Protein AF-A0A7Y6UIZ4-F1 (afdb_monomer)

Secondary structure (DSSP, 8-state):
-----------------S-TT--S---SSBTTTBTHHHHHHHSS---TTS-HHHHHHHHHHHHHHHHHTSPPSSGGGHHHHHHHHHHHHHHHHH-------S-SS-B--SB-TT-PBPHHHHHHHHHH-HHHHHHHHHH-TT--HHHHHHH-HHHHHHHHTTTS-HHHHHTT-PPB-S----------STT--SEEEEEE-TTT-EEEEEEEETTEEEEEEEEEETTEEEEEEEEETTEEEEEEE-TTS-EEEEEEEETTEE-EEEEEE-TTSSEEEEEEEETTEEEEEEEEE-SSTT--EEEEEEEETTEEEEEEEEE-TT--EEEEEEE---TT---SS--EEEEEPP-TT--EEEEEEEETTTTEEEEEEEETTEEEEEEE-TTSPPEEEETTSEEEEEETTEEEEEE----HHHHHHHHHT-HHHHHHHHHT----TT-----EEPPHHHHHHHHHHHHHHTT-B-S-HHHHHHHHHHHHHHHSS------------------------------------SSS---PPBHHHHHHHHHHHHHHS---TT-HHHHHTT--SS--TTS---S---STHHHHHHHHTT-

Sequence (591 aa):
MRLALLSLVLASSTAYALPPGATGLREGANHRVGDASFVAAFHRAPTSADAEALRMRTHLAFIRDKLAAAPATSDALAARRTELLGYLGDYIAKGTTPLNTHLPWRTPVFIDDFGNICAVGYLIERSAGRELAETIANAHRYDYLEDIAAAMPEVRAWIAASGFTLDELASIQPGYQEPAVESWVRWDPPARKTGTFTHTAQYTNIVTTGAFKRGRMEGTWTVAHGDKILGKGTLHRGAGTWTSFDLDGKRIAEGPFVANDPHGTWTFFHPSGNVAATGRFENGYRDGRWTFFYDSDARTPIAKGRFVNGSLSGTWRHFDATGTLLATSRFAQTPHEQDFGWPYLLDVRPGPDGVHHEIHTTGGVDSDRLDLLSFDGERIYVQRHYSDPVVLIDDDGMVLEKVGDTWRTGSCSWPKKRKAIAHAGDLVTLHGLLAHNQTDEGCQAAKTVVGTKRAAKLDVIAASLASVRAPNPTFVKQLALGVERIRDVGWNEDQVSPTGQPTNQASASDSDSATSDVDGDASLAAGDDDNPPDLRELLASNMGWYVEWPHIDGRFIQLFHTVPGYHLRDFGNFDDDAEDASDEMKTAAAQ

Nearest PDB structures (foldseek):
  7vfk-assembly1_A  TM=5.751E-01  e=4.630E-02  Staphylococcus aureus subsp. aureus USA300
  7vfn-assembly1_A  TM=5.710E-01  e=7.787E-02  Staphylococcus aureus subsp. aureus USA300
  7vfm-assembly1_A  TM=4.119E-01  e=1.816E-02  Staphylococcus aureus subsp. aureus USA300
  7vfm-assembly2_C  TM=3.786E-01  e=9.587E-02  Staphylococcus aureus subsp. aureus USA300
  7ec7-assembly1_A  TM=4.117E-01  e=9.587E-02  Staphylococcus aureus subsp. aureus USA300

Structure (mmCIF, N/CA/C/O backbone):
data_AF-A0A7Y6UIZ4-F1
#
_entry.id   AF-A0A7Y6UIZ4-F1
#
loop_
_atom_site.group_PDB
_atom_site.id
_atom_site.type_symbol
_atom_site.label_atom_id
_atom_site.label_alt_id
_atom_site.label_comp_id
_atom_site.label_asym_id
_atom_site.label_entity_id
_atom_site.label_seq_id
_atom_site.pdbx_PDB_ins_code
_atom_site.Cartn_x
_atom_site.Cartn_y
_atom_site.Cartn_z
_atom_site.occupancy
_atom_site.B_iso_or_equiv
_atom_site.auth_seq_id
_atom_site.auth_comp_id
_atom_site.auth_asym_id
_atom_site.auth_atom_id
_atom_site.pdbx_PDB_model_num
ATOM 1 N N . MET A 1 1 ? 26.697 -39.293 28.104 1.00 30.17 1 MET A N 1
ATOM 2 C CA . MET A 1 1 ? 27.859 -38.396 27.920 1.00 30.17 1 MET A CA 1
ATOM 3 C C . MET A 1 1 ? 27.741 -37.781 26.527 1.00 30.17 1 MET A C 1
ATOM 5 O O . MET A 1 1 ? 27.749 -38.560 25.585 1.00 30.17 1 MET A O 1
ATOM 9 N N . ARG A 1 2 ? 27.612 -36.436 26.451 1.00 27.12 2 ARG A N 1
ATOM 10 C CA . ARG A 1 2 ? 27.430 -35.536 25.267 1.00 27.12 2 ARG A CA 1
ATOM 11 C C . ARG A 1 2 ? 26.034 -35.624 24.612 1.00 27.12 2 ARG A C 1
ATOM 13 O O . ARG A 1 2 ? 25.682 -36.702 24.165 1.00 27.12 2 ARG A O 1
ATOM 20 N N . LEU A 1 3 ? 25.124 -34.635 24.577 1.00 25.78 3 LEU A N 1
ATOM 21 C CA . LEU A 1 3 ? 25.105 -33.151 24.623 1.00 25.78 3 LEU A CA 1
ATOM 22 C C . LEU A 1 3 ? 25.905 -32.426 23.519 1.00 25.78 3 LEU A C 1
ATOM 24 O O . LEU A 1 3 ? 27.129 -32.396 23.599 1.00 25.78 3 LEU A O 1
ATOM 28 N N . ALA A 1 4 ? 25.183 -31.830 22.554 1.00 23.91 4 ALA A N 1
ATOM 29 C CA . ALA A 1 4 ? 25.488 -30.615 21.763 1.00 23.91 4 ALA A CA 1
ATOM 30 C C . ALA A 1 4 ? 24.268 -30.337 20.843 1.00 23.91 4 ALA A C 1
ATOM 32 O O . ALA A 1 4 ? 23.934 -31.189 20.028 1.00 23.91 4 ALA A O 1
ATOM 33 N N . LEU A 1 5 ? 23.381 -29.389 21.159 1.00 24.08 5 LEU A N 1
ATOM 34 C CA . LEU A 1 5 ? 23.406 -27.921 20.990 1.00 24.08 5 LEU A CA 1
ATOM 35 C C . LEU A 1 5 ? 22.737 -27.441 19.684 1.00 24.08 5 LEU A C 1
ATOM 37 O O . LEU A 1 5 ? 23.254 -27.628 18.588 1.00 24.08 5 LEU A O 1
ATOM 41 N N . LEU A 1 6 ? 21.579 -26.805 19.895 1.00 23.95 6 LEU A N 1
ATOM 42 C CA . LEU A 1 6 ? 20.901 -25.809 19.066 1.00 23.95 6 LEU A CA 1
ATOM 43 C C . LEU A 1 6 ? 21.877 -24.720 18.585 1.00 23.95 6 LEU A C 1
ATOM 45 O O . LEU A 1 6 ? 22.650 -24.210 19.395 1.00 23.95 6 LEU A O 1
ATOM 49 N N . SER A 1 7 ? 21.723 -24.279 17.334 1.00 23.67 7 SER A N 1
ATOM 50 C CA . SER A 1 7 ? 22.192 -22.966 16.879 1.00 23.67 7 SER A CA 1
ATOM 51 C C . SER A 1 7 ? 21.047 -22.244 16.175 1.00 23.67 7 SER A C 1
ATOM 53 O O . SER A 1 7 ? 20.583 -22.652 15.113 1.00 23.67 7 SER A O 1
ATOM 55 N N . LEU A 1 8 ? 20.596 -21.202 16.862 1.00 22.47 8 LEU A N 1
ATOM 56 C CA . LEU A 1 8 ? 19.587 -20.205 16.535 1.00 22.47 8 LEU A CA 1
ATOM 57 C C . LEU A 1 8 ? 20.037 -19.379 15.314 1.00 22.47 8 LEU A C 1
ATOM 59 O O . LEU A 1 8 ? 21.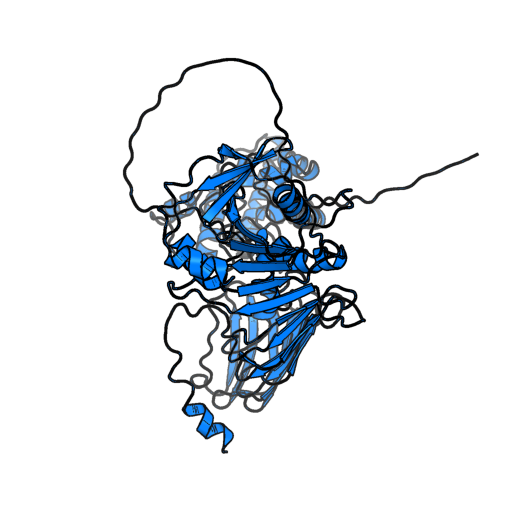149 -18.855 15.316 1.00 22.47 8 LEU A O 1
ATOM 63 N N . VAL A 1 9 ? 19.179 -19.223 14.305 1.00 22.69 9 VAL A N 1
ATOM 64 C CA . VAL A 1 9 ? 19.306 -18.160 13.294 1.00 22.69 9 VAL A CA 1
ATOM 65 C C . VAL A 1 9 ? 18.220 -17.137 13.613 1.00 22.69 9 VAL A C 1
ATOM 67 O O . VAL A 1 9 ? 17.080 -17.277 13.183 1.00 22.69 9 VAL A O 1
ATOM 70 N N . LEU A 1 10 ? 18.570 -16.153 14.442 1.00 21.91 10 LEU A N 1
ATOM 71 C CA . LEU A 1 10 ? 17.807 -14.918 14.608 1.00 21.91 10 LEU A CA 1
ATOM 72 C C . LEU A 1 10 ? 18.222 -13.985 13.467 1.00 21.91 10 LEU A C 1
ATOM 74 O O . LEU A 1 10 ? 19.334 -13.461 13.472 1.00 21.91 10 LEU A O 1
ATOM 78 N N . ALA A 1 11 ? 17.353 -13.825 12.473 1.00 23.08 11 ALA A N 1
ATOM 79 C CA . ALA A 1 11 ? 17.429 -12.718 11.530 1.00 23.08 11 ALA A CA 1
ATOM 80 C C . ALA A 1 11 ? 16.531 -11.607 12.082 1.00 23.08 11 ALA A C 1
ATOM 82 O O . ALA A 1 11 ? 15.307 -11.729 12.074 1.00 23.08 11 ALA A O 1
ATOM 83 N N . SER A 1 12 ? 17.161 -10.580 12.642 1.00 23.75 12 SER A N 1
ATOM 84 C CA . SER A 1 12 ? 16.513 -9.429 13.261 1.00 23.75 12 SER A CA 1
ATOM 85 C C . SER A 1 12 ? 15.747 -8.615 12.215 1.00 23.75 12 SER A C 1
ATOM 87 O O . SER A 1 12 ? 16.331 -8.139 11.245 1.00 23.75 12 SER A O 1
ATOM 89 N N . SER A 1 13 ? 14.443 -8.452 12.426 1.00 23.25 13 SER A N 1
ATOM 90 C CA . SER A 1 13 ? 13.585 -7.491 11.734 1.00 23.25 13 SER A CA 1
ATOM 91 C C . SER A 1 13 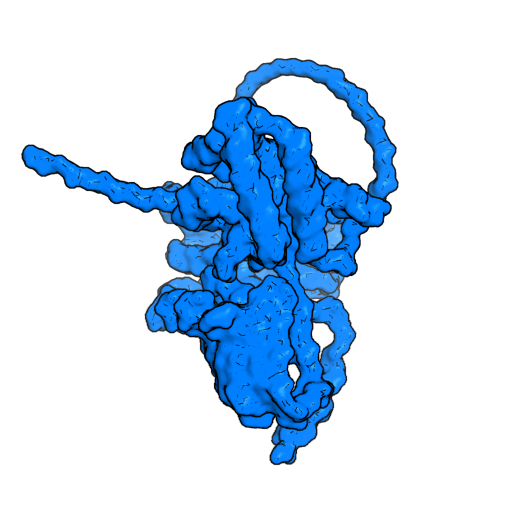? 13.847 -6.089 12.291 1.00 23.25 13 SER A C 1
ATOM 93 O O . SER A 1 13 ? 13.498 -5.811 13.439 1.00 23.25 13 SER A O 1
ATOM 95 N N . THR A 1 14 ? 14.473 -5.211 11.514 1.00 27.02 14 THR A N 1
ATOM 96 C CA . THR A 1 14 ? 14.605 -3.787 11.845 1.00 27.02 14 THR A CA 1
ATOM 97 C C . THR A 1 14 ? 13.454 -3.019 11.203 1.00 27.02 14 THR A C 1
ATOM 99 O O . THR A 1 14 ? 13.397 -2.907 9.982 1.00 27.02 14 THR A O 1
ATOM 102 N N . ALA A 1 15 ? 12.536 -2.516 12.031 1.00 25.25 15 ALA A N 1
ATOM 103 C CA . ALA A 1 15 ? 11.602 -1.459 11.656 1.00 25.25 15 ALA A CA 1
ATOM 104 C C . ALA A 1 15 ? 12.398 -0.210 11.239 1.00 25.25 15 ALA A C 1
ATOM 106 O O . ALA A 1 15 ? 13.374 0.137 11.913 1.00 25.25 15 ALA A O 1
ATOM 107 N N . TYR A 1 16 ? 11.994 0.473 10.166 1.00 33.75 16 TYR A N 1
ATOM 108 C CA . TYR A 1 16 ? 12.594 1.745 9.749 1.00 33.75 16 TYR A CA 1
ATOM 109 C C . TYR A 1 16 ? 12.071 2.891 10.630 1.00 33.75 16 TYR A C 1
ATOM 111 O O . TYR A 1 16 ? 11.418 3.825 10.173 1.00 33.75 16 TYR A O 1
ATOM 119 N N . ALA A 1 17 ? 12.365 2.822 11.930 1.00 32.78 17 ALA A N 1
ATOM 120 C CA . ALA A 1 17 ? 12.347 4.007 12.773 1.00 32.78 17 ALA A CA 1
ATOM 121 C C . ALA A 1 17 ? 13.348 5.023 12.201 1.00 32.78 17 ALA A C 1
ATOM 123 O O . ALA A 1 17 ? 14.374 4.631 11.637 1.00 32.78 17 ALA A O 1
ATOM 124 N N . LEU A 1 18 ? 13.088 6.324 12.391 1.00 34.84 18 LEU A N 1
ATOM 125 C CA . LEU A 1 18 ? 14.151 7.323 12.296 1.00 34.84 18 LEU A CA 1
ATOM 126 C C . LEU A 1 18 ? 15.361 6.753 13.047 1.00 34.84 18 LEU A C 1
ATOM 128 O O . LEU A 1 18 ? 15.202 6.362 14.210 1.00 34.84 18 LEU A O 1
ATOM 132 N N . PRO A 1 19 ? 16.526 6.624 12.395 1.00 36.44 19 PRO A N 1
ATOM 133 C CA . PRO A 1 19 ? 17.635 5.931 13.008 1.00 36.44 19 PRO A CA 1
ATOM 134 C C . PRO A 1 19 ? 17.945 6.567 14.365 1.00 36.44 19 PRO A C 1
ATOM 136 O O . PRO A 1 19 ? 17.750 7.782 14.516 1.00 36.44 19 PRO A O 1
ATOM 139 N N . PRO A 1 20 ? 18.378 5.776 15.364 1.00 32.84 20 PRO A N 1
ATOM 140 C CA . PRO A 1 20 ? 18.514 6.247 16.735 1.00 32.84 20 PRO A CA 1
ATOM 141 C C . PRO A 1 20 ? 19.257 7.593 16.808 1.00 32.84 20 PRO A C 1
ATOM 143 O O . PRO A 1 20 ? 20.463 7.660 16.584 1.00 32.84 20 PRO A O 1
ATOM 146 N N . GLY A 1 21 ? 18.526 8.676 17.110 1.00 34.28 21 GLY A N 1
ATOM 147 C CA . GLY A 1 21 ? 19.065 10.040 17.201 1.00 34.28 21 GLY A CA 1
ATOM 148 C C . GLY A 1 21 ? 18.709 11.016 16.066 1.00 34.28 21 GLY A C 1
ATOM 149 O O . GLY A 1 21 ? 19.172 12.157 16.105 1.00 34.28 21 GLY A O 1
ATOM 150 N N . ALA A 1 22 ? 17.899 10.644 15.071 1.00 37.56 22 ALA A N 1
ATOM 151 C CA . ALA A 1 22 ? 17.414 11.594 14.065 1.00 37.56 22 ALA A CA 1
ATOM 152 C C . ALA A 1 22 ? 16.219 12.426 14.589 1.00 37.56 22 ALA A C 1
ATOM 154 O O . ALA A 1 22 ? 15.206 11.885 15.016 1.00 37.56 22 ALA A O 1
ATOM 155 N N . THR A 1 23 ? 16.339 13.759 14.556 1.00 32.94 23 THR A N 1
ATOM 156 C CA . THR A 1 23 ? 15.382 14.719 15.150 1.00 32.94 23 THR A CA 1
ATOM 157 C C . THR A 1 23 ? 14.308 15.236 14.175 1.00 32.94 23 THR A C 1
ATOM 159 O O . THR A 1 23 ? 13.648 16.227 14.475 1.00 32.94 23 THR A O 1
ATOM 162 N N . GLY A 1 24 ? 14.159 14.623 12.994 1.00 41.62 24 GLY A N 1
ATOM 163 C CA . GLY A 1 24 ? 13.193 15.012 11.955 1.00 41.62 24 GLY A CA 1
ATOM 164 C C . GLY A 1 24 ? 13.571 14.510 10.553 1.00 41.62 24 GLY A C 1
ATOM 165 O O . GLY A 1 24 ? 14.676 13.995 10.351 1.00 41.62 24 GLY A O 1
ATOM 166 N N . LEU A 1 25 ? 12.658 14.673 9.585 1.00 43.72 25 LEU A N 1
ATOM 167 C CA . LEU A 1 25 ? 12.911 14.394 8.166 1.00 43.72 25 LEU A CA 1
ATOM 168 C C . LEU A 1 25 ? 13.966 15.368 7.636 1.00 43.72 25 LEU A C 1
ATOM 170 O O . LEU A 1 25 ? 13.863 16.582 7.807 1.00 43.72 25 LEU A O 1
ATOM 174 N N . ARG A 1 26 ? 15.022 14.834 7.026 1.00 57.50 26 ARG A N 1
ATOM 175 C CA . ARG A 1 26 ? 16.163 15.643 6.599 1.00 57.50 26 ARG A CA 1
ATOM 176 C C . ARG A 1 26 ? 15.932 16.139 5.164 1.00 57.50 26 ARG A C 1
ATOM 178 O O . ARG A 1 26 ? 15.908 15.341 4.231 1.00 57.50 26 ARG A O 1
ATOM 185 N N . GLU A 1 27 ? 15.741 17.447 4.993 1.00 52.31 27 GLU A N 1
ATOM 186 C CA . GLU A 1 27 ? 15.357 18.068 3.715 1.00 52.31 27 GLU A CA 1
ATOM 187 C C . GLU A 1 27 ? 16.531 18.318 2.741 1.00 52.31 27 GLU A C 1
ATOM 189 O O . GLU A 1 27 ? 17.692 18.449 3.133 1.00 52.31 27 GLU A O 1
ATOM 194 N N . GLY A 1 28 ? 16.204 18.462 1.450 1.00 63.97 28 GLY A N 1
ATOM 195 C CA . GLY A 1 28 ? 17.147 18.803 0.375 1.00 63.97 28 GLY A CA 1
ATOM 196 C C . GLY A 1 28 ? 17.875 17.600 -0.238 1.00 63.97 28 GLY A C 1
ATOM 197 O O . GLY A 1 28 ? 17.699 16.463 0.185 1.00 63.97 28 GLY A O 1
ATOM 198 N N . ALA A 1 29 ? 18.684 17.832 -1.278 1.00 71.38 29 ALA A N 1
ATOM 199 C CA . ALA A 1 29 ? 19.360 16.762 -2.031 1.00 71.38 29 ALA A CA 1
ATOM 200 C C . ALA A 1 29 ? 20.205 15.802 -1.162 1.00 71.38 29 ALA A C 1
ATOM 202 O O . ALA A 1 29 ? 20.342 14.627 -1.494 1.00 71.38 29 ALA A O 1
ATOM 203 N N . ASN A 1 30 ? 20.756 16.290 -0.052 1.00 85.62 30 ASN A N 1
ATOM 204 C CA . ASN A 1 30 ? 21.488 15.521 0.950 1.00 85.62 30 ASN A CA 1
ATOM 205 C C . ASN A 1 30 ? 21.234 16.136 2.324 1.00 85.62 30 ASN A C 1
ATOM 207 O O . ASN A 1 30 ? 21.141 17.353 2.452 1.00 85.62 30 ASN A O 1
ATOM 211 N N . HIS A 1 31 ? 21.209 15.321 3.369 1.00 74.31 31 HIS A N 1
ATOM 212 C CA . HIS A 1 31 ? 20.841 15.789 4.698 1.00 74.31 31 HIS A CA 1
ATOM 213 C C . HIS A 1 31 ? 21.888 16.641 5.424 1.00 74.31 31 HIS A C 1
ATOM 215 O O . HIS A 1 31 ? 21.549 17.311 6.395 1.00 74.31 31 HIS A O 1
ATOM 221 N N . ARG A 1 32 ? 23.157 16.611 5.004 1.00 79.75 32 ARG A N 1
ATOM 222 C CA . ARG A 1 32 ? 24.237 17.412 5.606 1.00 79.75 32 ARG A CA 1
ATOM 223 C C . ARG A 1 32 ? 24.307 18.813 5.019 1.00 79.75 32 ARG A C 1
ATOM 225 O O . ARG A 1 32 ? 24.600 19.767 5.733 1.00 79.75 32 ARG A O 1
ATOM 232 N N . VAL A 1 33 ? 24.078 18.938 3.713 1.00 82.06 33 VAL A N 1
ATOM 233 C CA . VAL A 1 33 ? 24.236 20.212 2.986 1.00 82.06 33 VAL A CA 1
ATOM 234 C C . VAL A 1 33 ? 22.933 20.756 2.397 1.00 82.06 33 VAL A C 1
ATOM 236 O O . VAL A 1 33 ? 22.951 21.824 1.783 1.00 82.06 33 VAL A O 1
ATOM 239 N N . GLY A 1 34 ? 21.818 20.043 2.551 1.00 82.06 34 GLY A N 1
ATOM 240 C CA 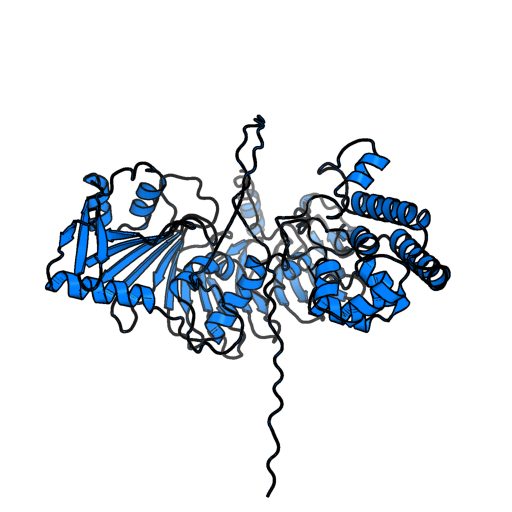. GLY A 1 34 ? 20.531 20.380 1.948 1.00 82.06 34 GLY A CA 1
ATOM 241 C C . GLY A 1 34 ? 20.655 20.611 0.441 1.00 82.06 34 GLY A C 1
ATOM 242 O O . GLY A 1 34 ? 21.322 19.867 -0.284 1.00 82.06 34 GLY A O 1
ATOM 243 N N . ASP A 1 35 ? 20.067 21.711 -0.028 1.00 84.56 35 ASP A N 1
ATOM 244 C CA . ASP A 1 35 ? 20.161 22.172 -1.418 1.00 84.56 35 ASP A CA 1
ATOM 245 C C . ASP A 1 35 ? 21.285 23.200 -1.656 1.00 84.56 35 ASP A C 1
ATOM 247 O O . ASP A 1 35 ? 21.327 23.841 -2.710 1.00 84.56 35 ASP A O 1
ATOM 251 N N . ALA A 1 36 ? 22.242 23.351 -0.728 1.00 86.81 36 ALA A N 1
ATOM 252 C CA . ALA A 1 36 ? 23.326 24.335 -0.853 1.00 86.81 36 ALA A CA 1
ATOM 253 C C . ALA A 1 36 ? 24.130 24.169 -2.153 1.00 86.81 36 ALA A C 1
ATOM 255 O O . ALA A 1 36 ? 24.517 25.155 -2.776 1.00 86.81 36 ALA A O 1
ATOM 256 N N . SER A 1 37 ? 24.327 22.924 -2.596 1.00 89.25 37 SER A N 1
ATOM 257 C CA . SER A 1 37 ? 24.969 22.612 -3.880 1.00 89.25 37 SER A CA 1
ATOM 258 C C . SER A 1 37 ? 24.218 23.196 -5.084 1.00 89.25 37 SER A C 1
ATOM 260 O O . SER A 1 37 ? 24.833 23.742 -6.000 1.00 89.25 37 SER A O 1
ATOM 262 N N . PHE A 1 38 ? 22.885 23.137 -5.068 1.00 90.06 38 PHE A N 1
ATOM 263 C CA . PHE A 1 38 ? 22.037 23.662 -6.131 1.00 90.06 38 PHE A CA 1
ATOM 264 C C . PHE A 1 38 ? 22.020 25.194 -6.115 1.00 90.06 38 PHE A C 1
ATOM 266 O O . PHE A 1 38 ? 22.195 25.831 -7.154 1.00 90.06 38 PHE A O 1
ATOM 273 N N . VAL A 1 39 ? 21.908 25.792 -4.926 1.00 91.00 39 VAL A N 1
ATOM 274 C CA . VAL A 1 39 ? 21.968 27.250 -4.745 1.00 91.00 39 VAL A CA 1
ATOM 275 C C . VAL A 1 39 ? 23.322 27.808 -5.184 1.00 91.00 39 VAL A C 1
ATOM 277 O O . VAL A 1 39 ? 23.366 28.845 -5.844 1.00 91.00 39 VAL A O 1
ATOM 280 N N . ALA A 1 40 ? 24.423 27.118 -4.879 1.00 91.00 40 ALA A N 1
ATOM 281 C CA . ALA A 1 40 ? 25.758 27.523 -5.310 1.00 91.00 40 ALA A CA 1
ATOM 282 C C . ALA A 1 40 ? 25.908 27.513 -6.840 1.00 91.00 40 ALA A C 1
ATOM 284 O O . ALA A 1 40 ? 26.543 28.408 -7.393 1.00 91.00 40 ALA A O 1
ATOM 285 N N . ALA A 1 41 ? 25.311 26.529 -7.519 1.00 90.75 41 ALA A N 1
ATOM 286 C CA . ALA A 1 41 ? 25.413 26.381 -8.969 1.00 90.75 41 ALA A CA 1
ATOM 287 C C . ALA A 1 41 ? 24.468 27.308 -9.756 1.00 90.75 41 ALA A C 1
ATOM 289 O O . ALA A 1 41 ? 24.830 27.775 -10.834 1.00 90.75 41 ALA A O 1
ATOM 290 N N . PHE A 1 42 ? 23.260 27.561 -9.242 1.00 93.31 42 PHE A N 1
ATOM 291 C CA . PHE A 1 42 ? 22.193 28.236 -9.996 1.00 93.31 42 PHE A CA 1
ATOM 292 C C . PHE A 1 42 ? 21.718 29.554 -9.382 1.00 93.31 42 PHE A C 1
ATOM 294 O O . PHE A 1 42 ? 20.851 30.210 -9.957 1.00 93.31 42 PHE A O 1
ATOM 301 N N . HIS A 1 43 ? 22.254 29.947 -8.224 1.00 93.50 43 HIS A N 1
ATOM 302 C CA . HIS A 1 43 ? 21.860 31.151 -7.483 1.00 93.50 43 HIS A CA 1
ATOM 303 C C . HIS A 1 43 ? 20.356 31.221 -7.157 1.00 93.50 43 HIS A C 1
ATOM 305 O O . HIS A 1 43 ? 19.789 32.303 -7.011 1.00 93.50 43 HIS A O 1
ATOM 311 N N . ARG A 1 44 ? 19.708 30.057 -7.029 1.00 91.62 44 ARG A N 1
ATOM 312 C CA . ARG A 1 44 ? 18.309 29.890 -6.612 1.00 91.62 44 ARG A CA 1
ATOM 313 C C . ARG A 1 44 ? 18.101 28.529 -5.954 1.00 91.62 44 ARG A C 1
ATOM 315 O O . ARG A 1 44 ? 18.876 27.607 -6.195 1.00 91.62 44 ARG A O 1
ATOM 322 N N . ALA A 1 45 ? 17.032 28.393 -5.175 1.00 84.31 45 ALA A N 1
ATOM 323 C CA . ALA A 1 45 ? 16.570 27.090 -4.705 1.00 84.31 45 ALA A CA 1
ATOM 324 C C . ALA A 1 45 ? 16.035 26.230 -5.878 1.00 84.31 45 ALA A C 1
ATOM 326 O O . ALA A 1 45 ? 15.591 26.788 -6.896 1.00 84.31 45 ALA A O 1
ATOM 327 N N . PRO A 1 46 ? 16.089 24.889 -5.772 1.00 81.12 46 PRO A N 1
ATOM 328 C CA . PRO A 1 46 ? 15.446 24.003 -6.735 1.00 81.12 46 PRO A CA 1
ATOM 329 C C . PRO A 1 46 ? 13.916 24.120 -6.667 1.00 81.12 46 PRO A C 1
ATOM 331 O O . PRO A 1 46 ? 13.344 24.482 -5.641 1.00 81.12 46 PRO A O 1
ATOM 334 N N . THR A 1 47 ? 13.257 23.807 -7.778 1.00 78.62 47 THR A N 1
ATOM 335 C CA . THR A 1 47 ? 11.796 23.820 -7.950 1.00 78.62 47 THR A CA 1
ATOM 336 C C . THR A 1 47 ? 11.314 22.466 -8.470 1.00 78.62 47 THR A C 1
ATOM 338 O O . THR A 1 47 ? 12.125 21.649 -8.903 1.00 78.62 47 THR A O 1
ATOM 341 N N . SER A 1 48 ? 9.999 22.232 -8.503 1.00 63.66 48 SER A N 1
ATOM 342 C CA . SER A 1 48 ? 9.415 21.013 -9.089 1.00 63.66 48 SER A CA 1
ATOM 343 C C . SER A 1 48 ? 9.691 20.844 -10.592 1.00 63.66 48 SER A C 1
ATOM 345 O O . SER A 1 48 ? 9.576 19.741 -11.113 1.00 63.66 48 SER A O 1
ATOM 347 N N . ALA A 1 49 ? 10.086 21.913 -11.293 1.00 68.00 49 ALA A N 1
ATOM 348 C CA . ALA A 1 49 ? 10.482 21.856 -12.700 1.00 68.00 49 ALA A CA 1
ATOM 349 C C . ALA A 1 49 ? 11.929 21.364 -12.909 1.00 68.00 49 ALA A C 1
ATOM 351 O O . ALA A 1 49 ? 12.317 21.043 -14.034 1.00 68.00 49 ALA A O 1
ATOM 352 N N . ASP A 1 50 ? 12.747 21.323 -11.854 1.00 76.12 50 ASP A N 1
ATOM 353 C CA . ASP A 1 50 ? 14.127 20.858 -11.940 1.00 76.12 50 ASP A CA 1
ATOM 354 C C . ASP A 1 50 ? 14.179 19.333 -11.865 1.00 76.12 50 ASP A C 1
ATOM 356 O O . ASP A 1 50 ? 13.826 18.733 -10.853 1.00 76.12 50 ASP A O 1
ATOM 360 N N . ALA A 1 51 ? 14.665 18.699 -12.934 1.00 78.38 51 ALA A N 1
ATOM 361 C CA . ALA A 1 51 ? 14.771 17.247 -12.990 1.00 78.38 51 ALA A CA 1
ATOM 362 C C . ALA A 1 51 ? 15.648 16.693 -11.855 1.00 78.38 51 ALA A C 1
ATOM 364 O O . ALA A 1 51 ? 16.741 17.203 -11.590 1.00 78.38 51 ALA A O 1
ATOM 365 N N . GLU A 1 52 ? 15.230 15.579 -11.258 1.00 79.94 52 GLU A N 1
ATOM 366 C CA . GLU A 1 52 ? 15.964 14.948 -10.156 1.00 79.94 52 GLU A CA 1
ATOM 367 C C . GLU A 1 52 ? 17.410 14.593 -10.542 1.00 79.94 52 GLU A C 1
ATOM 369 O O . GLU A 1 52 ? 18.357 14.877 -9.809 1.00 79.94 52 GLU A O 1
ATOM 374 N N . ALA A 1 53 ? 17.615 14.089 -11.762 1.00 82.31 53 ALA A N 1
ATOM 375 C CA . ALA A 1 53 ? 18.948 13.802 -12.292 1.00 82.31 53 ALA A CA 1
ATOM 376 C C . ALA A 1 53 ? 19.858 15.047 -12.351 1.00 82.31 53 ALA A C 1
ATOM 378 O O . ALA A 1 53 ? 21.076 14.938 -12.192 1.00 82.31 53 ALA A O 1
ATOM 379 N N . LEU A 1 54 ? 19.290 16.242 -12.573 1.00 85.56 54 LEU A N 1
ATOM 380 C CA . LEU A 1 54 ? 20.044 17.495 -12.509 1.00 85.56 54 LEU A CA 1
ATOM 381 C C . LEU A 1 54 ? 20.460 17.792 -11.068 1.00 85.56 54 LEU A C 1
ATOM 383 O O . LEU A 1 54 ? 21.636 18.067 -10.837 1.00 85.56 54 LEU A O 1
ATOM 387 N N . ARG A 1 55 ? 19.529 17.682 -10.113 1.00 87.44 55 ARG A N 1
ATOM 388 C CA . ARG A 1 55 ? 19.805 17.910 -8.687 1.00 87.44 55 ARG A CA 1
ATOM 389 C C . ARG A 1 55 ? 20.904 16.983 -8.173 1.00 87.44 55 ARG A C 1
ATOM 391 O O . ARG A 1 55 ? 21.873 17.467 -7.592 1.00 87.44 55 ARG A O 1
ATOM 398 N N . MET A 1 56 ? 20.802 15.682 -8.454 1.00 90.81 56 MET A N 1
ATOM 399 C CA . MET A 1 56 ? 21.781 14.678 -8.017 1.00 90.81 56 MET A CA 1
ATOM 400 C C . MET A 1 56 ? 23.165 14.915 -8.618 1.00 90.81 56 MET A C 1
ATOM 402 O O . MET A 1 56 ? 24.164 14.923 -7.899 1.00 90.81 56 MET A O 1
ATOM 406 N N . ARG A 1 57 ? 23.241 15.175 -9.928 1.00 90.88 57 ARG A N 1
ATOM 407 C CA . ARG A 1 57 ? 24.517 15.472 -10.592 1.00 90.88 57 ARG A CA 1
ATOM 408 C C . ARG A 1 57 ? 25.162 16.744 -10.044 1.00 90.88 57 ARG A C 1
ATOM 410 O O . ARG A 1 57 ? 26.366 16.742 -9.800 1.00 90.88 57 ARG A O 1
ATOM 417 N N . THR A 1 58 ? 24.385 17.809 -9.844 1.00 92.94 58 THR A N 1
ATOM 418 C CA . THR A 1 58 ? 24.886 19.068 -9.272 1.00 92.94 58 THR A CA 1
ATOM 419 C C . THR A 1 58 ? 25.399 18.862 -7.851 1.00 92.94 58 THR A C 1
ATOM 421 O O . THR A 1 58 ? 26.492 19.323 -7.525 1.00 92.94 58 THR A O 1
ATOM 424 N N . HIS A 1 59 ? 24.652 18.126 -7.028 1.00 94.50 59 HIS A N 1
ATOM 425 C CA . HIS A 1 59 ? 25.051 17.804 -5.664 1.00 94.50 59 HIS A CA 1
ATOM 426 C C . HIS A 1 59 ? 26.367 17.019 -5.611 1.00 94.50 59 HIS A C 1
ATOM 428 O O . HIS A 1 59 ? 27.322 17.460 -4.969 1.00 94.50 59 HIS A O 1
ATOM 434 N N . LEU A 1 60 ? 26.454 15.901 -6.336 1.00 95.81 60 LEU A N 1
ATOM 435 C CA . LEU A 1 60 ? 27.634 15.036 -6.305 1.00 95.81 60 LEU A CA 1
ATOM 436 C C . LEU A 1 60 ? 28.881 15.735 -6.862 1.00 95.81 60 LEU A C 1
ATOM 438 O O . LEU A 1 60 ? 29.960 15.587 -6.291 1.00 95.81 60 LEU A O 1
ATOM 442 N N . ALA A 1 61 ? 28.744 16.534 -7.927 1.00 95.31 61 ALA A N 1
ATOM 443 C CA . ALA A 1 61 ? 29.854 17.321 -8.466 1.00 95.31 61 ALA A CA 1
ATOM 444 C C . ALA A 1 61 ? 30.367 18.353 -7.448 1.00 95.31 61 ALA A C 1
ATOM 446 O O . ALA A 1 61 ? 31.569 18.422 -7.191 1.00 95.31 61 ALA A O 1
ATOM 447 N N . PHE A 1 62 ? 29.453 19.093 -6.812 1.00 94.94 62 PHE A N 1
ATOM 448 C CA . PHE A 1 62 ? 29.790 20.076 -5.783 1.00 94.94 62 PHE A CA 1
ATOM 449 C C . PHE A 1 62 ? 30.529 19.444 -4.597 1.00 94.94 62 PHE A C 1
ATOM 451 O O . PHE A 1 62 ? 31.561 19.956 -4.157 1.00 94.94 62 PHE A O 1
ATOM 458 N N . ILE A 1 63 ? 30.026 18.315 -4.088 1.00 95.94 63 ILE A N 1
ATOM 459 C CA . ILE A 1 63 ? 30.652 17.609 -2.966 1.00 95.94 63 ILE A CA 1
ATOM 460 C C . ILE A 1 63 ? 32.012 17.046 -3.367 1.00 95.94 63 ILE A C 1
ATOM 462 O O . ILE A 1 63 ? 32.979 17.229 -2.632 1.00 95.94 63 ILE A O 1
ATOM 466 N N . ARG A 1 64 ? 32.130 16.434 -4.546 1.00 97.12 64 ARG A N 1
ATOM 467 C CA . ARG A 1 64 ? 33.403 15.898 -5.041 1.00 97.12 64 ARG A CA 1
ATOM 468 C C . ARG A 1 64 ? 34.489 16.974 -5.109 1.00 97.12 64 ARG A C 1
ATOM 470 O O . ARG A 1 64 ? 35.602 16.725 -4.650 1.00 97.12 64 ARG A O 1
ATOM 477 N N . ASP A 1 65 ? 34.170 18.163 -5.616 1.00 95.19 65 ASP A N 1
ATOM 478 C CA . ASP A 1 65 ? 35.131 19.270 -5.698 1.00 95.19 65 ASP A CA 1
ATOM 479 C C . ASP A 1 65 ? 35.486 19.826 -4.309 1.00 95.19 65 ASP A C 1
ATOM 481 O O . ASP A 1 65 ? 36.661 20.065 -4.015 1.00 95.19 65 ASP A O 1
ATOM 485 N N . LYS A 1 66 ? 34.498 19.950 -3.410 1.00 94.81 66 LYS A N 1
ATOM 486 C CA . LYS A 1 66 ? 34.730 20.350 -2.013 1.00 94.81 66 LYS A CA 1
ATOM 487 C C . LYS A 1 66 ? 35.654 19.366 -1.288 1.00 94.81 66 LYS A C 1
ATOM 489 O O . LYS A 1 66 ? 36.575 19.788 -0.591 1.00 94.81 66 LYS A O 1
ATOM 494 N N . LEU A 1 67 ? 35.435 18.065 -1.469 1.00 96.62 67 LEU A N 1
ATOM 495 C CA . LEU A 1 67 ? 36.240 17.016 -0.846 1.00 96.62 67 LEU A CA 1
ATOM 496 C C . LEU A 1 67 ? 37.650 16.925 -1.443 1.00 96.62 67 LEU A C 1
ATOM 498 O O . LEU A 1 67 ? 38.594 16.639 -0.707 1.00 96.62 67 LEU A O 1
ATOM 502 N N . ALA A 1 68 ? 37.817 17.203 -2.739 1.00 96.00 68 ALA A N 1
ATOM 503 C CA . ALA A 1 68 ? 39.128 17.244 -3.389 1.00 96.00 68 ALA A CA 1
ATOM 504 C C . ALA A 1 68 ? 40.017 18.397 -2.889 1.00 96.00 68 ALA A C 1
ATOM 506 O O . ALA A 1 68 ? 41.241 18.285 -2.932 1.00 96.00 68 ALA A O 1
ATOM 507 N N . ALA A 1 69 ? 39.419 19.486 -2.394 1.00 95.25 69 ALA A N 1
ATOM 508 C CA . ALA A 1 69 ? 40.143 20.615 -1.810 1.00 95.25 69 ALA A CA 1
ATOM 509 C C . ALA A 1 69 ? 40.561 20.396 -0.341 1.00 95.25 69 ALA A C 1
ATOM 511 O O . ALA A 1 69 ? 41.380 21.154 0.180 1.00 95.25 69 ALA A O 1
ATOM 512 N N . ALA A 1 70 ? 40.004 19.386 0.335 1.00 94.88 70 ALA A N 1
ATOM 513 C CA . ALA A 1 70 ? 40.295 19.080 1.732 1.00 94.88 70 ALA A CA 1
ATOM 514 C C . ALA A 1 70 ? 41.386 17.995 1.867 1.00 94.88 70 ALA A C 1
ATOM 516 O O . ALA A 1 70 ? 41.408 17.043 1.077 1.00 94.88 70 ALA A O 1
ATOM 517 N N . PRO A 1 71 ? 42.289 18.105 2.862 1.00 96.00 71 PRO A N 1
ATOM 518 C CA . PRO A 1 71 ? 43.310 17.092 3.108 1.00 96.00 71 PRO A CA 1
ATOM 519 C C . PRO A 1 71 ? 42.686 15.779 3.600 1.00 96.00 71 PRO A C 1
ATOM 521 O O . PRO A 1 71 ? 41.581 15.756 4.138 1.00 96.00 71 PRO A O 1
ATOM 524 N N . ALA A 1 72 ? 43.418 14.674 3.446 1.00 97.19 72 ALA A N 1
ATOM 525 C CA . ALA A 1 72 ? 43.023 13.406 4.049 1.00 97.19 72 ALA A CA 1
ATOM 526 C C . ALA A 1 72 ? 43.121 13.451 5.578 1.00 97.19 72 ALA A C 1
ATOM 528 O O . ALA A 1 72 ? 43.880 14.235 6.146 1.00 97.19 72 ALA A O 1
ATOM 529 N N . THR A 1 73 ? 42.397 12.551 6.246 1.00 97.44 73 THR A N 1
ATOM 530 C CA . THR A 1 73 ? 42.443 12.404 7.713 1.00 97.44 73 THR A CA 1
ATOM 531 C C . THR A 1 73 ? 43.836 12.044 8.245 1.00 97.44 73 THR A C 1
ATOM 533 O O . THR A 1 73 ? 44.121 12.271 9.419 1.00 97.44 73 THR A O 1
ATOM 536 N N . SER A 1 74 ? 44.718 11.512 7.389 1.00 97.25 74 SER A N 1
ATOM 537 C CA . SER A 1 74 ? 46.162 11.409 7.626 1.00 97.25 74 SER A CA 1
ATOM 538 C C . SER A 1 74 ? 46.939 11.338 6.307 1.00 97.25 74 SER A C 1
ATOM 540 O O . SER A 1 74 ? 46.404 10.885 5.291 1.00 97.25 74 SER A O 1
ATOM 542 N N . ASP A 1 75 ? 48.225 11.698 6.335 1.00 96.19 75 ASP A N 1
ATOM 543 C CA . ASP A 1 75 ? 49.112 11.632 5.162 1.00 96.19 75 ASP A CA 1
ATOM 544 C C . ASP A 1 75 ? 49.206 10.216 4.571 1.00 96.19 75 ASP A C 1
ATOM 546 O O . ASP A 1 75 ? 49.236 10.042 3.353 1.00 96.19 75 ASP A O 1
ATOM 550 N N . ALA A 1 76 ? 49.178 9.185 5.425 1.00 97.56 76 ALA A N 1
ATOM 551 C CA . ALA A 1 76 ? 49.215 7.785 5.001 1.00 97.56 76 ALA A CA 1
ATOM 552 C C . ALA A 1 76 ? 47.987 7.378 4.165 1.00 97.56 76 ALA A C 1
ATOM 554 O O . ALA A 1 76 ? 48.067 6.453 3.357 1.00 97.56 76 ALA A O 1
ATOM 555 N N . LEU A 1 77 ? 46.860 8.076 4.334 1.00 98.19 77 LEU A N 1
ATOM 556 C CA . LEU A 1 77 ? 45.607 7.806 3.629 1.00 98.19 77 LEU A CA 1
ATOM 557 C C . LEU A 1 77 ? 45.378 8.732 2.424 1.00 98.19 77 LEU A C 1
ATOM 559 O O . LEU A 1 77 ? 44.363 8.595 1.742 1.00 98.19 77 LEU A O 1
ATOM 563 N N . ALA A 1 78 ? 46.313 9.634 2.103 1.00 97.75 78 ALA A N 1
ATOM 564 C CA . ALA A 1 78 ? 46.168 10.575 0.989 1.00 97.75 78 ALA A CA 1
ATOM 565 C C . ALA A 1 78 ? 45.968 9.874 -0.369 1.00 97.75 78 ALA A C 1
ATOM 567 O O . ALA A 1 78 ? 45.116 10.275 -1.168 1.00 97.75 78 ALA A O 1
ATOM 568 N N . ALA A 1 79 ? 46.702 8.781 -0.612 1.00 97.38 79 ALA A N 1
ATOM 569 C CA . ALA A 1 79 ? 46.548 7.981 -1.827 1.00 97.38 79 ALA A CA 1
ATOM 570 C C . ALA A 1 79 ? 45.167 7.309 -1.899 1.00 97.38 79 ALA A C 1
ATOM 572 O O . ALA A 1 79 ? 44.524 7.330 -2.947 1.00 97.38 79 ALA A O 1
ATOM 573 N N . ARG A 1 80 ? 44.678 6.779 -0.770 1.00 97.62 80 ARG A N 1
ATOM 574 C CA . ARG A 1 80 ? 43.372 6.115 -0.690 1.00 97.62 80 ARG A CA 1
ATOM 575 C C . ARG A 1 80 ? 42.214 7.094 -0.878 1.00 97.62 80 ARG A C 1
ATOM 577 O O . ARG A 1 80 ? 41.293 6.802 -1.636 1.00 97.62 80 ARG A O 1
ATOM 584 N N . ARG A 1 81 ? 42.300 8.287 -0.282 1.00 98.25 81 ARG A N 1
ATOM 585 C CA . ARG A 1 81 ? 41.336 9.371 -0.524 1.00 98.25 81 ARG A CA 1
ATOM 586 C C . ARG A 1 81 ? 41.284 9.742 -2.006 1.00 98.25 81 ARG A C 1
ATOM 588 O O . ARG A 1 81 ? 40.201 9.860 -2.570 1.00 98.25 81 ARG A O 1
ATOM 595 N N . THR A 1 82 ? 42.449 9.888 -2.641 1.00 97.94 82 THR A N 1
ATOM 596 C CA . THR A 1 82 ? 42.554 10.225 -4.072 1.00 97.94 82 THR A CA 1
ATOM 597 C C . THR A 1 82 ? 41.907 9.158 -4.956 1.00 97.94 82 THR A C 1
ATOM 599 O O . THR A 1 82 ? 41.166 9.493 -5.877 1.00 97.94 82 THR A O 1
ATOM 602 N N . GLU A 1 83 ? 42.136 7.878 -4.656 1.00 98.00 83 GLU A N 1
ATOM 603 C CA . GLU A 1 83 ? 41.510 6.756 -5.364 1.00 98.00 83 GLU A CA 1
ATOM 604 C C . GLU A 1 83 ? 39.976 6.798 -5.266 1.00 98.00 83 GLU A C 1
ATOM 606 O O . GLU A 1 83 ? 39.284 6.744 -6.282 1.00 98.00 83 GLU A O 1
ATOM 611 N N . LEU A 1 84 ? 39.438 6.953 -4.055 1.00 98.38 84 LEU A N 1
ATOM 612 C CA . LEU A 1 84 ? 37.993 7.006 -3.824 1.00 98.38 84 LEU A CA 1
ATOM 613 C C . LEU A 1 84 ? 37.338 8.251 -4.453 1.00 98.38 84 LEU A C 1
ATOM 615 O O . LEU A 1 84 ? 36.238 8.149 -4.994 1.00 98.38 84 LEU A O 1
ATOM 619 N N . LEU A 1 85 ? 38.012 9.409 -4.467 1.00 98.44 85 LEU A N 1
ATOM 620 C CA . LEU A 1 85 ? 37.564 10.579 -5.243 1.00 98.44 85 LEU A CA 1
ATOM 621 C C . LEU A 1 85 ? 37.531 10.292 -6.753 1.00 98.44 85 LEU A C 1
ATOM 623 O O . LEU A 1 85 ? 36.680 10.835 -7.461 1.00 98.44 85 LEU A O 1
ATOM 627 N N . GLY A 1 86 ? 38.437 9.438 -7.240 1.00 98.19 86 GLY A N 1
ATOM 628 C CA . GLY A 1 86 ? 38.421 8.913 -8.604 1.00 98.19 86 GLY A CA 1
ATOM 629 C C . GLY A 1 86 ? 37.154 8.106 -8.885 1.00 98.19 86 GLY A C 1
ATOM 630 O O . GLY A 1 86 ? 36.428 8.428 -9.823 1.00 98.19 86 GLY A O 1
ATOM 631 N N . TYR A 1 87 ? 36.821 7.144 -8.020 1.00 98.25 87 TYR A N 1
ATOM 632 C CA . TYR A 1 87 ? 35.585 6.357 -8.144 1.00 98.25 87 TYR A CA 1
ATOM 633 C C . TYR A 1 87 ? 34.319 7.217 -8.042 1.00 98.25 87 TYR A C 1
ATOM 635 O O . TYR A 1 87 ? 33.352 6.966 -8.761 1.00 98.25 87 TYR A O 1
ATOM 643 N N . LEU A 1 88 ? 34.319 8.264 -7.209 1.00 97.94 88 LEU A N 1
ATOM 644 C CA . LEU A 1 88 ? 33.211 9.222 -7.173 1.00 97.94 88 LEU A CA 1
ATOM 645 C C . LEU A 1 88 ? 33.077 9.965 -8.513 1.00 97.94 88 LEU A C 1
ATOM 647 O O . LEU A 1 88 ? 31.966 10.162 -9.000 1.00 97.94 88 LEU A O 1
ATOM 651 N N . GLY A 1 89 ? 34.201 10.330 -9.137 1.00 97.50 89 GLY A N 1
ATOM 652 C CA . GLY A 1 89 ? 34.231 10.886 -10.491 1.00 97.50 89 GLY A CA 1
ATOM 653 C C . GLY A 1 89 ? 33.638 9.938 -11.538 1.00 97.50 89 GLY A C 1
ATOM 654 O O . GLY A 1 89 ? 32.799 10.367 -12.333 1.00 97.50 89 GLY A O 1
ATOM 655 N N . ASP A 1 90 ? 34.005 8.654 -11.498 1.00 96.25 90 ASP A N 1
ATOM 656 C CA . ASP A 1 90 ? 33.452 7.621 -12.389 1.00 96.25 90 ASP A CA 1
ATOM 657 C C . ASP A 1 90 ? 31.931 7.484 -12.218 1.00 96.25 90 ASP A C 1
ATOM 659 O O . ASP A 1 90 ? 31.188 7.410 -13.199 1.00 96.25 90 ASP A O 1
ATOM 663 N N . TYR A 1 91 ? 31.452 7.494 -10.971 1.00 96.19 91 TYR A N 1
ATOM 664 C CA . TYR A 1 91 ? 30.026 7.427 -10.660 1.00 96.19 91 TYR A CA 1
ATOM 665 C C . TYR A 1 91 ? 29.258 8.639 -11.207 1.00 96.19 91 TYR A C 1
ATOM 667 O O . TYR A 1 91 ? 28.224 8.481 -11.860 1.00 96.19 91 TYR A O 1
ATOM 675 N N . ILE A 1 92 ? 29.788 9.852 -11.004 1.00 94.94 92 ILE A N 1
ATOM 676 C CA . ILE A 1 92 ? 29.199 11.090 -11.539 1.00 94.94 92 ILE A CA 1
ATOM 677 C C . ILE A 1 92 ? 29.126 11.037 -13.070 1.00 94.94 92 ILE A C 1
ATOM 679 O O . ILE A 1 92 ? 28.111 11.431 -13.646 1.00 94.94 92 ILE A O 1
ATOM 683 N N . ALA A 1 93 ? 30.169 10.522 -13.730 1.00 92.31 93 ALA A N 1
ATOM 684 C CA . ALA A 1 93 ? 30.196 10.364 -15.183 1.00 92.31 93 ALA A CA 1
ATOM 685 C C . ALA A 1 93 ? 29.177 9.326 -15.687 1.00 92.31 93 ALA A C 1
ATOM 687 O O . ALA A 1 93 ? 28.595 9.517 -16.756 1.00 92.31 93 ALA A O 1
ATOM 688 N N . LYS A 1 94 ? 28.925 8.259 -14.916 1.00 89.56 94 LYS A N 1
ATOM 689 C CA . LYS A 1 94 ? 27.895 7.252 -15.216 1.00 89.56 94 LYS A CA 1
ATOM 690 C C . LYS A 1 94 ? 26.481 7.839 -15.147 1.00 89.56 94 LYS A C 1
ATOM 692 O O . LYS A 1 94 ? 25.630 7.469 -15.950 1.00 89.56 94 LYS A O 1
ATOM 697 N N . GLY A 1 95 ? 26.228 8.745 -14.200 1.00 84.25 95 GLY A N 1
ATOM 698 C CA . GLY A 1 95 ? 24.973 9.499 -14.097 1.00 84.25 95 GLY A CA 1
ATOM 699 C C . GLY A 1 95 ? 23.736 8.678 -13.708 1.00 84.25 95 GLY A C 1
ATOM 700 O O . GLY A 1 95 ? 22.629 9.204 -13.761 1.00 84.25 95 GLY A O 1
ATOM 701 N N . THR A 1 96 ? 23.904 7.408 -13.329 1.00 80.75 96 THR A N 1
ATOM 702 C CA . THR A 1 96 ? 22.825 6.558 -12.807 1.00 80.75 96 THR A CA 1
ATOM 703 C C . THR A 1 96 ? 22.736 6.721 -11.296 1.00 80.75 96 THR A C 1
ATOM 705 O O . THR A 1 96 ? 23.749 6.587 -10.614 1.00 80.75 96 THR A O 1
ATOM 708 N N . THR A 1 97 ? 21.536 6.970 -10.776 1.00 87.50 97 THR A N 1
ATOM 709 C CA . THR A 1 97 ? 21.254 7.017 -9.339 1.00 87.50 97 THR A CA 1
ATOM 710 C C . THR A 1 97 ? 20.125 6.053 -8.976 1.00 87.50 97 THR A C 1
ATOM 712 O O . THR A 1 97 ? 19.269 5.806 -9.825 1.00 87.50 97 THR A O 1
ATOM 715 N N . PRO A 1 98 ? 20.105 5.527 -7.742 1.00 87.19 98 PRO A N 1
ATOM 716 C CA . PRO A 1 98 ? 18.979 4.783 -7.197 1.00 87.19 98 PRO A CA 1
ATOM 717 C C . PRO A 1 98 ? 17.642 5.509 -7.324 1.00 87.19 98 PRO A C 1
ATOM 719 O O . PRO A 1 98 ? 17.576 6.742 -7.305 1.00 87.19 98 PRO A O 1
ATOM 722 N N . LEU A 1 99 ? 16.581 4.713 -7.387 1.00 74.00 99 LEU A N 1
ATOM 723 C CA . LEU A 1 99 ? 15.204 5.163 -7.272 1.00 74.00 99 LEU A CA 1
ATOM 724 C C . LEU A 1 99 ? 14.668 4.854 -5.885 1.00 74.00 99 LEU A C 1
ATOM 726 O O . LEU A 1 99 ? 14.768 3.730 -5.393 1.00 74.00 99 LEU A O 1
ATOM 730 N N . ASN A 1 100 ? 14.038 5.849 -5.283 1.00 70.38 100 ASN A N 1
ATOM 731 C CA . ASN A 1 100 ? 13.183 5.616 -4.141 1.00 70.38 100 ASN A CA 1
ATOM 732 C C . ASN A 1 100 ? 11.816 5.174 -4.658 1.00 70.38 100 ASN A C 1
ATOM 734 O O . ASN A 1 100 ? 11.000 5.983 -5.079 1.00 70.38 100 ASN A O 1
ATOM 738 N N . THR A 1 101 ? 11.617 3.860 -4.701 1.00 59.44 101 THR A N 1
ATOM 739 C CA . THR A 1 101 ? 10.369 3.221 -5.128 1.00 59.44 101 THR A CA 1
ATOM 740 C C . THR A 1 101 ? 9.441 2.920 -3.969 1.00 59.44 101 THR A C 1
ATOM 742 O O . THR A 1 101 ? 8.352 2.428 -4.217 1.00 59.44 101 THR A O 1
ATOM 745 N N . HIS A 1 102 ? 9.840 3.210 -2.731 1.00 50.72 102 HIS A N 1
ATOM 746 C CA . HIS A 1 102 ? 9.071 2.816 -1.558 1.00 50.72 102 HIS A CA 1
ATOM 747 C C . HIS A 1 102 ? 8.549 4.045 -0.815 1.00 50.72 102 HIS A C 1
ATOM 749 O O . HIS A 1 102 ? 7.344 4.193 -0.721 1.00 50.72 102 HIS A O 1
ATOM 755 N N . LEU A 1 103 ? 9.398 4.971 -0.366 1.00 49.38 103 LEU A N 1
ATOM 756 C CA . LEU A 1 103 ? 9.048 5.975 0.652 1.00 49.38 103 LEU A CA 1
ATOM 757 C C . LEU A 1 103 ? 8.572 7.312 0.040 1.00 49.38 103 LEU A C 1
ATOM 759 O O . LEU A 1 103 ? 9.278 7.848 -0.810 1.00 49.38 103 LEU A O 1
ATOM 763 N N . PRO A 1 104 ? 7.469 7.938 0.491 1.00 45.81 104 PRO A N 1
ATOM 764 C CA . PRO A 1 104 ? 6.868 9.126 -0.131 1.00 45.81 104 PRO A CA 1
ATOM 765 C C . PRO A 1 104 ? 7.579 10.436 0.242 1.00 45.81 104 PRO A C 1
ATOM 767 O O . PRO A 1 104 ? 7.091 11.528 -0.005 1.00 45.81 104 PRO A O 1
ATOM 770 N N . TRP A 1 105 ? 8.753 10.355 0.856 1.00 58.00 105 TRP A N 1
ATOM 771 C CA . TRP A 1 105 ? 9.628 11.497 1.083 1.00 58.00 105 TRP A CA 1
ATOM 772 C C . TRP A 1 105 ? 11.013 11.187 0.546 1.00 58.00 105 TRP A C 1
ATOM 774 O O . TRP A 1 105 ? 11.376 10.039 0.282 1.00 58.00 105 TRP A O 1
ATOM 784 N N . ARG A 1 106 ? 11.823 12.235 0.400 1.00 73.06 106 ARG A N 1
ATOM 785 C CA . ARG A 1 106 ? 13.192 12.088 -0.074 1.00 73.06 106 ARG A CA 1
ATOM 786 C C . ARG A 1 106 ? 14.015 11.245 0.907 1.00 73.06 106 ARG A C 1
ATOM 788 O O . ARG A 1 106 ? 14.286 11.699 2.013 1.00 73.06 106 ARG A O 1
ATOM 795 N N . THR A 1 107 ? 14.466 10.067 0.479 1.00 73.12 107 THR A N 1
ATOM 796 C CA . THR A 1 107 ? 15.185 9.102 1.333 1.00 73.12 107 THR A CA 1
ATOM 797 C C . THR A 1 107 ? 16.431 8.581 0.629 1.00 73.12 107 THR A C 1
ATOM 799 O O . THR A 1 107 ? 16.387 8.355 -0.586 1.00 73.12 107 THR A O 1
ATOM 802 N N . PRO A 1 108 ? 17.573 8.402 1.322 1.00 84.50 108 PRO A N 1
ATOM 803 C CA . PRO A 1 108 ? 18.669 7.624 0.760 1.00 84.50 108 PRO A CA 1
ATOM 804 C C . PRO A 1 108 ? 18.198 6.218 0.382 1.00 84.50 108 PRO A C 1
ATOM 806 O O . PRO A 1 108 ? 17.411 5.589 1.072 1.00 84.50 108 PRO A O 1
ATOM 809 N N . VAL A 1 109 ? 18.712 5.710 -0.727 1.00 84.56 109 VAL A N 1
ATOM 810 C CA . VAL A 1 109 ? 18.507 4.327 -1.161 1.00 84.56 109 VAL A CA 1
ATOM 811 C C . VAL A 1 109 ? 19.877 3.768 -1.488 1.00 84.56 109 VAL A C 1
ATOM 813 O O . VAL A 1 109 ? 20.549 4.279 -2.382 1.00 84.56 109 VAL A O 1
ATOM 816 N N . PHE A 1 110 ? 20.337 2.775 -0.730 1.00 87.44 110 PHE A N 1
ATOM 817 C CA . PHE A 1 110 ? 21.694 2.249 -0.855 1.00 87.44 110 PHE A CA 1
ATOM 818 C C . PHE A 1 110 ? 21.873 1.451 -2.154 1.00 87.44 110 PHE A C 1
ATOM 820 O O . PHE A 1 110 ? 22.779 1.737 -2.938 1.00 87.44 110 PHE A O 1
ATOM 827 N N . ILE A 1 111 ? 20.969 0.501 -2.408 1.00 85.06 111 ILE A N 1
ATOM 828 C CA . ILE A 1 111 ? 20.760 -0.163 -3.701 1.00 85.06 111 ILE A CA 1
ATOM 829 C C . ILE A 1 111 ? 19.243 -0.253 -3.907 1.00 85.06 111 ILE A C 1
ATOM 831 O O . ILE A 1 111 ? 18.542 -0.711 -3.003 1.00 85.06 111 ILE A O 1
ATOM 835 N N . ASP A 1 112 ? 18.738 0.213 -5.050 1.00 76.31 112 ASP A N 1
ATOM 836 C CA . ASP A 1 112 ? 17.307 0.118 -5.369 1.00 76.31 112 ASP A CA 1
ATOM 837 C C . ASP A 1 112 ? 16.908 -1.287 -5.855 1.00 76.31 112 ASP A C 1
ATOM 839 O O . ASP A 1 112 ? 17.753 -2.161 -6.062 1.00 76.31 112 ASP A O 1
ATOM 843 N N . ASP A 1 113 ? 15.609 -1.518 -6.060 1.00 68.56 113 ASP A N 1
ATOM 844 C CA . ASP A 1 113 ? 15.113 -2.825 -6.519 1.00 68.56 113 ASP A CA 1
ATOM 845 C C . ASP A 1 113 ? 15.683 -3.228 -7.886 1.00 68.56 113 ASP A C 1
ATOM 847 O O . ASP A 1 113 ? 15.808 -4.414 -8.183 1.00 68.56 113 ASP A O 1
ATOM 851 N N . PHE A 1 114 ? 16.070 -2.248 -8.704 1.00 67.31 114 PHE A N 1
ATOM 852 C CA . PHE A 1 114 ? 16.650 -2.440 -10.030 1.00 67.31 114 PHE A CA 1
ATOM 853 C C . PHE A 1 114 ? 18.164 -2.709 -9.991 1.00 67.31 114 PHE A C 1
ATOM 855 O O . PHE A 1 114 ? 18.774 -2.978 -11.028 1.00 67.31 114 PHE A O 1
ATOM 862 N N . GLY A 1 115 ? 18.780 -2.682 -8.807 1.00 77.62 115 GLY A N 1
ATOM 863 C CA . GLY A 1 115 ? 20.208 -2.910 -8.608 1.00 77.62 115 GLY A CA 1
ATOM 864 C C . GLY A 1 115 ? 21.078 -1.665 -8.802 1.00 77.62 115 GLY A C 1
ATOM 865 O O . GLY A 1 115 ? 22.313 -1.778 -8.733 1.00 77.62 115 GLY A O 1
ATOM 866 N N . ASN A 1 116 ? 20.480 -0.486 -9.011 1.00 85.12 116 ASN A N 1
ATOM 867 C CA . ASN A 1 116 ? 21.215 0.773 -9.068 1.00 85.12 116 ASN A CA 1
ATOM 868 C C . ASN A 1 116 ? 21.738 1.099 -7.670 1.00 85.12 116 ASN A C 1
ATOM 870 O O . ASN A 1 116 ? 20.982 1.201 -6.709 1.00 85.12 116 ASN A O 1
ATOM 874 N N . ILE A 1 117 ? 23.054 1.251 -7.569 1.00 93.75 117 ILE A N 1
ATOM 875 C CA . ILE A 1 117 ? 23.770 1.501 -6.318 1.00 93.75 117 ILE A CA 1
ATOM 876 C C . ILE A 1 117 ? 23.987 3.000 -6.114 1.00 93.75 117 ILE A C 1
ATOM 878 O O . ILE A 1 117 ? 24.210 3.712 -7.089 1.00 93.75 117 ILE A O 1
ATOM 882 N N . CYS A 1 118 ? 23.938 3.484 -4.872 1.00 95.06 118 CYS A N 1
ATOM 883 C CA . CYS A 1 118 ? 24.218 4.884 -4.551 1.00 95.06 118 CYS A CA 1
ATOM 884 C C . CYS A 1 118 ? 25.709 5.224 -4.678 1.00 95.06 118 CYS A C 1
ATOM 886 O O . CYS A 1 118 ? 26.562 4.340 -4.747 1.00 95.06 118 CYS A O 1
ATOM 888 N N . ALA A 1 119 ? 26.045 6.517 -4.638 1.00 96.94 119 ALA A N 1
ATOM 889 C CA . ALA A 1 119 ? 27.428 6.980 -4.755 1.00 96.94 119 ALA A CA 1
ATOM 890 C C . ALA A 1 119 ? 28.351 6.369 -3.682 1.00 96.94 119 ALA A C 1
ATOM 892 O O . ALA A 1 119 ? 29.417 5.858 -4.011 1.00 96.94 119 ALA A O 1
ATOM 893 N N . VAL A 1 120 ? 27.930 6.355 -2.410 1.00 97.38 120 VAL A N 1
ATOM 894 C CA . VAL A 1 120 ? 28.710 5.748 -1.313 1.00 97.38 120 VAL A CA 1
ATOM 895 C C . VAL A 1 120 ? 28.826 4.232 -1.481 1.00 97.38 120 VAL A C 1
ATOM 897 O O . VAL A 1 120 ? 29.916 3.679 -1.336 1.00 97.38 120 VAL A O 1
ATOM 900 N N . GLY A 1 121 ? 27.733 3.562 -1.849 1.00 96.88 121 GLY A N 1
ATOM 901 C CA . GLY A 1 121 ? 27.735 2.133 -2.147 1.00 96.88 121 GLY A CA 1
ATOM 902 C C . GLY A 1 121 ? 28.688 1.796 -3.292 1.00 96.88 121 GLY A C 1
ATOM 903 O O . GLY A 1 121 ? 29.417 0.814 -3.202 1.00 96.88 121 GLY A O 1
ATOM 904 N N . TYR A 1 122 ? 28.761 2.636 -4.325 1.00 97.56 122 TYR A N 1
ATOM 905 C CA . TYR A 1 122 ? 29.703 2.469 -5.429 1.00 97.56 122 TYR A CA 1
ATOM 906 C C . TYR A 1 122 ? 31.157 2.609 -4.962 1.00 97.56 122 TYR A C 1
ATOM 908 O O . TYR A 1 122 ? 32.007 1.812 -5.352 1.00 97.56 122 TYR A O 1
ATOM 916 N N . LEU A 1 123 ? 31.462 3.561 -4.070 1.00 98.19 123 LEU A N 1
ATOM 917 C CA . LEU A 1 123 ? 32.798 3.649 -3.466 1.00 98.19 123 LEU A CA 1
ATOM 918 C C . LEU A 1 123 ? 33.162 2.361 -2.723 1.00 98.19 123 LEU A C 1
ATOM 920 O O . LEU A 1 123 ? 34.280 1.864 -2.869 1.00 98.19 123 LEU A O 1
ATOM 924 N N . ILE A 1 124 ? 32.228 1.803 -1.954 1.00 97.88 124 ILE A N 1
ATOM 925 C CA . ILE A 1 124 ? 32.415 0.538 -1.235 1.00 97.88 124 ILE A CA 1
ATOM 926 C C . ILE A 1 124 ? 32.592 -0.621 -2.222 1.00 97.88 124 ILE A C 1
ATOM 928 O O . ILE A 1 124 ? 33.579 -1.345 -2.132 1.00 97.88 124 ILE A O 1
ATOM 932 N N . GLU A 1 125 ? 31.719 -0.750 -3.219 1.00 97.38 125 GLU A N 1
ATOM 933 C CA . GLU A 1 125 ? 31.780 -1.793 -4.249 1.00 97.38 125 GLU A CA 1
ATOM 934 C C . GLU A 1 125 ? 33.147 -1.824 -4.936 1.00 97.38 125 GLU A C 1
ATOM 936 O O . GLU A 1 125 ? 33.778 -2.877 -5.042 1.00 97.38 125 GLU A O 1
ATOM 941 N N . ARG A 1 126 ? 33.630 -0.660 -5.372 1.00 97.75 126 ARG A N 1
ATOM 942 C CA . ARG A 1 126 ? 34.891 -0.539 -6.111 1.00 97.75 126 ARG A CA 1
ATOM 943 C C . ARG A 1 126 ? 36.119 -0.782 -5.245 1.00 97.75 126 ARG A C 1
ATOM 945 O O . ARG A 1 126 ? 37.166 -1.148 -5.769 1.00 97.75 126 ARG A O 1
ATOM 952 N N . SER A 1 127 ? 36.008 -0.561 -3.939 1.00 97.06 127 SER A N 1
ATOM 953 C CA . SER A 1 127 ? 37.160 -0.495 -3.041 1.00 97.06 127 SER A CA 1
ATOM 954 C C . SER A 1 127 ? 37.235 -1.630 -2.013 1.00 97.06 127 SER A C 1
ATOM 956 O O . SER A 1 127 ? 38.304 -1.833 -1.432 1.00 97.06 127 SER A O 1
ATOM 958 N N . ALA A 1 128 ? 36.127 -2.347 -1.803 1.00 95.88 128 ALA A N 1
ATOM 959 C CA . ALA A 1 128 ? 35.953 -3.451 -0.858 1.00 95.88 128 ALA A CA 1
ATOM 960 C C . ALA A 1 128 ? 35.098 -4.616 -1.416 1.00 95.88 128 ALA A C 1
ATOM 962 O O . ALA A 1 128 ? 35.082 -5.683 -0.810 1.00 95.88 128 ALA A O 1
ATOM 963 N N . GLY A 1 129 ? 34.440 -4.452 -2.573 1.00 94.94 129 GLY A N 1
ATOM 964 C CA . GLY A 1 129 ? 33.669 -5.498 -3.257 1.00 94.94 129 GLY A CA 1
ATOM 965 C C . GLY A 1 129 ? 32.147 -5.325 -3.166 1.00 94.94 129 GLY A C 1
ATOM 966 O O . GLY A 1 129 ? 31.622 -4.724 -2.228 1.00 94.94 129 GLY A O 1
ATOM 967 N N . ARG A 1 130 ? 31.424 -5.871 -4.157 1.00 92.25 130 ARG A N 1
ATOM 968 C CA . ARG A 1 130 ? 29.950 -5.798 -4.260 1.00 92.25 130 ARG A CA 1
ATOM 969 C C . ARG A 1 130 ? 29.235 -6.444 -3.071 1.00 92.25 130 ARG A C 1
ATOM 971 O O . ARG A 1 130 ? 28.229 -5.914 -2.618 1.00 92.25 130 ARG A O 1
ATOM 978 N N . GLU A 1 131 ? 29.772 -7.543 -2.549 1.00 94.00 131 GLU A N 1
ATOM 979 C CA . GLU A 1 131 ? 29.161 -8.320 -1.462 1.00 94.00 131 GLU A CA 1
ATOM 980 C C . GLU A 1 131 ? 28.905 -7.474 -0.203 1.00 94.00 131 GLU A C 1
ATOM 982 O O . GLU A 1 131 ? 27.833 -7.556 0.399 1.00 94.00 131 GLU A O 1
ATOM 987 N N . LEU A 1 132 ? 29.846 -6.592 0.163 1.00 94.56 132 LEU A N 1
ATOM 988 C CA . LEU A 1 132 ? 29.654 -5.676 1.288 1.00 94.56 132 LEU A CA 1
ATOM 989 C C . LEU A 1 132 ? 28.531 -4.670 0.999 1.00 94.56 132 LEU A C 1
ATOM 991 O O . LEU A 1 132 ? 27.704 -4.410 1.867 1.00 94.56 132 LEU A O 1
ATOM 995 N N . ALA A 1 133 ? 28.459 -4.138 -0.223 1.00 93.69 133 ALA A N 1
ATOM 996 C CA . ALA A 1 133 ? 27.398 -3.211 -0.603 1.00 93.69 133 ALA A CA 1
ATOM 997 C C . ALA A 1 133 ? 26.004 -3.866 -0.596 1.00 93.69 133 ALA A C 1
ATOM 999 O O . ALA A 1 133 ? 25.036 -3.242 -0.169 1.00 93.69 133 ALA A O 1
ATOM 1000 N N . GLU A 1 134 ? 25.901 -5.125 -1.023 1.00 86.88 134 GLU A N 1
ATOM 1001 C CA . GLU A 1 134 ? 24.655 -5.903 -0.979 1.00 86.88 134 GLU A CA 1
ATOM 1002 C C . GLU A 1 134 ? 24.258 -6.268 0.452 1.00 86.88 134 GLU A C 1
ATOM 1004 O O . GLU A 1 134 ? 23.084 -6.176 0.803 1.00 86.88 134 GLU A O 1
ATOM 1009 N N . THR A 1 135 ? 25.229 -6.593 1.309 1.00 87.00 135 THR A N 1
ATOM 1010 C CA . THR A 1 135 ? 24.987 -6.816 2.742 1.00 87.00 135 THR A CA 1
ATOM 1011 C C . THR A 1 135 ? 24.409 -5.563 3.402 1.00 87.00 135 THR A C 1
ATOM 1013 O O . THR A 1 135 ? 23.404 -5.652 4.105 1.00 87.00 135 THR A O 1
ATOM 1016 N N . ILE A 1 136 ? 24.986 -4.389 3.117 1.00 86.56 136 ILE A N 1
ATOM 1017 C CA . ILE A 1 136 ? 24.457 -3.104 3.595 1.00 86.56 136 ILE A CA 1
ATOM 1018 C C . ILE A 1 136 ? 23.046 -2.876 3.047 1.00 86.56 136 ILE A C 1
ATOM 1020 O O . ILE A 1 136 ? 22.143 -2.562 3.811 1.00 86.56 136 ILE A O 1
ATOM 1024 N N . ALA A 1 137 ? 22.817 -3.071 1.746 1.00 80.50 137 ALA A N 1
ATOM 1025 C CA . ALA A 1 137 ? 21.501 -2.849 1.148 1.00 80.50 137 ALA A CA 1
ATOM 1026 C C . ALA A 1 137 ? 20.410 -3.802 1.661 1.00 80.50 137 ALA A C 1
ATOM 1028 O O . ALA A 1 137 ? 19.235 -3.448 1.611 1.00 80.50 137 ALA A O 1
ATOM 1029 N N . ASN A 1 138 ? 20.771 -4.996 2.131 1.00 72.31 138 ASN A N 1
ATOM 1030 C CA . ASN A 1 138 ? 19.820 -5.950 2.701 1.00 72.31 138 ASN A CA 1
ATOM 1031 C C . ASN A 1 138 ? 19.400 -5.582 4.129 1.00 72.31 138 ASN A C 1
ATOM 1033 O O . ASN A 1 138 ? 18.261 -5.845 4.499 1.00 72.31 138 ASN A O 1
ATOM 1037 N N . ALA A 1 139 ? 20.301 -4.991 4.917 1.00 69.50 139 ALA A N 1
ATOM 1038 C CA . ALA A 1 139 ? 20.044 -4.657 6.320 1.00 69.50 139 ALA A CA 1
ATOM 1039 C C . ALA A 1 139 ? 19.656 -3.184 6.540 1.00 69.50 139 ALA A C 1
ATOM 1041 O O . ALA A 1 139 ? 18.895 -2.874 7.445 1.00 69.50 139 ALA A O 1
ATOM 1042 N N . HIS A 1 140 ? 20.159 -2.280 5.700 1.00 80.00 140 HIS A N 1
ATOM 1043 C CA . HIS A 1 140 ? 20.168 -0.836 5.938 1.00 80.00 140 HIS A CA 1
ATOM 1044 C C . HIS A 1 140 ? 19.895 -0.033 4.656 1.00 80.00 140 HIS A C 1
ATOM 1046 O O . HIS A 1 140 ? 20.504 1.006 4.394 1.00 80.00 140 HIS A O 1
ATOM 1052 N N . ARG A 1 141 ? 18.998 -0.541 3.799 1.00 78.94 141 ARG A N 1
ATOM 1053 C CA . ARG A 1 141 ? 18.711 0.029 2.471 1.00 78.94 141 ARG A CA 1
ATOM 1054 C C . ARG A 1 141 ? 18.418 1.529 2.484 1.00 78.94 141 ARG A C 1
ATOM 1056 O O . ARG A 1 141 ? 18.856 2.222 1.568 1.00 78.94 141 ARG A O 1
ATOM 1063 N N . TYR A 1 142 ? 17.663 1.990 3.474 1.00 75.88 142 TYR A N 1
ATOM 1064 C CA . TYR A 1 142 ? 17.165 3.362 3.572 1.00 75.88 142 TYR A CA 1
ATOM 1065 C C . TYR A 1 142 ? 17.854 4.180 4.661 1.00 75.88 142 TYR A C 1
ATOM 1067 O O . TYR A 1 142 ? 17.449 5.305 4.945 1.00 75.88 142 TYR A O 1
ATOM 1075 N N . ASP A 1 143 ? 18.904 3.627 5.262 1.00 77.75 143 ASP A N 1
ATOM 1076 C CA . ASP A 1 143 ? 19.578 4.274 6.373 1.00 77.75 143 ASP A CA 1
ATOM 1077 C C . ASP A 1 143 ? 20.643 5.239 5.854 1.00 77.75 143 ASP A C 1
ATOM 1079 O O . ASP A 1 143 ? 21.253 5.065 4.785 1.00 77.75 143 ASP A O 1
ATOM 1083 N N . TYR A 1 144 ? 20.908 6.269 6.649 1.00 81.50 144 TYR A N 1
ATOM 1084 C CA . TYR A 1 144 ? 22.034 7.140 6.382 1.00 81.50 144 TYR A CA 1
ATOM 1085 C C . TYR A 1 144 ? 23.345 6.456 6.779 1.00 81.50 144 TYR A C 1
ATOM 1087 O O . TYR A 1 144 ? 23.393 5.582 7.647 1.00 81.50 144 TYR A O 1
ATOM 1095 N N . LEU A 1 145 ? 24.440 6.856 6.135 1.00 90.25 145 LEU A N 1
ATOM 1096 C CA . LEU A 1 145 ? 25.753 6.245 6.332 1.00 90.25 145 LEU A CA 1
ATOM 1097 C C . LEU A 1 145 ? 26.205 6.247 7.798 1.00 90.25 145 LEU A C 1
ATOM 1099 O O . LEU A 1 145 ? 26.924 5.347 8.221 1.00 90.25 145 LEU A O 1
ATOM 1103 N N . GLU A 1 146 ? 25.809 7.249 8.573 1.00 86.75 146 GLU A N 1
ATOM 1104 C CA . GLU A 1 146 ? 26.126 7.360 9.994 1.00 86.75 146 GLU A CA 1
ATOM 1105 C C . GLU A 1 146 ? 25.503 6.235 10.812 1.00 86.75 146 GLU A C 1
ATOM 1107 O O . GLU A 1 146 ? 26.160 5.671 11.687 1.00 86.75 146 GLU A O 1
ATOM 1112 N N . ASP A 1 147 ? 24.271 5.878 10.475 1.00 81.38 147 ASP A N 1
ATOM 1113 C CA . ASP A 1 147 ? 23.490 4.863 11.171 1.00 81.38 147 ASP A CA 1
ATOM 1114 C C . ASP A 1 147 ? 23.971 3.471 10.757 1.00 81.38 147 ASP A C 1
ATOM 1116 O O . ASP A 1 147 ? 24.234 2.615 11.606 1.00 81.38 147 ASP A O 1
ATOM 1120 N N . ILE A 1 148 ? 24.273 3.310 9.464 1.00 82.75 148 ILE A N 1
ATOM 1121 C CA . ILE A 1 148 ? 24.979 2.141 8.930 1.00 82.75 148 ILE A CA 1
ATOM 1122 C C . ILE A 1 148 ? 26.320 1.954 9.653 1.00 82.75 148 ILE A C 1
ATOM 1124 O O . ILE A 1 148 ? 26.640 0.858 10.101 1.00 82.75 148 ILE A O 1
ATOM 1128 N N . ALA A 1 149 ? 27.128 3.007 9.801 1.00 90.94 149 ALA A N 1
ATOM 1129 C CA . ALA A 1 149 ? 28.437 2.925 10.451 1.00 90.94 149 ALA A CA 1
ATOM 1130 C C . ALA A 1 149 ? 28.337 2.659 11.963 1.00 90.94 149 ALA A C 1
ATOM 1132 O O . ALA A 1 149 ? 29.229 2.025 12.542 1.00 90.94 149 ALA A O 1
ATOM 1133 N N . ALA A 1 150 ? 27.270 3.136 12.609 1.00 83.44 150 ALA A N 1
ATOM 1134 C CA . ALA A 1 150 ? 26.981 2.834 14.003 1.00 83.44 150 ALA A CA 1
ATOM 1135 C C . ALA A 1 150 ? 26.656 1.344 14.186 1.00 83.44 150 ALA A C 1
ATOM 1137 O O . ALA A 1 150 ? 27.218 0.718 15.095 1.00 83.44 150 ALA A O 1
ATOM 1138 N N . ALA A 1 151 ? 25.841 0.780 13.289 1.00 73.94 151 ALA A N 1
ATOM 1139 C CA . ALA A 1 151 ? 25.378 -0.605 13.327 1.00 73.94 151 ALA A CA 1
ATOM 1140 C C . ALA A 1 151 ? 26.401 -1.630 12.798 1.00 73.94 151 ALA A C 1
ATOM 1142 O O . ALA A 1 151 ? 26.490 -2.731 13.336 1.00 73.94 151 ALA A O 1
ATOM 1143 N N . MET A 1 152 ? 27.212 -1.275 11.794 1.00 89.81 152 MET A N 1
ATOM 1144 C CA . MET A 1 152 ? 28.101 -2.201 11.077 1.00 89.81 152 MET A CA 1
ATOM 1145 C C . MET A 1 152 ? 29.590 -1.873 11.309 1.00 89.81 152 MET A C 1
ATOM 1147 O O . MET A 1 152 ? 30.120 -0.902 10.747 1.00 89.81 152 MET A O 1
ATOM 1151 N N . PRO A 1 153 ? 30.321 -2.669 12.119 1.00 96.00 153 PRO A N 1
ATOM 1152 C CA . PRO A 1 153 ? 31.757 -2.487 12.350 1.00 96.00 153 PRO A CA 1
ATOM 1153 C C . PRO A 1 153 ? 32.605 -2.497 11.072 1.00 96.00 153 PRO A C 1
ATOM 1155 O O . PRO A 1 153 ? 33.589 -1.761 10.991 1.00 96.00 153 PRO A O 1
ATOM 1158 N N . GLU A 1 154 ? 32.218 -3.279 10.067 1.00 95.81 154 GLU A N 1
ATOM 1159 C CA . GLU A 1 154 ? 32.899 -3.385 8.775 1.00 95.81 154 GLU A CA 1
ATOM 1160 C C . GLU A 1 154 ? 32.855 -2.054 8.014 1.00 95.81 154 GLU A C 1
ATOM 1162 O O . GLU A 1 154 ? 33.868 -1.611 7.468 1.00 95.81 154 GLU A O 1
ATOM 1167 N N . VAL A 1 155 ? 31.709 -1.366 8.040 1.00 96.25 155 VAL A N 1
ATOM 1168 C CA . VAL A 1 155 ? 31.543 -0.048 7.407 1.00 96.25 155 VAL A CA 1
ATOM 1169 C C . VAL A 1 155 ? 32.344 1.011 8.158 1.00 96.25 155 VAL A C 1
ATOM 1171 O O . VAL A 1 155 ? 33.037 1.822 7.544 1.00 96.25 155 VAL A O 1
ATOM 1174 N N . ARG A 1 156 ? 32.348 0.958 9.494 1.00 97.00 156 ARG A N 1
ATOM 1175 C CA . ARG A 1 156 ? 33.179 1.835 10.336 1.00 97.00 156 ARG A CA 1
ATOM 1176 C C . ARG A 1 156 ? 34.673 1.660 10.053 1.00 97.00 156 ARG A C 1
ATOM 1178 O O . ARG A 1 156 ? 35.402 2.648 9.961 1.00 97.00 156 ARG A O 1
ATOM 1185 N N . ALA A 1 157 ? 35.127 0.417 9.892 1.00 97.31 157 ALA A N 1
ATOM 1186 C CA . ALA A 1 157 ? 36.508 0.105 9.540 1.00 97.31 157 ALA A CA 1
ATOM 1187 C C . ALA A 1 157 ? 36.860 0.614 8.134 1.00 97.31 157 ALA A C 1
ATOM 1189 O O . ALA A 1 157 ? 37.927 1.202 7.943 1.00 97.31 157 ALA A O 1
ATOM 1190 N N . TRP A 1 158 ? 35.947 0.460 7.170 1.00 97.94 158 TRP A N 1
ATOM 1191 C CA . TRP A 1 158 ? 36.113 1.011 5.826 1.00 97.94 158 TRP A CA 1
ATOM 1192 C C . TRP A 1 158 ? 36.243 2.542 5.843 1.00 97.94 158 TRP A C 1
ATOM 1194 O O . TRP A 1 158 ? 37.174 3.075 5.237 1.00 97.94 158 TRP A O 1
ATOM 1204 N N . ILE A 1 159 ? 35.393 3.244 6.604 1.00 98.06 159 ILE A N 1
ATOM 1205 C CA . ILE A 1 159 ? 35.478 4.704 6.791 1.00 98.06 159 ILE A CA 1
ATOM 1206 C C . ILE A 1 159 ? 36.841 5.093 7.375 1.00 98.06 159 ILE A C 1
ATOM 1208 O O . ILE A 1 159 ? 37.515 5.961 6.820 1.00 98.06 159 ILE A O 1
ATOM 1212 N N . ALA A 1 160 ? 37.292 4.425 8.442 1.00 97.31 160 ALA A N 1
ATOM 1213 C CA . ALA A 1 160 ? 38.578 4.719 9.080 1.00 97.31 160 ALA A CA 1
ATOM 1214 C C . ALA A 1 160 ? 39.779 4.526 8.132 1.00 97.31 160 ALA A C 1
ATOM 1216 O O . ALA A 1 160 ? 40.773 5.244 8.236 1.00 97.31 160 ALA A O 1
ATOM 1217 N N . ALA A 1 161 ? 39.673 3.595 7.181 1.00 97.50 161 ALA A N 1
ATOM 1218 C CA . ALA A 1 161 ? 40.693 3.324 6.172 1.00 97.50 161 ALA A CA 1
ATOM 1219 C C . ALA A 1 161 ? 40.534 4.153 4.882 1.00 97.50 161 ALA A C 1
ATOM 1221 O O . ALA A 1 161 ? 41.339 4.008 3.965 1.00 97.50 161 ALA A O 1
ATOM 1222 N N . SER A 1 162 ? 39.509 5.001 4.769 1.00 97.44 162 SER A N 1
ATOM 1223 C CA . SER A 1 162 ? 39.159 5.683 3.513 1.00 97.44 162 SER A CA 1
ATOM 1224 C C . SER A 1 162 ? 39.975 6.955 3.240 1.00 97.44 162 SER A C 1
ATOM 1226 O O . SER A 1 162 ? 40.111 7.373 2.091 1.00 97.44 162 SER A O 1
ATOM 1228 N N . GLY A 1 163 ? 40.509 7.586 4.290 1.00 97.62 163 GLY A N 1
ATOM 1229 C CA . GLY A 1 163 ? 41.078 8.936 4.218 1.00 97.62 163 GLY A CA 1
ATOM 1230 C C . GLY A 1 163 ? 40.037 10.063 4.262 1.00 97.62 163 GLY A C 1
ATOM 1231 O O . GLY A 1 163 ? 40.410 11.231 4.122 1.00 97.62 163 GLY A O 1
ATOM 1232 N N . PHE A 1 164 ? 38.762 9.736 4.477 1.00 98.38 164 PHE A N 1
ATOM 1233 C CA . PHE A 1 164 ? 37.677 10.675 4.760 1.00 98.38 164 PHE A CA 1
ATOM 1234 C C . PHE A 1 164 ? 37.207 10.564 6.207 1.00 98.38 164 PHE A C 1
ATOM 1236 O O . PHE A 1 164 ? 37.371 9.535 6.866 1.00 98.38 164 PHE A O 1
ATOM 1243 N N . THR A 1 165 ? 36.581 11.630 6.691 1.00 97.81 165 THR A N 1
ATOM 1244 C CA . THR A 1 165 ? 35.737 11.561 7.886 1.00 97.81 165 THR A CA 1
ATOM 1245 C C . THR A 1 165 ? 34.369 10.958 7.546 1.00 97.81 165 THR A C 1
ATOM 1247 O O . THR A 1 165 ? 33.952 10.933 6.386 1.00 97.81 165 THR A O 1
ATOM 1250 N N . LEU A 1 166 ? 33.636 10.498 8.566 1.00 95.12 166 LEU A N 1
ATOM 1251 C CA . LEU A 1 166 ? 32.252 10.052 8.388 1.00 95.12 166 LEU A CA 1
ATOM 1252 C C . LEU A 1 166 ? 31.363 11.174 7.827 1.00 95.12 166 LEU A C 1
ATOM 1254 O O . LEU A 1 166 ? 30.575 10.917 6.929 1.00 95.12 166 LEU A O 1
ATOM 1258 N N . ASP A 1 167 ? 31.517 12.408 8.313 1.00 93.25 167 ASP A N 1
ATOM 1259 C CA . ASP A 1 167 ? 30.716 13.555 7.861 1.00 93.25 167 ASP A CA 1
ATOM 1260 C C . ASP A 1 167 ? 30.957 13.872 6.375 1.00 93.25 167 ASP A C 1
ATOM 1262 O O . ASP A 1 167 ? 30.019 14.110 5.615 1.00 93.25 167 ASP A O 1
ATOM 1266 N N . GLU A 1 168 ? 32.210 13.765 5.923 1.00 96.50 168 GLU A N 1
ATOM 1267 C CA . GLU A 1 168 ? 32.559 13.905 4.508 1.00 96.50 168 GLU A CA 1
ATOM 1268 C C . GLU A 1 168 ? 31.889 12.835 3.639 1.00 96.50 168 GLU A C 1
ATOM 1270 O O . GLU A 1 168 ? 31.303 13.173 2.611 1.00 96.50 168 GLU A O 1
ATOM 1275 N N . LEU A 1 169 ? 31.927 11.562 4.044 1.00 97.06 169 LEU A N 1
ATOM 1276 C CA . LEU A 1 169 ? 31.278 10.484 3.289 1.00 97.06 169 LEU A CA 1
ATOM 1277 C C . LEU A 1 169 ? 29.747 10.572 3.353 1.00 97.06 169 LEU A C 1
ATOM 1279 O O . LEU A 1 169 ? 29.079 10.323 2.351 1.00 97.06 169 LEU A O 1
ATOM 1283 N N . ALA A 1 170 ? 29.183 10.984 4.488 1.00 92.12 170 ALA A N 1
ATOM 1284 C CA . ALA A 1 170 ? 27.751 11.219 4.634 1.00 92.12 170 ALA A CA 1
ATOM 1285 C C . ALA A 1 170 ? 27.269 12.373 3.744 1.00 92.12 170 ALA A C 1
ATOM 1287 O O . ALA A 1 170 ? 26.156 12.328 3.229 1.00 92.12 170 ALA A O 1
ATOM 1288 N N . SER A 1 171 ? 28.117 13.376 3.489 1.00 94.00 171 SER A N 1
ATOM 1289 C CA . SER A 1 171 ? 27.804 14.457 2.546 1.00 94.00 171 SER A CA 1
ATOM 1290 C C . SER A 1 171 ? 27.736 14.002 1.083 1.00 94.00 171 SER A C 1
ATOM 1292 O O . SER A 1 171 ? 27.197 14.735 0.263 1.00 94.00 171 SER A O 1
ATOM 1294 N N . ILE A 1 172 ? 28.254 12.809 0.752 1.00 95.94 172 ILE A N 1
ATOM 1295 C CA . ILE A 1 172 ? 28.163 12.211 -0.590 1.00 95.94 172 ILE A CA 1
ATOM 1296 C C . ILE A 1 172 ? 26.813 11.516 -0.799 1.00 95.94 172 ILE A C 1
ATOM 1298 O O . ILE A 1 172 ? 26.354 11.455 -1.934 1.00 95.94 172 ILE A O 1
ATOM 1302 N N . GLN A 1 173 ? 26.205 10.942 0.246 1.00 91.06 173 GLN A N 1
ATOM 1303 C CA . GLN A 1 173 ? 24.999 10.112 0.140 1.00 91.06 173 GLN A CA 1
ATOM 1304 C C . GLN A 1 173 ? 23.752 10.989 -0.048 1.00 91.06 173 GLN A C 1
ATOM 1306 O O . GLN A 1 173 ? 23.275 11.571 0.924 1.00 91.06 173 GLN A O 1
ATOM 1311 N N . PRO A 1 174 ? 23.173 11.099 -1.251 1.00 87.44 174 PRO A N 1
ATOM 1312 C CA . PRO A 1 174 ? 21.981 11.908 -1.409 1.00 87.44 174 PRO A CA 1
ATOM 1313 C C . PRO A 1 174 ? 20.746 11.148 -0.912 1.00 87.44 174 PRO A C 1
ATOM 1315 O O . PRO A 1 174 ? 20.743 9.916 -0.835 1.00 87.44 174 PRO A O 1
ATOM 1318 N N . GLY A 1 175 ? 19.683 11.891 -0.623 1.00 83.31 175 GLY A N 1
ATOM 1319 C CA . GLY A 1 175 ? 18.338 11.329 -0.606 1.00 83.31 175 GLY A CA 1
ATOM 1320 C C . GLY A 1 175 ? 17.732 11.437 -2.000 1.00 83.31 175 GLY A C 1
ATOM 1321 O O . GLY A 1 175 ? 17.958 12.438 -2.677 1.00 83.31 175 GLY A O 1
ATOM 1322 N N . TYR A 1 176 ? 16.952 10.451 -2.424 1.00 82.38 176 TYR A N 1
ATOM 1323 C CA . TYR A 1 176 ? 16.263 10.449 -3.717 1.00 82.38 176 TYR A CA 1
ATOM 1324 C C . TYR A 1 176 ? 14.808 10.818 -3.511 1.00 82.38 176 TYR A C 1
ATOM 1326 O O . TYR A 1 176 ? 14.204 10.356 -2.542 1.00 82.38 176 TYR A O 1
ATOM 1334 N N . GLN A 1 177 ? 14.280 11.681 -4.382 1.00 73.81 177 GLN A N 1
ATOM 1335 C CA . GLN A 1 177 ? 12.873 12.090 -4.360 1.00 73.81 177 GLN A CA 1
ATOM 1336 C C . GLN A 1 177 ? 11.949 10.878 -4.189 1.00 73.81 177 GLN A C 1
ATOM 1338 O O . GLN A 1 177 ? 12.305 9.800 -4.654 1.00 73.81 177 GLN A O 1
ATOM 1343 N N . GLU A 1 178 ? 10.805 11.072 -3.521 1.00 57.22 178 GLU A N 1
ATOM 1344 C CA . GLU A 1 178 ? 9.699 10.104 -3.436 1.00 57.22 178 GLU A CA 1
ATOM 1345 C C . GLU A 1 178 ? 9.480 9.358 -4.757 1.00 57.22 178 GLU A C 1
ATOM 1347 O O . GLU A 1 178 ? 9.869 9.903 -5.800 1.00 57.22 178 GLU A O 1
ATOM 1352 N N . PRO A 1 179 ? 8.836 8.172 -4.751 1.00 50.78 179 PRO A N 1
ATOM 1353 C CA . PRO A 1 179 ? 8.405 7.526 -5.970 1.00 50.78 179 PRO A CA 1
ATOM 1354 C C . PRO A 1 179 ? 7.785 8.578 -6.870 1.00 50.78 179 PRO A C 1
ATOM 1356 O O . PRO A 1 179 ? 6.664 9.037 -6.654 1.00 50.78 179 PRO A O 1
ATOM 1359 N N . ALA A 1 180 ? 8.532 8.959 -7.907 1.00 42.03 180 ALA A N 1
ATOM 1360 C CA . ALA A 1 180 ? 7.920 9.473 -9.093 1.00 42.03 180 ALA A CA 1
ATOM 1361 C C . ALA A 1 180 ? 7.125 8.261 -9.549 1.00 42.03 180 ALA A C 1
ATOM 1363 O O . ALA A 1 180 ? 7.643 7.382 -10.240 1.00 42.03 180 ALA A O 1
ATOM 1364 N N . VAL A 1 181 ? 5.871 8.179 -9.101 1.00 41.53 181 VAL A N 1
ATOM 1365 C CA . VAL A 1 181 ? 4.830 7.634 -9.943 1.00 41.53 181 VAL A CA 1
ATOM 1366 C C . VAL A 1 181 ? 5.068 8.435 -11.203 1.00 41.53 181 VAL A C 1
ATOM 1368 O O . VAL A 1 181 ? 4.787 9.635 -11.218 1.00 41.53 181 VAL A O 1
ATOM 1371 N N . GLU A 1 182 ? 5.780 7.856 -12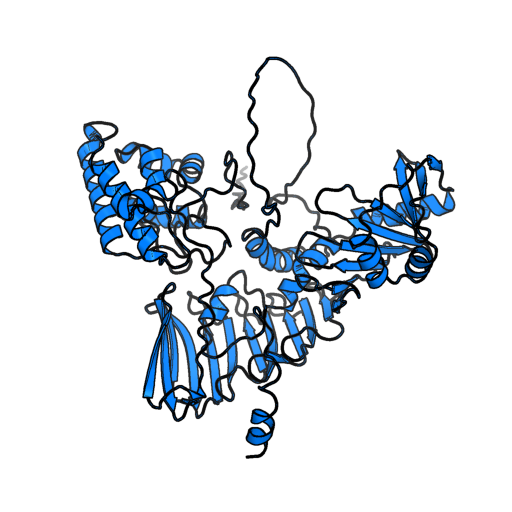.179 1.00 41.25 182 GLU A N 1
ATOM 1372 C CA . GLU A 1 182 ? 5.840 8.466 -13.492 1.00 41.25 182 GLU A CA 1
ATOM 1373 C C . GLU A 1 182 ? 4.398 8.776 -13.760 1.00 41.25 182 GLU A C 1
ATOM 1375 O O . GLU A 1 182 ? 3.575 7.856 -13.717 1.00 41.25 182 GLU A O 1
ATOM 1380 N N . SER A 1 183 ? 4.093 10.073 -13.841 1.00 35.81 183 SER A N 1
ATOM 1381 C CA . SER A 1 183 ? 2.742 10.523 -14.049 1.00 35.81 183 SER A CA 1
ATOM 1382 C C . SER A 1 183 ? 2.295 9.735 -15.253 1.00 35.81 183 SER A C 1
ATOM 1384 O O . SER A 1 183 ? 2.862 9.885 -16.335 1.00 35.81 183 SER A O 1
ATOM 1386 N N . TRP A 1 184 ? 1.417 8.777 -14.957 1.00 45.50 184 TRP A N 1
ATOM 1387 C CA . TRP A 1 184 ? 0.598 7.972 -15.828 1.00 45.50 184 TRP A CA 1
ATOM 1388 C C . TRP A 1 184 ? 1.042 8.182 -17.255 1.00 45.50 184 TRP A C 1
ATOM 1390 O O . TRP A 1 184 ? 0.700 9.234 -17.800 1.00 45.50 184 TRP A O 1
ATOM 1400 N N . VAL A 1 185 ? 1.822 7.279 -17.863 1.00 43.69 185 VAL A N 1
ATOM 1401 C CA . VAL A 1 185 ? 2.144 7.464 -19.282 1.00 43.69 185 VAL A CA 1
ATOM 1402 C C . VAL A 1 185 ? 0.855 7.218 -20.066 1.00 43.69 185 VAL A C 1
ATOM 1404 O O . VAL A 1 185 ? 0.607 6.154 -20.623 1.00 43.69 185 VAL A O 1
ATOM 1407 N N . ARG A 1 186 ? -0.014 8.229 -20.049 1.00 50.84 186 ARG A N 1
ATOM 1408 C CA . ARG A 1 186 ? -1.313 8.319 -20.678 1.00 50.84 186 ARG A CA 1
ATOM 1409 C C . ARG A 1 186 ? -0.995 8.429 -22.147 1.00 50.84 186 ARG A C 1
ATOM 1411 O O . ARG A 1 186 ? -0.779 9.506 -22.698 1.00 50.84 186 ARG A O 1
ATOM 1418 N N . TRP A 1 187 ? -0.863 7.284 -22.790 1.00 62.53 187 TRP A N 1
ATOM 1419 C CA . TRP A 1 187 ? -0.850 7.259 -24.235 1.00 62.53 187 TRP A CA 1
ATOM 1420 C C . TRP A 1 187 ? -2.280 7.489 -24.654 1.00 62.53 187 TRP A C 1
ATOM 1422 O O . TRP A 1 187 ? -3.113 6.675 -24.304 1.00 62.53 187 TRP A O 1
ATOM 1432 N N . ASP A 1 188 ? -2.548 8.561 -25.385 1.00 63.69 188 ASP A N 1
ATOM 1433 C CA . ASP A 1 188 ? -3.780 8.714 -26.151 1.00 63.69 188 ASP A CA 1
ATOM 1434 C C . ASP A 1 188 ? -3.681 7.764 -27.357 1.00 63.69 188 ASP A C 1
ATOM 1436 O O . ASP A 1 188 ? -2.942 8.073 -28.304 1.00 63.69 188 ASP A O 1
ATOM 1440 N N . PRO A 1 189 ? -4.305 6.565 -27.326 1.00 62.38 189 PRO A N 1
ATOM 1441 C CA . PRO A 1 189 ? -4.108 5.595 -28.392 1.00 62.38 189 PRO A CA 1
ATOM 1442 C C . PRO A 1 189 ? -4.682 6.070 -29.740 1.00 62.38 189 PRO A C 1
ATOM 1444 O O . PRO A 1 189 ? -3.995 5.878 -30.747 1.00 62.38 189 PRO A O 1
ATOM 1447 N N . PRO A 1 190 ? -5.849 6.748 -29.808 1.00 61.00 190 PRO A N 1
ATOM 1448 C CA . PRO A 1 190 ? -6.314 7.437 -31.013 1.00 61.00 190 PRO A CA 1
ATOM 1449 C C . PRO A 1 190 ? -5.290 8.389 -31.644 1.00 61.00 190 PRO A C 1
ATOM 1451 O O . PRO A 1 190 ? -5.167 8.413 -32.872 1.00 61.00 190 PRO A O 1
ATOM 1454 N N . ALA A 1 191 ? -4.497 9.110 -30.847 1.00 67.88 191 ALA A N 1
ATOM 1455 C CA . ALA A 1 191 ? -3.444 9.990 -31.366 1.00 67.88 191 ALA A CA 1
ATOM 1456 C C . ALA A 1 191 ? -2.195 9.247 -31.893 1.00 67.88 191 ALA A C 1
ATOM 1458 O O . ALA A 1 191 ? -1.312 9.863 -32.509 1.00 67.88 191 ALA A O 1
ATOM 1459 N N . ARG A 1 192 ? -2.077 7.924 -31.692 1.00 77.62 192 ARG A N 1
ATOM 1460 C CA . ARG A 1 192 ? -0.905 7.148 -32.132 1.00 77.62 192 ARG A CA 1
ATOM 1461 C C . ARG A 1 192 ? -0.982 6.786 -33.617 1.00 77.62 192 ARG A C 1
ATOM 1463 O O . ARG A 1 192 ? -1.810 5.992 -34.073 1.00 77.62 192 ARG A O 1
ATOM 1470 N N . LYS A 1 193 ? -0.032 7.328 -34.384 1.00 75.44 193 LYS A N 1
ATOM 1471 C CA . LYS A 1 193 ? 0.179 6.982 -35.798 1.00 75.44 193 LYS A CA 1
ATOM 1472 C C . LYS A 1 193 ? 0.555 5.504 -35.952 1.00 75.44 193 LYS A C 1
ATOM 1474 O O . LYS A 1 193 ? 1.150 4.900 -35.068 1.00 75.44 193 LYS A O 1
ATOM 1479 N N . THR A 1 194 ? 0.230 4.936 -37.114 1.00 88.62 194 THR A N 1
ATOM 1480 C CA . THR A 1 194 ? 0.657 3.574 -37.472 1.00 88.62 194 THR A CA 1
ATOM 1481 C C . THR A 1 194 ? 2.181 3.516 -37.567 1.00 88.62 194 THR A C 1
ATOM 1483 O O . THR A 1 194 ? 2.767 4.334 -38.274 1.00 88.62 194 THR A O 1
ATOM 1486 N N . GLY A 1 195 ? 2.811 2.555 -36.893 1.00 89.69 195 GLY A N 1
ATOM 1487 C CA . GLY A 1 195 ? 4.263 2.394 -36.880 1.00 89.69 195 GLY A CA 1
ATOM 1488 C C . GLY A 1 195 ? 4.789 1.757 -35.597 1.00 89.69 195 GLY A C 1
ATOM 1489 O O . GLY A 1 195 ? 4.028 1.402 -34.698 1.00 89.69 195 GLY A O 1
ATOM 1490 N N . THR A 1 196 ? 6.109 1.609 -35.528 1.00 91.50 196 THR A N 1
ATOM 1491 C CA . THR A 1 196 ? 6.812 1.135 -34.332 1.00 91.50 196 THR A CA 1
ATOM 1492 C C . THR A 1 196 ? 6.712 2.154 -33.205 1.00 91.50 196 THR A C 1
ATOM 1494 O O . THR A 1 196 ? 6.807 3.361 -33.433 1.00 91.50 196 THR A O 1
ATOM 1497 N N . PHE A 1 197 ? 6.567 1.657 -31.985 1.00 88.44 197 PHE A N 1
ATOM 1498 C CA . PHE A 1 197 ? 6.506 2.436 -30.763 1.00 88.44 197 PHE A CA 1
ATOM 1499 C C . PHE A 1 197 ? 7.642 2.018 -29.834 1.00 88.44 197 PHE A C 1
ATOM 1501 O O . PHE A 1 197 ? 7.918 0.831 -29.651 1.00 88.44 197 PHE A O 1
ATOM 1508 N N . THR A 1 198 ? 8.310 3.005 -29.251 1.00 88.62 198 THR A N 1
ATOM 1509 C CA . THR A 1 198 ? 9.291 2.808 -28.188 1.00 88.62 198 THR A CA 1
ATOM 1510 C C . THR A 1 198 ? 9.152 3.958 -27.212 1.00 88.62 198 THR A C 1
ATOM 1512 O O . THR A 1 198 ? 9.175 5.121 -27.615 1.00 88.62 198 THR A O 1
ATOM 1515 N N . HIS A 1 199 ? 8.977 3.620 -25.945 1.00 82.94 199 HIS A N 1
ATOM 1516 C CA . HIS A 1 199 ? 8.906 4.561 -24.844 1.00 82.94 199 HIS A CA 1
ATOM 1517 C C . HIS A 1 199 ? 9.854 4.088 -23.753 1.00 82.94 199 HIS A C 1
ATOM 1519 O O . HIS A 1 199 ? 9.725 2.958 -23.292 1.00 82.94 199 HIS A O 1
ATOM 1525 N N . THR A 1 200 ? 10.781 4.947 -23.347 1.00 77.62 200 THR A N 1
ATOM 1526 C CA . THR A 1 200 ? 11.654 4.693 -22.203 1.00 77.62 200 THR A CA 1
ATOM 1527 C C . THR A 1 200 ? 11.174 5.557 -21.055 1.00 77.62 200 THR A C 1
ATOM 1529 O O . THR A 1 200 ? 11.206 6.782 -21.162 1.00 77.62 200 THR A O 1
ATOM 1532 N N . ALA A 1 201 ? 10.734 4.905 -19.985 1.00 67.81 201 ALA A N 1
ATOM 1533 C CA . ALA A 1 201 ? 10.468 5.529 -18.703 1.00 67.81 201 ALA A CA 1
ATOM 1534 C C . ALA A 1 201 ? 11.735 6.262 -18.234 1.00 67.81 201 ALA A C 1
ATOM 1536 O O . ALA A 1 201 ? 12.816 5.669 -18.151 1.00 67.81 201 ALA A O 1
ATOM 1537 N N . GLN A 1 202 ? 11.606 7.564 -17.996 1.00 53.47 202 GLN A N 1
ATOM 1538 C CA . GLN A 1 202 ? 12.694 8.483 -17.686 1.00 53.47 202 GLN A CA 1
ATOM 1539 C C . GLN A 1 202 ? 13.456 8.078 -16.421 1.00 53.47 202 GLN A C 1
ATOM 1541 O O . GLN A 1 202 ? 14.673 8.260 -16.367 1.00 53.47 202 GLN A O 1
ATOM 1546 N N . TYR A 1 203 ? 12.758 7.550 -15.414 1.00 53.12 203 TYR A N 1
ATOM 1547 C CA . TYR A 1 203 ? 13.366 7.255 -14.113 1.00 53.12 203 TYR A CA 1
ATOM 1548 C C . TYR A 1 203 ? 13.763 5.790 -13.986 1.00 53.12 203 TYR A C 1
ATOM 1550 O O . TYR A 1 203 ? 14.879 5.480 -13.583 1.00 53.12 203 TYR A O 1
ATOM 1558 N N . THR A 1 204 ? 12.884 4.880 -14.398 1.00 60.97 204 THR A N 1
ATOM 1559 C CA . THR A 1 204 ? 13.112 3.436 -14.256 1.00 60.97 204 THR A CA 1
ATOM 1560 C C . THR A 1 204 ? 13.935 2.836 -15.387 1.00 60.97 204 THR A C 1
ATOM 1562 O O . THR A 1 204 ? 14.313 1.673 -15.295 1.00 60.97 204 THR A O 1
ATOM 1565 N N . ASN A 1 205 ? 14.208 3.572 -16.471 1.00 69.19 205 ASN A N 1
ATOM 1566 C CA . ASN A 1 205 ? 14.771 3.026 -17.714 1.00 69.19 205 ASN A CA 1
ATOM 1567 C C . ASN A 1 205 ? 13.978 1.826 -18.261 1.00 69.19 205 ASN A C 1
ATOM 1569 O O . ASN A 1 205 ? 14.505 1.014 -19.025 1.00 69.19 205 ASN A O 1
ATOM 1573 N N . ILE A 1 206 ? 12.708 1.697 -17.868 1.00 76.56 206 ILE A N 1
ATOM 1574 C CA . ILE A 1 206 ? 11.823 0.664 -18.384 1.00 76.56 206 ILE A CA 1
ATOM 1575 C C . ILE A 1 206 ? 11.450 1.033 -19.809 1.00 76.56 206 ILE A C 1
ATOM 1577 O O . ILE A 1 206 ? 10.868 2.082 -20.082 1.00 76.56 206 ILE A O 1
ATOM 1581 N N . VAL A 1 207 ? 11.793 0.154 -20.736 1.00 83.44 207 VAL A N 1
ATOM 1582 C CA . VAL A 1 207 ? 11.543 0.332 -22.155 1.00 83.44 207 VAL A CA 1
ATOM 1583 C C . VAL A 1 207 ? 10.302 -0.459 -22.531 1.00 83.44 207 VAL A C 1
ATOM 1585 O O . VAL A 1 207 ? 10.280 -1.688 -22.469 1.00 83.44 207 VAL A O 1
ATOM 1588 N N . THR A 1 208 ? 9.268 0.251 -22.966 1.00 87.25 208 THR A N 1
ATOM 1589 C CA . THR A 1 208 ? 8.102 -0.337 -23.619 1.00 87.25 208 THR A CA 1
ATOM 1590 C C . THR A 1 208 ? 8.263 -0.253 -25.127 1.00 87.25 208 THR A C 1
ATOM 1592 O O . THR A 1 208 ? 8.471 0.826 -25.680 1.00 87.25 208 THR A O 1
ATOM 1595 N N . THR A 1 209 ? 8.140 -1.385 -25.808 1.00 92.00 209 THR A N 1
ATOM 1596 C CA . THR A 1 209 ? 8.265 -1.500 -27.262 1.00 92.00 209 THR A CA 1
ATOM 1597 C C . THR A 1 209 ? 7.078 -2.241 -27.857 1.00 92.00 209 THR A C 1
ATOM 1599 O O . THR A 1 209 ? 6.505 -3.135 -27.232 1.00 92.00 209 THR A O 1
ATOM 1602 N N . GLY A 1 210 ? 6.712 -1.874 -29.081 1.00 93.31 210 GLY A N 1
ATOM 1603 C CA . GLY A 1 210 ? 5.650 -2.532 -29.834 1.00 93.31 210 GLY A CA 1
ATOM 1604 C C . GLY A 1 210 ? 5.345 -1.809 -31.137 1.00 93.31 210 GLY A C 1
ATOM 1605 O O . GLY A 1 210 ? 6.179 -1.068 -31.661 1.00 93.31 210 GLY A O 1
ATOM 1606 N N . ALA A 1 211 ? 4.143 -2.003 -31.671 1.00 93.56 211 ALA A N 1
ATOM 1607 C CA . ALA A 1 211 ? 3.672 -1.272 -32.839 1.00 93.56 211 ALA A CA 1
ATOM 1608 C C . ALA A 1 211 ? 2.197 -0.890 -32.707 1.00 93.56 211 ALA A C 1
ATOM 1610 O O . ALA A 1 211 ? 1.377 -1.662 -32.209 1.00 93.56 211 ALA A O 1
ATOM 1611 N N . PHE A 1 212 ? 1.857 0.296 -33.203 1.00 91.75 212 PHE A N 1
ATOM 1612 C CA . PHE A 1 212 ? 0.476 0.715 -33.401 1.00 91.75 212 PHE A CA 1
ATOM 1613 C C . PHE A 1 212 ? 0.067 0.541 -34.862 1.00 91.75 212 PHE A C 1
ATOM 1615 O O . PHE A 1 212 ? 0.847 0.770 -35.789 1.00 91.75 212 PHE A O 1
ATOM 1622 N N . LYS A 1 213 ? -1.204 0.214 -35.077 1.00 92.25 213 LYS A N 1
ATOM 1623 C CA . LYS A 1 213 ? -1.871 0.223 -36.377 1.00 92.25 213 LYS A CA 1
ATOM 1624 C C . LYS A 1 213 ? -3.243 0.854 -36.207 1.00 92.25 213 LYS A C 1
ATOM 1626 O O . LYS A 1 213 ? -4.117 0.278 -35.567 1.00 92.25 213 LYS A O 1
ATOM 1631 N N . ARG A 1 214 ? -3.420 2.052 -36.775 1.00 88.44 214 ARG A N 1
ATOM 1632 C CA . ARG A 1 214 ? -4.637 2.881 -36.626 1.00 88.44 214 ARG A CA 1
ATOM 1633 C C . ARG A 1 214 ? -5.044 3.059 -35.151 1.00 88.44 214 ARG A C 1
ATOM 1635 O O . ARG A 1 214 ? -6.160 2.722 -34.776 1.00 88.44 214 ARG A O 1
ATOM 1642 N N . GLY A 1 215 ? -4.102 3.498 -34.314 1.00 85.31 215 GLY A N 1
ATOM 1643 C CA . GLY A 1 215 ? -4.328 3.722 -32.881 1.00 85.31 215 GLY A CA 1
ATOM 1644 C C . GLY A 1 215 ? -4.530 2.464 -32.024 1.00 85.31 215 GLY A C 1
ATOM 1645 O O . GLY A 1 215 ? -4.781 2.560 -30.826 1.00 85.31 215 GLY A O 1
ATOM 1646 N N . ARG A 1 216 ? -4.404 1.260 -32.597 1.00 90.12 216 ARG A N 1
ATOM 1647 C CA . ARG A 1 216 ? -4.514 -0.013 -31.871 1.00 90.12 216 ARG A CA 1
ATOM 1648 C C . ARG A 1 216 ? -3.174 -0.728 -31.774 1.00 90.12 216 ARG A C 1
ATOM 1650 O O . ARG A 1 216 ? -2.426 -0.748 -32.749 1.00 90.12 216 ARG A O 1
ATOM 1657 N N . MET A 1 217 ? -2.886 -1.315 -30.618 1.00 91.56 217 MET A N 1
ATOM 1658 C CA . MET A 1 217 ? -1.707 -2.146 -30.395 1.00 91.56 217 MET A CA 1
ATOM 1659 C C . MET A 1 217 ? -1.760 -3.366 -31.323 1.00 91.56 217 MET A C 1
ATOM 1661 O O . MET A 1 217 ? -2.768 -4.072 -31.391 1.00 91.56 217 MET A O 1
ATOM 1665 N N . GLU A 1 218 ? -0.679 -3.595 -32.060 1.00 94.94 218 GLU A N 1
ATOM 1666 C CA . GLU A 1 218 ? -0.547 -4.664 -33.048 1.00 94.94 218 GLU A CA 1
ATOM 1667 C C . GLU A 1 218 ? 0.802 -5.376 -32.871 1.00 94.94 218 GLU A C 1
ATOM 1669 O O . GLU A 1 218 ? 1.830 -4.740 -32.633 1.00 94.94 218 GLU A O 1
ATOM 1674 N N . GLY A 1 219 ? 0.803 -6.695 -33.036 1.00 95.94 219 GLY A N 1
ATOM 1675 C CA . GLY A 1 219 ? 1.986 -7.538 -32.954 1.00 95.94 219 GLY A CA 1
ATOM 1676 C C . GLY A 1 219 ? 2.446 -7.793 -31.522 1.00 95.94 219 GLY A C 1
ATOM 1677 O O . GLY A 1 219 ? 1.668 -7.734 -30.570 1.00 95.94 219 GLY A O 1
ATOM 1678 N N . THR A 1 220 ? 3.724 -8.131 -31.385 1.00 96.31 220 THR A N 1
ATOM 1679 C CA . THR A 1 220 ? 4.348 -8.372 -30.085 1.00 96.31 220 THR A CA 1
ATOM 1680 C C . THR A 1 220 ? 4.679 -7.055 -29.404 1.00 96.31 220 THR A C 1
ATOM 1682 O O . THR A 1 220 ? 5.277 -6.163 -30.006 1.00 96.31 220 THR A O 1
ATOM 1685 N N . TRP A 1 221 ? 4.310 -6.975 -28.135 1.00 94.44 221 TRP A N 1
ATOM 1686 C CA . TRP A 1 221 ? 4.599 -5.879 -27.233 1.00 94.44 221 TRP A CA 1
ATOM 1687 C C . TRP A 1 221 ? 5.415 -6.390 -26.057 1.00 94.44 221 TRP A C 1
ATOM 1689 O O . TRP A 1 221 ? 5.162 -7.486 -25.552 1.00 94.44 221 TRP A O 1
ATOM 1699 N N . THR A 1 222 ? 6.367 -5.575 -25.622 1.00 94.44 222 THR A N 1
ATOM 1700 C CA . THR A 1 222 ? 7.306 -5.918 -24.558 1.00 94.44 222 THR A CA 1
ATOM 1701 C C . THR A 1 222 ? 7.534 -4.713 -23.666 1.00 94.44 222 THR A C 1
ATOM 1703 O O . THR A 1 222 ? 7.746 -3.609 -24.162 1.00 94.44 222 THR A O 1
ATOM 1706 N N . VAL A 1 223 ? 7.555 -4.949 -22.361 1.00 88.56 223 VAL A N 1
ATOM 1707 C CA . VAL A 1 223 ? 8.024 -4.025 -21.334 1.00 88.56 223 VAL A CA 1
ATOM 1708 C C . VAL A 1 223 ? 9.252 -4.656 -20.685 1.00 88.56 223 VAL A C 1
ATOM 1710 O O . VAL A 1 223 ? 9.192 -5.806 -20.246 1.00 88.56 223 VAL A O 1
ATOM 1713 N N . ALA A 1 224 ? 10.380 -3.955 -20.675 1.00 87.06 224 ALA A N 1
ATOM 1714 C CA . ALA A 1 224 ? 11.660 -4.504 -20.237 1.00 87.06 224 ALA A CA 1
ATOM 1715 C C . ALA A 1 224 ? 12.463 -3.503 -19.404 1.00 87.06 224 ALA A C 1
ATOM 1717 O O . ALA A 1 224 ? 12.392 -2.304 -19.646 1.00 87.06 224 ALA A O 1
ATOM 1718 N N . HIS A 1 225 ? 13.266 -4.003 -18.471 1.00 78.75 225 HIS A N 1
ATOM 1719 C CA . HIS A 1 225 ? 14.275 -3.239 -17.745 1.00 78.75 225 HIS A CA 1
ATOM 1720 C C . HIS A 1 225 ? 15.639 -3.893 -17.979 1.00 78.75 225 HIS A C 1
ATOM 1722 O O . HIS A 1 225 ? 15.888 -5.000 -17.502 1.00 78.75 225 HIS A O 1
ATOM 1728 N N . GLY A 1 226 ? 16.513 -3.239 -18.748 1.00 82.19 226 GLY A N 1
ATOM 1729 C CA . GLY A 1 226 ? 17.761 -3.860 -19.197 1.00 82.19 226 GLY A CA 1
ATOM 1730 C C . GLY A 1 226 ? 17.498 -5.111 -20.046 1.00 82.19 226 GLY A C 1
ATOM 1731 O O . GLY A 1 226 ? 16.793 -5.048 -21.052 1.00 82.19 226 GLY A O 1
ATOM 1732 N N . ASP A 1 227 ? 18.062 -6.246 -19.639 1.00 84.56 227 ASP A N 1
ATOM 1733 C CA . ASP A 1 227 ? 17.856 -7.567 -20.249 1.00 84.56 227 ASP A CA 1
ATOM 1734 C C . ASP A 1 227 ? 16.628 -8.316 -19.695 1.00 84.56 227 ASP A C 1
ATOM 1736 O O . ASP A 1 227 ? 16.230 -9.353 -20.236 1.00 84.56 227 ASP A O 1
ATOM 1740 N N . LYS A 1 228 ? 15.994 -7.787 -18.643 1.00 85.44 228 LYS A N 1
ATOM 1741 C CA . LYS A 1 228 ? 14.856 -8.413 -17.968 1.00 85.44 228 LYS A CA 1
ATOM 1742 C C . LYS A 1 228 ? 13.541 -8.019 -18.628 1.00 85.44 228 LYS A C 1
ATOM 1744 O O . LYS A 1 228 ? 13.222 -6.840 -18.766 1.00 85.44 228 LYS A O 1
ATOM 1749 N N . ILE A 1 229 ? 12.734 -9.015 -18.984 1.00 91.19 229 ILE A N 1
ATOM 1750 C CA . ILE A 1 229 ? 11.375 -8.812 -19.495 1.00 91.19 229 ILE A CA 1
ATOM 1751 C C . ILE A 1 229 ? 10.423 -8.708 -18.310 1.00 91.19 229 ILE A C 1
ATOM 1753 O O . ILE A 1 229 ? 10.210 -9.690 -17.608 1.00 91.19 229 ILE A O 1
ATOM 1757 N N . LEU A 1 230 ? 9.831 -7.532 -18.125 1.00 84.75 230 LEU A N 1
ATOM 1758 C CA . LEU A 1 230 ? 8.853 -7.257 -17.074 1.00 84.75 230 LEU A CA 1
ATOM 1759 C C . LEU A 1 230 ? 7.423 -7.495 -17.551 1.00 84.75 230 LEU A C 1
ATOM 1761 O O . LEU A 1 230 ? 6.545 -7.810 -16.761 1.00 84.75 230 LEU A O 1
ATOM 1765 N N . GLY A 1 231 ? 7.168 -7.403 -18.850 1.00 90.62 231 GLY A N 1
ATOM 1766 C CA . GLY A 1 231 ? 5.865 -7.728 -19.400 1.00 90.62 231 GLY A CA 1
ATOM 1767 C C . GLY A 1 231 ? 5.939 -8.033 -20.882 1.00 90.62 231 GLY A C 1
ATOM 1768 O O . GLY A 1 231 ? 6.805 -7.526 -21.596 1.00 90.62 231 GLY A O 1
ATOM 1769 N N . LYS A 1 232 ? 5.050 -8.899 -21.357 1.00 95.94 232 LYS A N 1
ATOM 1770 C CA . LYS A 1 232 ? 4.943 -9.211 -22.781 1.00 95.94 232 LYS A CA 1
ATOM 1771 C C . LYS A 1 232 ? 3.530 -9.609 -23.167 1.00 95.94 232 LYS A C 1
ATOM 1773 O O . LYS A 1 232 ? 2.811 -10.233 -22.387 1.00 95.94 232 LYS A O 1
ATOM 1778 N N . GLY A 1 233 ? 3.179 -9.340 -24.415 1.00 95.81 233 GLY A N 1
ATOM 1779 C CA . GLY A 1 233 ? 1.916 -9.769 -24.996 1.00 95.81 233 GLY A CA 1
ATOM 1780 C C . GLY A 1 233 ? 1.941 -9.749 -26.514 1.00 95.81 233 GLY A C 1
ATOM 1781 O O . GLY A 1 233 ? 2.802 -9.127 -27.135 1.00 95.81 233 GLY A O 1
ATOM 1782 N N . THR A 1 234 ? 0.982 -10.433 -27.125 1.00 96.50 234 THR A N 1
ATOM 1783 C CA . THR A 1 234 ? 0.734 -10.351 -28.568 1.00 96.50 234 THR A CA 1
ATOM 1784 C C . THR A 1 234 ? -0.679 -9.844 -28.770 1.00 96.50 234 THR A C 1
ATOM 1786 O O . THR A 1 234 ? -1.633 -10.457 -28.292 1.00 96.50 234 THR A O 1
ATOM 1789 N N . LEU A 1 235 ? -0.798 -8.713 -29.461 1.00 94.56 235 LEU A N 1
ATOM 1790 C CA . LEU A 1 235 ? -2.056 -8.010 -29.670 1.00 94.56 235 LEU A CA 1
ATOM 1791 C C . LEU A 1 235 ? -2.365 -7.906 -31.162 1.00 94.56 235 LEU A C 1
ATOM 1793 O O . LEU A 1 235 ? -1.477 -7.762 -31.998 1.00 94.56 235 LEU A O 1
ATOM 1797 N N . HIS A 1 236 ? -3.640 -7.963 -31.509 1.00 96.25 236 HIS A N 1
ATOM 1798 C CA . HIS A 1 236 ? -4.140 -7.693 -32.845 1.00 96.25 236 HIS A CA 1
ATOM 1799 C C . HIS A 1 236 ? -5.336 -6.759 -32.717 1.00 96.25 236 HIS A C 1
ATOM 1801 O O . HIS A 1 236 ? -6.331 -7.090 -32.067 1.00 96.25 236 HIS A O 1
ATOM 1807 N N . ARG A 1 237 ? -5.232 -5.572 -33.321 1.00 92.94 237 ARG A N 1
ATOM 1808 C CA . ARG A 1 237 ? -6.218 -4.489 -33.177 1.00 92.94 237 ARG A CA 1
ATOM 1809 C C . ARG A 1 237 ? -6.557 -4.177 -31.710 1.00 92.94 237 ARG A C 1
ATOM 1811 O O . ARG A 1 237 ? -7.703 -3.877 -31.387 1.00 92.94 237 ARG A O 1
ATOM 1818 N N . GLY A 1 238 ? -5.553 -4.217 -30.836 1.00 90.06 238 GLY A N 1
ATOM 1819 C CA . GLY A 1 238 ? -5.692 -3.908 -29.413 1.00 90.06 238 GLY A CA 1
ATOM 1820 C C . GLY A 1 238 ? -6.294 -5.028 -28.569 1.00 90.06 238 GLY A C 1
ATOM 1821 O O . GLY A 1 238 ? -6.520 -4.815 -27.383 1.00 90.06 238 GLY A O 1
ATOM 1822 N N . ALA A 1 239 ? -6.562 -6.199 -29.154 1.00 94.88 239 ALA A N 1
ATOM 1823 C CA . ALA A 1 239 ? -7.036 -7.373 -28.433 1.00 94.88 239 ALA A CA 1
ATOM 1824 C C . ALA A 1 239 ? -5.956 -8.456 -28.381 1.00 94.88 239 ALA A C 1
ATOM 1826 O O . ALA A 1 239 ? -5.272 -8.696 -29.375 1.00 94.88 239 ALA A O 1
ATOM 1827 N N . GLY A 1 240 ? -5.791 -9.117 -27.240 1.00 95.94 240 GLY A N 1
ATOM 1828 C CA . GLY A 1 240 ? -4.724 -10.099 -27.059 1.00 95.94 240 GLY A CA 1
ATOM 1829 C C . GLY A 1 240 ? -4.596 -10.575 -25.623 1.00 95.94 240 GLY A C 1
ATOM 1830 O O . GLY A 1 240 ? -5.503 -10.384 -24.819 1.00 95.94 240 GLY A O 1
ATOM 1831 N N . THR A 1 241 ? -3.464 -11.189 -25.301 1.00 94.81 241 THR A N 1
ATOM 1832 C CA . THR A 1 241 ? -3.132 -11.617 -23.935 1.00 94.81 241 THR A CA 1
ATOM 1833 C C . THR A 1 241 ? -1.835 -10.976 -23.480 1.00 94.81 241 THR A C 1
ATOM 1835 O O . THR A 1 241 ? -0.897 -10.843 -24.272 1.00 94.81 241 THR A O 1
ATOM 1838 N N . TRP A 1 242 ? -1.779 -10.644 -22.198 1.00 94.44 242 TRP A N 1
ATOM 1839 C CA . TRP A 1 242 ? -0.630 -10.055 -21.533 1.00 94.44 242 TRP A CA 1
ATOM 1840 C C . TRP A 1 242 ? -0.152 -10.930 -20.380 1.00 94.44 242 TRP A C 1
ATOM 1842 O O . TRP A 1 242 ? -0.954 -11.572 -19.697 1.00 94.44 242 TRP A O 1
ATOM 1852 N N . THR A 1 243 ? 1.154 -10.930 -20.143 1.00 95.31 243 THR A N 1
ATOM 1853 C CA . THR A 1 243 ? 1.777 -11.545 -18.972 1.00 95.31 243 THR A CA 1
ATOM 1854 C C . THR A 1 243 ? 2.819 -10.597 -18.403 1.00 95.31 243 THR A C 1
ATOM 1856 O O . THR A 1 243 ? 3.687 -10.125 -19.137 1.00 95.31 243 THR A O 1
ATOM 1859 N N . SER A 1 244 ? 2.750 -10.378 -17.096 1.00 87.38 244 SER A N 1
ATOM 1860 C CA . SER A 1 244 ? 3.675 -9.570 -16.309 1.00 87.38 244 SER A CA 1
ATOM 1861 C C . SER A 1 244 ? 4.577 -10.449 -15.446 1.00 87.38 244 SER A C 1
ATOM 1863 O O . SER A 1 244 ? 4.137 -11.464 -14.891 1.00 87.38 244 SER A O 1
ATOM 1865 N N . PHE A 1 245 ? 5.824 -10.023 -15.295 1.00 85.75 245 PHE A N 1
ATOM 1866 C CA . PHE A 1 245 ? 6.879 -10.681 -14.539 1.00 85.75 245 PHE A CA 1
ATOM 1867 C C . PHE A 1 245 ? 7.522 -9.704 -13.556 1.00 85.75 245 PHE A C 1
ATOM 1869 O O . PHE A 1 245 ? 7.584 -8.500 -13.804 1.00 85.75 245 PHE A O 1
ATOM 1876 N N . ASP A 1 246 ? 8.020 -10.240 -12.451 1.00 76.38 246 ASP A N 1
ATOM 1877 C CA . ASP A 1 246 ? 8.890 -9.511 -11.545 1.00 76.38 246 ASP A CA 1
ATOM 1878 C C . ASP A 1 246 ? 10.341 -9.420 -12.074 1.00 76.38 246 ASP A C 1
ATOM 1880 O O . ASP A 1 246 ? 10.665 -9.878 -13.173 1.00 76.38 246 ASP A O 1
ATOM 1884 N N . LEU A 1 247 ? 11.239 -8.815 -11.287 1.00 72.44 247 LEU A N 1
ATOM 1885 C CA . LEU A 1 247 ? 12.649 -8.626 -11.657 1.00 72.44 247 LEU A CA 1
ATOM 1886 C C . LEU A 1 247 ? 13.453 -9.931 -11.595 1.00 72.44 247 LEU A C 1
ATOM 1888 O O . LEU A 1 247 ? 14.573 -9.975 -12.109 1.00 72.44 247 LEU A O 1
ATOM 1892 N N . ASP A 1 248 ? 12.889 -10.982 -11.009 1.00 76.50 248 ASP A N 1
ATOM 1893 C CA . ASP A 1 248 ? 13.457 -12.329 -10.982 1.00 76.50 248 ASP A CA 1
ATOM 1894 C C . ASP A 1 248 ? 12.919 -13.176 -12.153 1.00 76.50 248 ASP A C 1
ATOM 1896 O O . ASP A 1 248 ? 13.260 -14.350 -12.300 1.00 76.50 248 ASP A O 1
ATOM 1900 N N . GLY A 1 249 ? 12.080 -12.584 -13.015 1.00 84.06 249 GLY A N 1
ATOM 1901 C CA . GLY A 1 249 ? 11.451 -13.249 -14.154 1.00 84.06 249 GLY A CA 1
ATOM 1902 C C . GLY A 1 249 ? 10.273 -14.139 -13.765 1.00 84.06 249 GLY A C 1
ATOM 1903 O O . GLY A 1 249 ? 9.781 -14.915 -14.592 1.00 84.06 249 GLY A O 1
ATOM 1904 N N . LYS A 1 250 ? 9.796 -14.050 -12.523 1.00 85.81 250 LYS A N 1
ATOM 1905 C CA . LYS A 1 250 ? 8.673 -14.837 -12.042 1.00 85.81 250 LYS A CA 1
ATOM 1906 C C . LYS A 1 250 ? 7.354 -14.114 -12.313 1.00 85.81 250 LYS A C 1
ATOM 1908 O O . LYS A 1 250 ? 7.230 -12.901 -12.222 1.00 85.81 250 LYS A O 1
ATOM 1913 N N . ARG A 1 251 ? 6.346 -14.879 -12.734 1.00 90.44 251 ARG A N 1
ATOM 1914 C CA . ARG A 1 251 ? 5.048 -14.340 -13.154 1.00 90.44 251 ARG A CA 1
ATOM 1915 C C . ARG A 1 251 ? 4.309 -13.708 -11.970 1.00 90.44 251 ARG A C 1
ATOM 1917 O O . ARG A 1 251 ? 4.173 -14.360 -10.934 1.00 90.44 251 ARG A O 1
ATOM 1924 N N . ILE A 1 252 ? 3.779 -12.502 -12.182 1.00 83.62 252 ILE A N 1
ATOM 1925 C CA . ILE A 1 252 ? 3.017 -11.731 -11.182 1.00 83.62 252 ILE A CA 1
ATOM 1926 C C . ILE A 1 252 ? 1.594 -11.387 -11.632 1.00 83.62 252 ILE A C 1
ATOM 1928 O O . ILE A 1 252 ? 0.717 -11.234 -10.786 1.00 83.62 252 ILE A O 1
ATOM 1932 N N . ALA A 1 253 ? 1.322 -11.332 -12.940 1.00 88.44 253 ALA A N 1
ATOM 1933 C CA . ALA A 1 253 ? -0.035 -11.168 -13.459 1.00 88.44 253 ALA A CA 1
ATOM 1934 C C . ALA A 1 253 ? -0.186 -11.690 -14.889 1.00 88.44 253 ALA A C 1
ATOM 1936 O O . ALA A 1 253 ? 0.783 -11.758 -15.645 1.00 88.44 253 ALA A O 1
ATOM 1937 N N . GLU A 1 254 ? -1.411 -12.028 -15.275 1.00 94.12 254 GLU A N 1
ATOM 1938 C CA . GLU A 1 254 ? -1.776 -12.301 -16.662 1.00 94.12 254 GLU A CA 1
ATOM 1939 C C . GLU A 1 254 ? -3.258 -12.020 -16.921 1.00 94.12 254 GLU A C 1
ATOM 1941 O O . GLU A 1 254 ? -4.100 -12.168 -16.028 1.00 94.12 254 GLU A O 1
ATOM 1946 N N . GLY A 1 255 ? -3.583 -11.655 -18.159 1.00 93.31 255 GLY A N 1
ATOM 1947 C CA . GLY A 1 255 ? -4.971 -11.495 -18.571 1.00 93.31 255 GLY A CA 1
ATOM 1948 C C . GLY A 1 255 ? -5.163 -10.959 -19.991 1.00 93.31 255 GLY A C 1
ATOM 1949 O O . GLY A 1 255 ? -4.189 -10.662 -20.693 1.00 93.31 255 GLY A O 1
ATOM 1950 N N . PRO A 1 256 ? -6.422 -10.890 -20.455 1.00 94.44 256 PRO A N 1
ATOM 1951 C CA . PRO A 1 256 ? -6.755 -10.383 -21.773 1.00 94.44 256 PRO A CA 1
ATOM 1952 C C . PRO A 1 256 ? -6.685 -8.860 -21.868 1.00 94.44 256 PRO A C 1
ATOM 1954 O O . PRO A 1 256 ? -6.855 -8.126 -20.894 1.00 94.44 256 PRO A O 1
ATOM 1957 N N . PHE A 1 257 ? -6.521 -8.408 -23.102 1.00 90.50 257 PHE A N 1
ATOM 1958 C CA . PHE A 1 257 ? -6.705 -7.034 -23.532 1.00 90.50 257 PHE A CA 1
ATOM 1959 C C . PHE A 1 257 ? -7.825 -6.964 -24.565 1.00 90.50 257 PHE A C 1
ATOM 1961 O O . PHE A 1 257 ? -7.965 -7.870 -25.395 1.00 90.50 257 PHE A O 1
ATOM 1968 N N . VAL A 1 258 ? -8.574 -5.867 -24.548 1.00 89.25 258 VAL A N 1
ATOM 1969 C CA . VAL A 1 258 ? -9.495 -5.446 -25.608 1.00 89.25 258 VAL A CA 1
ATOM 1970 C C . VAL A 1 258 ? -9.328 -3.944 -25.776 1.00 89.25 258 VAL A C 1
ATOM 1972 O O . VAL A 1 258 ? -9.208 -3.224 -24.797 1.00 89.25 258 VAL A O 1
ATOM 1975 N N . ALA A 1 259 ? -9.319 -3.460 -27.018 1.00 84.31 259 ALA A N 1
ATOM 1976 C CA . ALA A 1 259 ? -9.237 -2.028 -27.302 1.00 84.31 259 ALA A CA 1
ATOM 1977 C C . ALA A 1 259 ? -7.990 -1.313 -26.718 1.00 84.31 259 ALA A C 1
ATOM 1979 O O . ALA A 1 259 ? -7.988 -0.090 -26.641 1.00 84.31 259 ALA A O 1
ATOM 1980 N N . ASN A 1 260 ? -6.891 -2.042 -26.482 1.00 86.19 260 ASN A N 1
ATOM 1981 C CA . ASN A 1 260 ? -5.662 -1.604 -25.793 1.00 86.19 260 ASN A CA 1
ATOM 1982 C C . ASN A 1 260 ? -5.759 -1.526 -24.260 1.00 86.19 260 ASN A C 1
ATOM 1984 O O . ASN A 1 260 ? -4.775 -1.128 -23.642 1.00 86.19 260 ASN A O 1
ATOM 1988 N N . ASP A 1 261 ? -6.865 -1.968 -23.662 1.00 81.62 261 ASP A N 1
ATOM 1989 C CA . ASP A 1 261 ? -7.075 -1.923 -22.216 1.00 81.62 261 ASP A CA 1
ATOM 1990 C C . ASP A 1 261 ? -7.208 -3.334 -21.622 1.00 81.62 261 ASP A C 1
ATOM 1992 O O . ASP A 1 261 ? -7.719 -4.242 -22.298 1.00 81.62 261 ASP A O 1
ATOM 1996 N N . PRO A 1 262 ? -6.798 -3.545 -20.355 1.00 84.88 262 PRO A N 1
ATOM 1997 C CA . PRO A 1 262 ? -7.121 -4.753 -19.607 1.00 84.88 262 PRO A CA 1
ATOM 1998 C C . PRO A 1 262 ? -8.618 -5.066 -19.672 1.00 84.88 262 PRO A C 1
ATOM 2000 O O . PRO A 1 262 ? -9.475 -4.217 -19.410 1.00 84.88 262 PRO A O 1
ATOM 2003 N N . HIS A 1 263 ? -8.941 -6.305 -20.029 1.00 87.12 263 HIS A N 1
ATOM 2004 C CA . HIS A 1 263 ? -10.318 -6.752 -20.190 1.00 87.12 263 HIS A CA 1
ATOM 2005 C C . HIS A 1 263 ? -10.462 -8.228 -19.815 1.00 87.12 263 HIS A C 1
ATOM 2007 O O . HIS A 1 263 ? -9.512 -8.999 -19.909 1.00 87.12 263 HIS A O 1
ATOM 2013 N N . GLY A 1 264 ? -11.662 -8.653 -19.427 1.00 91.25 264 GLY A N 1
ATOM 2014 C CA . GLY A 1 264 ? -11.951 -10.046 -19.095 1.00 91.25 264 GLY A CA 1
ATOM 2015 C C . GLY A 1 264 ? -11.263 -10.494 -17.806 1.00 91.25 264 GLY A C 1
ATOM 2016 O O . GLY A 1 264 ? -10.910 -9.676 -16.962 1.00 91.25 264 GLY A O 1
ATOM 2017 N N . THR A 1 265 ? -11.124 -11.804 -17.604 1.00 95.38 265 THR A N 1
ATOM 2018 C CA . THR A 1 265 ? -10.579 -12.350 -16.353 1.00 95.38 265 THR A CA 1
ATOM 2019 C C . THR A 1 265 ? -9.069 -12.190 -16.280 1.00 95.38 265 THR A C 1
ATOM 2021 O O . THR A 1 265 ? -8.344 -12.743 -17.102 1.00 95.38 265 THR A O 1
ATOM 2024 N N . TRP A 1 266 ? -8.610 -11.505 -15.241 1.00 90.88 266 TRP A N 1
ATOM 2025 C CA . TRP A 1 266 ? -7.208 -11.381 -14.879 1.00 90.88 266 TRP A CA 1
ATOM 2026 C C . TRP A 1 266 ? -6.883 -12.231 -13.658 1.00 90.88 266 TRP A C 1
ATOM 2028 O O . TRP A 1 266 ? -7.726 -12.465 -12.783 1.00 90.88 266 TRP A O 1
ATOM 2038 N N . THR A 1 267 ? -5.642 -12.702 -13.618 1.00 92.38 267 THR A N 1
ATOM 2039 C CA . THR A 1 267 ? -5.092 -13.475 -12.505 1.00 92.38 267 THR A CA 1
ATOM 2040 C C . THR A 1 267 ? -3.782 -12.847 -12.068 1.00 92.38 267 THR A C 1
ATOM 2042 O O . THR A 1 267 ? -2.922 -12.556 -12.894 1.00 92.38 267 THR A O 1
ATOM 2045 N N . PHE A 1 268 ? -3.636 -12.667 -10.763 1.00 86.44 268 PHE A N 1
ATOM 2046 C CA . PHE A 1 268 ? -2.439 -12.157 -10.107 1.00 86.44 268 PHE A CA 1
ATOM 2047 C C . PHE A 1 268 ? -1.823 -13.273 -9.277 1.00 86.44 268 PHE A C 1
ATOM 2049 O O . PHE A 1 268 ? -2.549 -14.142 -8.785 1.00 86.44 268 PHE A O 1
ATOM 2056 N N . PHE A 1 269 ? -0.504 -13.259 -9.113 1.00 85.44 269 PHE A N 1
ATOM 2057 C CA . PHE A 1 269 ? 0.235 -14.340 -8.468 1.00 85.44 269 PHE A CA 1
ATOM 2058 C C . PHE A 1 269 ? 1.139 -13.824 -7.351 1.00 85.44 269 PHE A C 1
ATOM 2060 O O . PHE A 1 269 ? 1.823 -12.820 -7.519 1.00 85.44 269 PHE A O 1
ATOM 2067 N N . HIS A 1 270 ? 1.181 -14.567 -6.248 1.00 77.31 270 HIS A N 1
ATOM 2068 C CA . HIS A 1 270 ? 2.129 -14.398 -5.147 1.00 77.31 270 HIS A CA 1
ATOM 2069 C C . HIS A 1 270 ? 3.547 -14.791 -5.567 1.00 77.31 270 HIS A C 1
ATOM 2071 O O . HIS A 1 270 ? 3.687 -15.577 -6.511 1.00 77.31 270 HIS A O 1
ATOM 2077 N N . PRO A 1 271 ? 4.611 -14.356 -4.860 1.00 75.50 271 PRO A N 1
ATOM 2078 C CA . PRO A 1 271 ? 5.997 -14.782 -5.087 1.00 75.50 271 PRO A CA 1
ATOM 2079 C C . PRO A 1 271 ? 6.265 -16.283 -4.937 1.00 75.50 271 PRO A C 1
ATOM 2081 O O . PRO A 1 271 ? 7.241 -16.756 -5.509 1.00 75.50 271 PRO A O 1
ATOM 2084 N N . SER A 1 272 ? 5.370 -17.064 -4.337 1.00 80.06 272 SER A N 1
ATOM 2085 C CA . SER A 1 272 ? 5.396 -18.537 -4.419 1.00 80.06 272 SER A CA 1
ATOM 2086 C C . SER A 1 272 ? 4.973 -19.096 -5.789 1.00 80.06 272 SER A C 1
ATOM 2088 O O . SER A 1 272 ? 5.434 -20.150 -6.212 1.00 80.06 272 SER A O 1
ATOM 2090 N N . GLY A 1 273 ? 4.112 -18.373 -6.514 1.00 86.50 273 GLY A N 1
ATOM 2091 C CA . GLY A 1 273 ? 3.433 -18.830 -7.732 1.00 86.50 273 GLY A CA 1
ATOM 2092 C C . GLY A 1 273 ? 1.950 -19.142 -7.521 1.00 86.50 273 GLY A C 1
ATOM 2093 O O . GLY A 1 273 ? 1.238 -19.369 -8.503 1.00 86.50 273 GLY A O 1
ATOM 2094 N N . ASN A 1 274 ? 1.475 -19.100 -6.275 1.00 89.25 274 ASN A N 1
ATOM 2095 C CA . ASN A 1 274 ? 0.062 -19.233 -5.942 1.00 89.25 274 ASN A CA 1
ATOM 2096 C C . ASN A 1 274 ? -0.748 -18.043 -6.445 1.00 89.25 274 ASN A C 1
ATOM 2098 O O . ASN A 1 274 ? -0.221 -16.956 -6.663 1.00 89.25 274 ASN A O 1
ATOM 2102 N N . VAL A 1 275 ? -2.048 -18.247 -6.648 1.00 90.62 275 VAL A N 1
ATOM 2103 C CA . VAL A 1 275 ? -2.944 -17.166 -7.071 1.00 90.62 275 VAL A CA 1
ATOM 2104 C C . VAL A 1 275 ? -3.093 -16.189 -5.912 1.00 90.62 275 VAL A C 1
ATOM 2106 O O . VAL A 1 275 ? -3.511 -16.599 -4.839 1.00 90.62 275 VAL A O 1
ATOM 2109 N N . ALA A 1 276 ? -2.775 -14.918 -6.142 1.00 82.69 276 ALA A N 1
ATOM 2110 C CA . ALA A 1 276 ? -2.975 -13.830 -5.189 1.00 82.69 276 ALA A CA 1
ATOM 2111 C C . ALA A 1 276 ? -4.359 -13.203 -5.330 1.00 82.69 276 ALA A C 1
ATOM 2113 O O . ALA A 1 276 ? -5.031 -12.932 -4.339 1.00 82.69 276 ALA A O 1
ATOM 2114 N N . ALA A 1 277 ? -4.819 -13.011 -6.566 1.00 87.38 277 ALA A N 1
ATOM 2115 C CA . ALA A 1 277 ? -6.157 -12.510 -6.833 1.00 87.38 277 ALA A CA 1
ATOM 2116 C C . ALA A 1 277 ? -6.659 -12.925 -8.208 1.00 87.38 277 ALA A C 1
ATOM 2118 O O . ALA A 1 277 ? -5.889 -13.223 -9.122 1.00 87.38 277 ALA A O 1
ATOM 2119 N N . THR A 1 278 ? -7.975 -12.896 -8.364 1.00 91.94 278 THR A N 1
ATOM 2120 C CA . THR A 1 278 ? -8.625 -13.001 -9.663 1.00 91.94 278 THR A CA 1
ATOM 2121 C C . THR A 1 278 ? -9.889 -12.160 -9.702 1.00 91.94 278 THR A C 1
ATOM 2123 O O . THR A 1 278 ? -10.611 -12.037 -8.707 1.00 91.94 278 THR A O 1
ATOM 2126 N N . GLY A 1 279 ? -10.171 -11.606 -10.871 1.00 89.25 279 GLY A N 1
ATOM 2127 C CA . GLY A 1 279 ? -11.389 -10.863 -11.133 1.00 89.25 279 GLY A CA 1
ATOM 2128 C C . GLY A 1 279 ? -11.437 -10.376 -12.568 1.00 89.25 279 GLY A C 1
ATOM 2129 O O . GLY A 1 279 ? -10.545 -10.671 -13.366 1.00 89.25 279 GLY A O 1
ATOM 2130 N N . ARG A 1 280 ? -12.520 -9.689 -12.927 1.00 87.19 280 ARG A N 1
ATOM 2131 C CA . ARG A 1 280 ? -12.712 -9.179 -14.283 1.00 87.19 280 ARG A CA 1
ATOM 2132 C C . ARG A 1 280 ? -12.293 -7.714 -14.371 1.00 87.19 280 ARG A C 1
ATOM 2134 O O . ARG A 1 280 ? -12.577 -6.928 -13.469 1.00 87.19 280 ARG A O 1
ATOM 2141 N N . PHE A 1 281 ? -11.654 -7.374 -15.482 1.00 83.62 281 PHE A N 1
ATOM 2142 C CA . PHE A 1 281 ? -11.525 -6.005 -15.953 1.00 83.62 281 PHE A CA 1
ATOM 2143 C C . PHE A 1 281 ? -12.513 -5.724 -17.086 1.00 83.62 281 PHE A C 1
ATOM 2145 O O . PHE A 1 281 ? -12.837 -6.603 -17.888 1.00 83.62 281 PHE A O 1
ATOM 2152 N N . GLU A 1 282 ? -12.970 -4.484 -17.148 1.00 81.31 282 GLU A N 1
ATOM 2153 C CA . GLU A 1 282 ? -13.841 -3.933 -18.170 1.00 81.31 282 GLU A CA 1
ATOM 2154 C C . GLU A 1 282 ? -13.304 -2.542 -18.531 1.00 81.31 282 GLU A C 1
ATOM 2156 O O . GLU A 1 282 ? -13.404 -1.607 -17.743 1.00 81.31 282 GLU A O 1
ATOM 2161 N N . ASN A 1 283 ? -12.691 -2.419 -19.712 1.00 73.75 283 ASN A N 1
ATOM 2162 C CA . ASN A 1 283 ? -12.098 -1.170 -20.220 1.00 73.75 283 ASN A CA 1
ATOM 2163 C C . ASN A 1 283 ? -11.069 -0.566 -19.249 1.00 73.75 283 ASN A C 1
ATOM 2165 O O . ASN A 1 283 ? -11.116 0.619 -18.930 1.00 73.75 283 ASN A O 1
ATOM 2169 N N . GLY A 1 284 ? -10.186 -1.415 -18.716 1.00 74.44 284 GLY A N 1
ATOM 2170 C CA . GLY A 1 284 ? -9.149 -1.015 -17.762 1.00 74.44 284 GLY A CA 1
ATOM 2171 C C . GLY A 1 284 ? -9.620 -0.877 -16.311 1.00 74.44 284 GLY A C 1
ATOM 2172 O O . GLY A 1 284 ? -8.781 -0.805 -15.415 1.00 74.44 284 GLY A O 1
ATOM 2173 N N . TYR A 1 285 ? -10.928 -0.919 -16.044 1.00 72.75 285 TYR A N 1
ATOM 2174 C CA . TYR A 1 285 ? -11.479 -0.858 -14.689 1.00 72.75 285 TYR A CA 1
ATOM 2175 C C . TYR A 1 285 ? -11.784 -2.234 -14.135 1.00 72.75 285 TYR A C 1
ATOM 2177 O O . TYR A 1 285 ? -12.257 -3.111 -14.858 1.00 72.75 285 TYR A O 1
ATOM 2185 N N . ARG A 1 286 ? -11.615 -2.422 -12.829 1.00 80.44 286 ARG A N 1
ATOM 2186 C CA . ARG A 1 286 ? -12.162 -3.610 -12.175 1.00 80.44 286 ARG A CA 1
ATOM 2187 C C . ARG A 1 286 ? -13.678 -3.600 -12.266 1.00 80.44 286 ARG A C 1
ATOM 2189 O O . ARG A 1 286 ? -14.331 -2.620 -11.914 1.00 80.44 286 ARG A O 1
ATOM 2196 N N . ASP A 1 287 ? -14.240 -4.720 -12.687 1.00 82.19 287 ASP A N 1
ATOM 2197 C CA . ASP A 1 287 ? -15.681 -4.911 -12.718 1.00 82.19 287 ASP A CA 1
ATOM 2198 C C . ASP A 1 287 ? -16.058 -6.324 -12.277 1.00 82.19 287 ASP A C 1
ATOM 2200 O O . ASP A 1 287 ? -15.344 -7.309 -12.485 1.00 82.19 287 ASP A O 1
ATOM 2204 N N . GLY A 1 288 ? -17.220 -6.435 -11.647 1.00 89.31 288 GLY A N 1
ATOM 2205 C CA . GLY A 1 288 ? -17.770 -7.723 -11.270 1.00 89.31 288 GLY A CA 1
ATOM 2206 C C . GLY A 1 288 ? -17.049 -8.338 -10.077 1.00 89.31 288 GLY A C 1
ATOM 2207 O O . GLY A 1 288 ? -16.556 -7.644 -9.191 1.00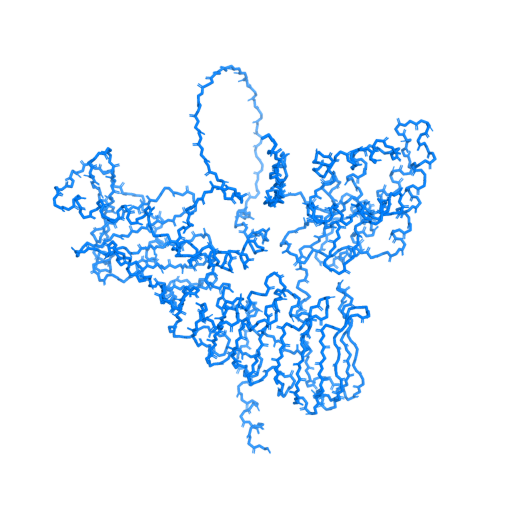 89.31 288 GLY A O 1
ATOM 2208 N N . ARG A 1 289 ? -17.089 -9.669 -9.990 1.00 94.38 289 ARG A N 1
ATOM 2209 C CA . ARG A 1 289 ? -16.613 -10.394 -8.809 1.00 94.38 289 ARG A CA 1
ATOM 2210 C C . ARG A 1 289 ? -15.095 -10.441 -8.767 1.00 94.38 289 ARG A C 1
ATOM 2212 O O . ARG A 1 289 ? -14.465 -10.824 -9.749 1.00 94.38 289 ARG A O 1
ATOM 2219 N N . TRP A 1 290 ? -14.562 -10.141 -7.593 1.00 89.12 290 TRP A N 1
ATOM 2220 C CA . TRP A 1 290 ? -13.144 -10.224 -7.286 1.00 89.12 290 TRP A CA 1
ATOM 2221 C C . TRP A 1 290 ? -12.924 -11.086 -6.052 1.00 89.12 290 TRP A C 1
ATOM 2223 O O . TRP A 1 290 ? -13.761 -11.141 -5.144 1.00 89.12 290 TRP A O 1
ATOM 2233 N N . THR A 1 291 ? -11.825 -11.828 -6.047 1.00 90.56 291 THR A N 1
ATOM 2234 C CA . THR A 1 291 ? -11.403 -12.658 -4.919 1.00 90.56 291 THR A CA 1
ATOM 2235 C C . THR A 1 291 ? -9.899 -12.557 -4.762 1.00 90.56 291 THR A C 1
ATOM 2237 O O . THR A 1 291 ? -9.166 -12.705 -5.738 1.00 90.56 291 THR A O 1
ATOM 2240 N N . PHE A 1 292 ? -9.474 -12.332 -3.528 1.00 85.12 292 PHE A N 1
ATOM 2241 C CA . PHE A 1 292 ? -8.087 -12.300 -3.091 1.00 85.12 292 PHE A CA 1
ATOM 2242 C C . PHE A 1 292 ? -7.830 -13.521 -2.226 1.00 85.12 292 PHE A C 1
ATOM 2244 O O . PHE A 1 292 ? -8.723 -13.943 -1.487 1.00 85.12 292 PHE A O 1
ATOM 2251 N N . PHE A 1 293 ? -6.644 -14.102 -2.324 1.00 85.50 293 PHE A N 1
ATOM 2252 C CA . PHE A 1 293 ? -6.329 -15.393 -1.728 1.00 85.50 293 PHE A CA 1
ATOM 2253 C C . PHE A 1 293 ? -5.041 -15.343 -0.923 1.00 85.50 293 PHE A C 1
ATOM 2255 O O . PHE A 1 293 ? -4.116 -14.597 -1.249 1.00 85.50 293 PHE A O 1
ATOM 2262 N N . TYR A 1 294 ? -4.975 -16.207 0.087 1.00 80.19 294 TYR A N 1
ATOM 2263 C CA . TYR A 1 294 ? -3.743 -16.452 0.821 1.00 80.19 294 TYR A CA 1
ATOM 2264 C C . TYR A 1 294 ? -2.678 -17.041 -0.089 1.00 80.19 294 TYR A C 1
ATOM 2266 O O . TYR A 1 294 ? -3.001 -17.834 -0.980 1.00 80.19 294 TYR A O 1
ATOM 2274 N N . ASP A 1 295 ? -1.414 -16.727 0.194 1.00 80.94 295 ASP A N 1
ATOM 2275 C CA . ASP A 1 295 ? -0.289 -17.435 -0.411 1.00 80.94 295 ASP A CA 1
ATOM 2276 C C . ASP A 1 295 ? -0.230 -18.884 0.099 1.00 80.94 295 ASP A C 1
ATOM 2278 O O . ASP A 1 295 ? 0.470 -19.225 1.051 1.00 80.94 295 ASP A O 1
ATOM 2282 N N . SER A 1 296 ? -1.060 -19.724 -0.507 1.00 83.00 296 SER A N 1
ATOM 2283 C CA . SER A 1 296 ? -1.188 -21.146 -0.231 1.00 83.00 296 SER A CA 1
ATOM 2284 C C . SER A 1 296 ? -1.814 -21.852 -1.431 1.00 83.00 296 SER A C 1
ATOM 2286 O O . SER A 1 296 ? -2.624 -21.276 -2.166 1.00 83.00 296 SER A O 1
ATOM 2288 N N . ASP A 1 297 ? -1.525 -23.142 -1.573 1.00 85.00 297 ASP A N 1
ATOM 2289 C CA . ASP A 1 297 ? -2.097 -23.965 -2.643 1.00 85.00 297 ASP A CA 1
ATOM 2290 C C . ASP A 1 297 ? -3.622 -24.137 -2.504 1.00 85.00 297 ASP A C 1
ATOM 2292 O O . ASP A 1 297 ? -4.325 -24.393 -3.483 1.00 85.00 297 ASP A O 1
ATOM 2296 N N . ALA A 1 298 ? -4.154 -23.970 -1.287 1.00 87.56 298 ALA A N 1
ATOM 2297 C CA . ALA A 1 298 ? -5.563 -24.183 -0.961 1.00 87.56 298 ALA A CA 1
ATOM 2298 C C . ALA A 1 298 ? -6.513 -23.160 -1.609 1.00 87.56 298 ALA A C 1
ATOM 2300 O O . ALA A 1 298 ? -7.720 -23.404 -1.659 1.00 87.56 298 ALA A O 1
ATOM 2301 N N . ARG A 1 299 ? -5.993 -22.023 -2.107 1.00 89.19 299 ARG A N 1
ATOM 2302 C CA . ARG A 1 299 ? -6.794 -20.893 -2.618 1.00 89.19 299 ARG A CA 1
ATOM 2303 C C . ARG A 1 299 ? -7.896 -20.478 -1.641 1.00 89.19 299 ARG A C 1
ATOM 2305 O O . ARG A 1 299 ? -9.026 -20.187 -2.043 1.00 89.19 299 ARG A O 1
ATOM 2312 N N . THR A 1 300 ? -7.574 -20.452 -0.351 1.00 89.75 300 THR A N 1
ATOM 2313 C CA . THR A 1 300 ? -8.478 -19.898 0.655 1.00 89.75 300 THR A CA 1
ATOM 2314 C C . THR A 1 300 ? -8.632 -18.399 0.383 1.00 89.75 300 THR A C 1
ATOM 2316 O O . THR A 1 300 ? -7.617 -17.706 0.278 1.00 89.75 300 THR A O 1
ATOM 2319 N N . PRO A 1 301 ? -9.861 -17.877 0.215 1.00 89.94 301 PRO A N 1
ATOM 2320 C CA . PRO A 1 301 ? -10.063 -16.445 0.057 1.00 89.94 301 PRO A CA 1
ATOM 2321 C C . PRO A 1 301 ? -9.639 -15.715 1.326 1.00 89.94 301 PRO A C 1
ATOM 2323 O O . PRO A 1 301 ? -10.023 -16.143 2.402 1.00 89.94 301 PRO A O 1
ATOM 2326 N N . ILE A 1 302 ? -8.928 -14.605 1.199 1.00 81.94 302 ILE A N 1
ATOM 2327 C CA . ILE A 1 302 ? -8.792 -13.616 2.271 1.00 81.94 302 ILE A CA 1
ATOM 2328 C C . ILE A 1 302 ? -9.972 -12.651 2.187 1.00 81.94 302 ILE A C 1
ATOM 2330 O O . ILE A 1 302 ? -10.637 -12.405 3.183 1.00 81.94 302 ILE A O 1
ATOM 2334 N N . ALA A 1 303 ? -10.290 -12.164 0.981 1.00 86.00 303 ALA A N 1
ATOM 2335 C CA . ALA A 1 303 ? -11.446 -11.311 0.746 1.00 86.00 303 ALA A CA 1
ATOM 2336 C C . ALA A 1 303 ? -12.141 -11.631 -0.577 1.00 86.00 303 ALA A C 1
ATOM 2338 O O . ALA A 1 303 ? -11.515 -12.054 -1.552 1.00 86.00 303 ALA A O 1
ATOM 2339 N N . LYS A 1 304 ? -13.454 -11.404 -0.638 1.00 91.88 304 LYS A N 1
ATOM 2340 C CA . LYS A 1 304 ? -14.211 -11.449 -1.896 1.00 91.88 304 LYS A CA 1
ATOM 2341 C C . LYS A 1 304 ? -15.380 -10.480 -1.898 1.00 91.88 304 LYS A C 1
ATOM 2343 O O . LYS A 1 304 ? -16.076 -10.335 -0.891 1.00 91.88 304 LYS A O 1
ATOM 2348 N N . GLY A 1 305 ? -15.644 -9.895 -3.056 1.00 90.69 305 GLY A N 1
ATOM 2349 C CA . GLY A 1 305 ? -16.692 -8.899 -3.233 1.00 90.69 305 GLY A CA 1
ATOM 2350 C C . GLY A 1 305 ? -16.849 -8.505 -4.690 1.00 90.69 305 GLY A C 1
ATOM 2351 O O . GLY A 1 305 ? -16.619 -9.324 -5.589 1.00 90.69 305 GLY A O 1
ATOM 2352 N N . ARG A 1 306 ? -17.311 -7.276 -4.922 1.00 88.19 306 ARG A N 1
ATOM 2353 C CA . ARG A 1 306 ? -17.603 -6.771 -6.259 1.00 88.19 306 ARG A CA 1
ATOM 2354 C C . ARG A 1 306 ? -17.019 -5.379 -6.465 1.00 88.19 306 ARG A C 1
ATOM 2356 O O . ARG A 1 306 ? -17.048 -4.554 -5.560 1.00 88.19 306 ARG A O 1
ATOM 2363 N N . PHE A 1 307 ? -16.558 -5.138 -7.685 1.00 80.38 307 PHE A N 1
ATOM 2364 C CA . PHE A 1 307 ? -16.263 -3.811 -8.205 1.00 80.38 307 PHE A CA 1
ATOM 2365 C C . PHE A 1 307 ? -17.319 -3.388 -9.233 1.00 80.38 307 PHE A C 1
ATOM 2367 O O . PHE A 1 307 ? -17.932 -4.239 -9.892 1.00 80.38 307 PHE A O 1
ATOM 2374 N N . VAL A 1 308 ? -17.538 -2.081 -9.345 1.00 79.69 308 VAL A N 1
ATOM 2375 C CA . VAL A 1 308 ? -18.304 -1.427 -10.412 1.00 79.69 308 VAL A CA 1
ATOM 2376 C C . VAL A 1 308 ? -17.487 -0.234 -10.875 1.00 79.69 308 VAL A C 1
ATOM 2378 O O . VAL A 1 308 ? -17.300 0.700 -10.102 1.00 79.69 308 VAL A O 1
ATOM 2381 N N . ASN A 1 309 ? -17.013 -0.271 -12.121 1.00 69.12 309 ASN A N 1
ATOM 2382 C CA . ASN A 1 309 ? -16.194 0.792 -12.716 1.00 69.12 309 ASN A CA 1
ATOM 2383 C C . ASN A 1 309 ? -14.987 1.190 -11.843 1.00 69.12 309 ASN A C 1
ATOM 2385 O O . ASN A 1 309 ? -14.728 2.371 -11.645 1.00 69.12 309 ASN A O 1
ATOM 2389 N N . GLY A 1 310 ? -14.277 0.206 -11.282 1.00 69.56 310 GLY A N 1
ATOM 2390 C CA . GLY A 1 310 ? -13.111 0.443 -10.422 1.00 69.56 310 GLY A CA 1
ATOM 2391 C C . GLY A 1 310 ? -13.450 0.709 -8.954 1.00 69.56 310 GLY A C 1
ATOM 2392 O O . GLY A 1 310 ? -12.641 0.428 -8.077 1.00 69.56 310 GLY A O 1
ATOM 2393 N N . SER A 1 311 ? -14.680 1.125 -8.644 1.00 71.75 311 SER A N 1
ATOM 2394 C CA . SER A 1 311 ? -15.108 1.378 -7.267 1.00 71.75 311 SER A CA 1
ATOM 2395 C C . SER A 1 311 ? -15.623 0.119 -6.575 1.00 71.75 311 SER A C 1
ATOM 2397 O O . SER A 1 311 ? -16.326 -0.715 -7.160 1.00 71.75 311 SER A O 1
ATOM 2399 N N . LEU A 1 312 ? -15.314 -0.007 -5.288 1.00 76.56 312 LEU A N 1
ATOM 2400 C CA . LEU A 1 312 ? -15.838 -1.071 -4.440 1.00 76.56 312 LEU A CA 1
ATOM 2401 C C . LEU A 1 312 ? -17.356 -0.976 -4.347 1.00 76.56 312 LEU A C 1
ATOM 2403 O O . LEU A 1 312 ? -17.927 0.088 -4.124 1.00 76.56 312 LEU A O 1
ATOM 2407 N N . SER A 1 313 ? -18.029 -2.110 -4.510 1.00 81.69 313 SER A N 1
ATOM 2408 C CA . SER A 1 313 ? -19.483 -2.152 -4.560 1.00 81.69 313 SER A CA 1
ATOM 2409 C C . SER A 1 313 ? -20.047 -3.311 -3.750 1.00 81.69 313 SER A C 1
ATOM 2411 O O . SER A 1 313 ? -19.606 -4.460 -3.846 1.00 81.69 313 SER A O 1
ATOM 2413 N N . GLY A 1 314 ? -21.095 -3.007 -2.984 1.00 87.38 314 GLY A N 1
ATOM 2414 C CA . GLY A 1 314 ? -21.800 -3.975 -2.155 1.00 87.38 314 GLY A CA 1
ATOM 2415 C C . GLY A 1 314 ? -20.963 -4.491 -0.984 1.00 87.38 314 GLY A C 1
ATOM 2416 O O . GLY A 1 314 ? -20.035 -3.838 -0.514 1.00 87.38 314 GLY A O 1
ATOM 2417 N N . THR A 1 315 ? -21.341 -5.669 -0.489 1.00 90.69 315 THR A N 1
ATOM 2418 C CA . THR A 1 315 ? -20.713 -6.285 0.682 1.00 90.69 315 THR A CA 1
ATOM 2419 C C . THR A 1 315 ? -19.512 -7.142 0.294 1.00 90.69 315 THR A C 1
ATOM 2421 O O . THR A 1 315 ? -19.655 -8.173 -0.376 1.00 90.69 315 THR A O 1
ATOM 2424 N N . TRP A 1 316 ? -18.353 -6.759 0.805 1.00 89.00 316 TRP A N 1
ATOM 2425 C CA . TRP A 1 316 ? -17.132 -7.546 0.846 1.00 89.00 316 TRP A CA 1
ATOM 2426 C C . TRP A 1 316 ? -17.137 -8.483 2.048 1.00 89.00 316 TRP A C 1
ATOM 2428 O O . TRP A 1 316 ? -17.703 -8.179 3.094 1.00 89.00 316 TRP A O 1
ATOM 2438 N N . ARG A 1 317 ? -16.553 -9.667 1.884 1.00 90.81 317 ARG A N 1
ATOM 2439 C CA . ARG A 1 317 ? -16.438 -10.691 2.929 1.00 90.81 317 ARG A CA 1
ATOM 2440 C C . ARG A 1 317 ? -14.977 -11.021 3.150 1.00 90.81 317 ARG A C 1
ATOM 2442 O O . ARG A 1 317 ? -14.307 -11.312 2.162 1.00 90.81 317 ARG A O 1
ATOM 2449 N N . HIS A 1 318 ? -14.565 -11.068 4.410 1.00 85.19 318 HIS A N 1
ATOM 2450 C CA . HIS A 1 318 ? -13.185 -11.274 4.850 1.00 85.19 318 HIS A CA 1
ATOM 2451 C C . HIS A 1 318 ? -13.074 -12.561 5.653 1.00 85.19 318 HIS A C 1
ATOM 2453 O O . HIS A 1 318 ? -13.877 -12.781 6.557 1.00 85.19 318 HIS A O 1
ATOM 2459 N N . PHE A 1 319 ? -12.115 -13.416 5.335 1.00 84.75 319 PHE A N 1
ATOM 2460 C CA . PHE A 1 319 ? -11.967 -14.739 5.934 1.00 84.75 319 PHE A CA 1
ATOM 2461 C C . PHE A 1 319 ? -10.576 -14.906 6.538 1.00 84.75 319 PHE A C 1
ATOM 2463 O O . PHE A 1 319 ? -9.655 -14.200 6.142 1.00 84.75 319 PHE A O 1
ATOM 2470 N N . ASP A 1 320 ? -10.432 -15.848 7.471 1.00 78.62 320 ASP A N 1
ATOM 2471 C CA . ASP A 1 320 ? -9.123 -16.326 7.915 1.00 78.62 320 ASP A CA 1
ATOM 2472 C C . ASP A 1 320 ? -8.543 -17.397 6.968 1.00 78.62 320 ASP A C 1
ATOM 2474 O O . ASP A 1 320 ? -9.198 -17.871 6.036 1.00 78.62 320 ASP A O 1
ATOM 2478 N N . ALA A 1 321 ? -7.315 -17.845 7.251 1.00 79.25 321 ALA A N 1
ATOM 2479 C CA . ALA A 1 321 ? -6.611 -18.862 6.464 1.00 79.25 321 ALA A CA 1
ATOM 2480 C C . ALA A 1 321 ? -7.287 -20.248 6.472 1.00 79.25 321 ALA A C 1
ATOM 2482 O O . ALA A 1 321 ? -6.970 -21.091 5.630 1.00 79.25 321 ALA A O 1
ATOM 2483 N N . THR A 1 322 ? -8.235 -20.488 7.386 1.00 83.88 322 THR A N 1
ATOM 2484 C CA . THR A 1 322 ? -9.060 -21.708 7.424 1.00 83.88 322 THR A CA 1
ATOM 2485 C C . THR A 1 322 ? -10.338 -21.579 6.589 1.00 83.88 322 THR A C 1
ATOM 2487 O O . THR A 1 322 ? -11.018 -22.575 6.342 1.00 83.88 322 THR A O 1
ATOM 2490 N N . GLY A 1 323 ? -10.658 -20.369 6.120 1.00 88.12 323 GLY A N 1
ATOM 2491 C CA . GLY A 1 323 ? -11.880 -20.049 5.385 1.00 88.12 323 GLY A CA 1
ATOM 2492 C C . GLY A 1 323 ? -13.050 -19.643 6.284 1.00 88.12 323 GLY A C 1
ATOM 2493 O O . GLY A 1 323 ? -14.184 -19.551 5.801 1.00 88.12 323 GLY A O 1
ATOM 2494 N N . THR A 1 324 ? -12.808 -19.386 7.571 1.00 88.44 324 THR A N 1
ATOM 2495 C CA . THR A 1 324 ? -13.831 -18.890 8.497 1.00 88.44 324 THR A CA 1
ATOM 2496 C C . THR A 1 324 ? -14.089 -17.415 8.223 1.00 88.44 324 THR A C 1
ATOM 2498 O O . THR A 1 324 ? -13.157 -16.625 8.138 1.00 88.44 324 THR A O 1
ATOM 2501 N N . LEU A 1 325 ? -15.359 -17.029 8.064 1.00 89.81 325 LEU A N 1
ATOM 2502 C CA . LEU A 1 325 ? -15.743 -15.628 7.861 1.00 89.81 325 LEU A CA 1
ATOM 2503 C C . LEU A 1 325 ? -15.455 -14.829 9.139 1.00 89.81 325 LEU A C 1
ATOM 2505 O O . LEU A 1 325 ? -16.024 -15.142 10.182 1.00 89.81 325 LEU A O 1
ATOM 2509 N N . LEU A 1 326 ? -14.622 -13.798 9.029 1.00 83.62 326 LEU A N 1
ATOM 2510 C CA . LEU A 1 326 ? -14.234 -12.903 10.120 1.00 83.62 326 LEU A CA 1
ATOM 2511 C C . LEU A 1 326 ? -15.091 -11.651 10.148 1.00 83.62 326 LEU A C 1
ATOM 2513 O O . LEU A 1 326 ? -15.578 -11.254 11.199 1.00 83.62 326 LEU A O 1
ATOM 2517 N N . ALA A 1 327 ? -15.291 -11.040 8.984 1.00 86.44 327 ALA A N 1
ATOM 2518 C CA . ALA A 1 327 ? -15.985 -9.771 8.895 1.00 86.44 327 ALA A CA 1
ATOM 2519 C C . ALA A 1 327 ? -16.623 -9.568 7.525 1.00 86.44 327 ALA A C 1
ATOM 2521 O O . ALA A 1 327 ? -16.307 -10.250 6.540 1.00 86.44 327 ALA A O 1
ATOM 2522 N N . THR A 1 328 ? -17.512 -8.589 7.454 1.00 90.56 328 THR A N 1
ATOM 2523 C CA . THR A 1 328 ? -17.983 -8.030 6.193 1.00 90.56 328 THR A CA 1
ATOM 2524 C C . THR A 1 328 ? -17.737 -6.540 6.152 1.00 90.56 328 THR A C 1
ATOM 2526 O O . THR A 1 328 ? -17.795 -5.895 7.188 1.00 90.56 328 THR A O 1
ATOM 2529 N N . SER A 1 329 ? -17.480 -5.988 4.971 1.00 86.69 329 SER A N 1
ATOM 2530 C CA . SER A 1 329 ? -17.377 -4.543 4.808 1.00 86.69 329 SER A CA 1
ATOM 2531 C C . SER A 1 329 ? -18.179 -4.029 3.631 1.00 86.69 329 SER A C 1
ATOM 2533 O O . SER A 1 329 ? -18.518 -4.776 2.709 1.00 86.69 329 SER A O 1
ATOM 2535 N N . ARG A 1 330 ? -18.515 -2.746 3.666 1.00 87.12 330 ARG A N 1
ATOM 2536 C CA . ARG A 1 330 ? -19.148 -2.035 2.555 1.00 87.12 330 ARG A CA 1
ATOM 2537 C C . ARG A 1 330 ? -18.693 -0.588 2.549 1.00 87.12 330 ARG A C 1
ATOM 2539 O O . ARG A 1 330 ? -18.444 -0.030 3.613 1.00 87.12 330 ARG A O 1
ATOM 2546 N N . PHE A 1 331 ? -18.656 0.010 1.364 1.00 82.38 331 PHE A N 1
ATOM 2547 C CA . PHE A 1 331 ? -18.509 1.454 1.235 1.00 82.38 331 PHE A CA 1
ATOM 2548 C C . PHE A 1 331 ? -19.645 2.155 1.991 1.00 82.38 331 PHE A C 1
ATOM 2550 O O . PHE A 1 331 ? -20.815 1.755 1.876 1.00 82.38 331 PHE A O 1
ATOM 2557 N N . ALA A 1 332 ? -19.300 3.147 2.803 1.00 83.38 332 ALA A N 1
ATOM 2558 C CA . ALA A 1 332 ? -20.246 3.867 3.640 1.00 83.38 332 ALA A CA 1
ATOM 2559 C C . ALA A 1 332 ? -19.757 5.301 3.838 1.00 83.38 332 ALA A C 1
ATOM 2561 O O . ALA A 1 332 ? -18.978 5.557 4.730 1.00 83.38 332 ALA A O 1
ATOM 2562 N N . GLN A 1 333 ? -20.206 6.227 2.997 1.00 79.12 333 GLN A N 1
ATOM 2563 C CA . GLN A 1 333 ? -19.815 7.631 3.103 1.00 79.12 333 GLN A CA 1
ATOM 2564 C C . GLN A 1 333 ? -20.663 8.367 4.143 1.00 79.12 333 GLN A C 1
ATOM 2566 O O . GLN A 1 333 ? -21.856 8.063 4.301 1.00 79.12 333 GLN A O 1
ATOM 2571 N N . THR A 1 334 ? -20.080 9.359 4.816 1.00 76.00 334 THR A N 1
ATOM 2572 C CA . THR A 1 334 ? -20.871 10.251 5.667 1.00 76.00 334 THR A CA 1
ATOM 2573 C C . THR A 1 334 ? -21.664 11.260 4.816 1.00 76.00 334 THR A C 1
ATOM 2575 O O . THR A 1 334 ? -21.271 11.589 3.697 1.00 76.00 334 THR A O 1
ATOM 2578 N N . PRO A 1 335 ? -22.804 11.788 5.299 1.00 65.50 335 PRO A N 1
ATOM 2579 C CA . PRO A 1 335 ? -23.581 12.772 4.539 1.00 65.50 335 PRO A CA 1
ATOM 2580 C C . PRO A 1 335 ? -22.931 14.160 4.374 1.00 65.50 335 PRO A C 1
ATOM 2582 O O . PRO A 1 335 ? -23.531 14.999 3.700 1.00 65.50 335 PRO A O 1
ATOM 2585 N N . HIS A 1 336 ? -21.799 14.451 5.035 1.00 55.91 336 HIS A N 1
ATOM 2586 C CA . HIS A 1 336 ? -21.330 15.826 5.255 1.00 55.91 336 HIS A CA 1
ATOM 2587 C C . HIS A 1 336 ? -19.871 16.145 4.876 1.00 55.91 336 HIS A C 1
ATOM 2589 O O . HIS A 1 336 ? -19.448 17.266 5.153 1.00 55.91 336 HIS A O 1
ATOM 2595 N N . GLU A 1 337 ? -19.150 15.301 4.128 1.00 52.88 337 GLU A N 1
ATOM 2596 C CA . GLU A 1 337 ? -17.822 15.694 3.627 1.00 52.88 337 GLU A CA 1
ATOM 2597 C C . GLU A 1 337 ? -17.406 15.059 2.288 1.00 52.88 337 GLU A C 1
ATOM 2599 O O . GLU A 1 337 ? -17.888 14.000 1.868 1.00 52.88 337 GLU A O 1
ATOM 2604 N N . GLN A 1 338 ? -16.483 15.756 1.612 1.00 49.81 338 GLN A N 1
ATOM 2605 C CA . GLN A 1 338 ? -15.523 15.155 0.689 1.00 49.81 338 GLN A CA 1
ATOM 2606 C C . GLN A 1 338 ? -14.530 14.350 1.540 1.00 49.81 338 GLN A C 1
ATOM 2608 O O . GLN A 1 338 ? -13.447 14.833 1.851 1.00 49.81 338 GLN A O 1
ATOM 2613 N N . ASP A 1 339 ? -14.952 13.161 1.977 1.00 48.69 339 ASP A N 1
ATOM 2614 C CA . ASP A 1 339 ? -14.119 12.236 2.749 1.00 48.69 339 ASP A CA 1
ATOM 2615 C C . ASP A 1 339 ? -12.801 11.993 1.973 1.00 48.69 339 ASP A C 1
ATOM 2617 O O . ASP A 1 339 ? -12.817 11.480 0.848 1.00 48.69 339 ASP A O 1
ATOM 2621 N N . PHE A 1 340 ? -11.653 12.394 2.535 1.00 45.31 340 PHE A N 1
ATOM 2622 C CA . PHE A 1 340 ? -10.348 12.036 1.978 1.00 45.31 340 PHE A CA 1
ATOM 2623 C C . PHE A 1 340 ? -10.086 10.557 2.274 1.00 45.31 340 PHE A C 1
ATOM 2625 O O . PHE A 1 340 ? -9.902 10.153 3.418 1.00 45.31 340 PHE A O 1
ATOM 2632 N N . GLY A 1 341 ? -10.052 9.732 1.230 1.00 55.53 341 GLY A N 1
ATOM 2633 C CA . GLY A 1 341 ? -9.796 8.298 1.337 1.00 55.53 341 GLY A CA 1
ATOM 2634 C C . GLY A 1 341 ? -11.035 7.461 1.050 1.00 55.53 341 GLY A C 1
ATOM 2635 O O . GLY A 1 341 ? -11.883 7.830 0.239 1.00 55.53 341 GLY A O 1
ATOM 2636 N N . TRP A 1 342 ? -11.108 6.286 1.670 1.00 64.44 342 TRP A N 1
ATOM 2637 C CA . TRP A 1 342 ? -12.132 5.303 1.355 1.00 64.44 342 TRP A CA 1
ATOM 2638 C C . TRP A 1 342 ? -12.946 4.939 2.599 1.00 64.44 342 TRP A C 1
ATOM 2640 O O . TRP A 1 342 ? -12.487 4.137 3.417 1.00 64.44 342 TRP A O 1
ATOM 2650 N N . PRO A 1 343 ? -14.142 5.519 2.776 1.00 77.31 343 PRO A N 1
ATOM 2651 C CA . PRO A 1 343 ? -14.929 5.284 3.971 1.00 77.31 343 PRO A CA 1
ATOM 2652 C C . PRO A 1 343 ? -15.653 3.934 3.904 1.00 77.31 343 PRO A C 1
ATOM 2654 O O . PRO A 1 343 ? -16.332 3.589 2.923 1.00 77.31 343 PRO A O 1
ATOM 2657 N N . TYR A 1 344 ? -15.516 3.147 4.971 1.00 80.69 344 TYR A N 1
ATOM 2658 C CA . TYR A 1 344 ? -16.098 1.813 5.059 1.00 80.69 344 TYR A CA 1
ATOM 2659 C C . TYR A 1 344 ? -16.776 1.580 6.401 1.00 80.69 344 TYR A C 1
ATOM 2661 O O . TYR A 1 344 ? -16.293 1.983 7.456 1.00 80.69 344 TYR A O 1
ATOM 2669 N N . LEU A 1 345 ? -17.868 0.820 6.348 1.00 87.50 345 LEU A N 1
ATOM 2670 C CA . LEU A 1 345 ? -18.439 0.157 7.511 1.00 87.50 345 LEU A CA 1
ATOM 2671 C C . LEU A 1 345 ? -17.971 -1.298 7.517 1.00 87.50 345 LEU A C 1
ATOM 2673 O O . LEU A 1 345 ? -18.262 -2.038 6.572 1.00 87.50 345 LEU A O 1
ATOM 2677 N N . LEU A 1 346 ? -17.281 -1.695 8.579 1.00 87.44 346 LEU A N 1
ATOM 2678 C CA . LEU A 1 346 ? -16.880 -3.062 8.882 1.00 87.44 346 LEU A CA 1
ATOM 2679 C C . LEU A 1 346 ? -17.809 -3.639 9.955 1.00 87.44 346 LEU A C 1
ATOM 2681 O O . LEU A 1 346 ? -18.021 -3.023 10.987 1.00 87.44 346 LEU A O 1
ATOM 2685 N N . ASP A 1 347 ? -18.318 -4.839 9.722 1.00 90.12 347 ASP A N 1
ATOM 2686 C CA . ASP A 1 347 ? -19.093 -5.644 10.667 1.00 90.12 347 ASP A CA 1
ATOM 2687 C C . ASP A 1 347 ? -18.278 -6.908 10.964 1.00 90.12 347 ASP A C 1
ATOM 2689 O O . ASP A 1 347 ? -18.105 -7.764 10.084 1.00 90.12 347 ASP A O 1
ATOM 2693 N N . VAL A 1 348 ? -17.711 -6.985 12.169 1.00 86.44 348 VAL A N 1
ATOM 2694 C CA . VAL A 1 348 ? -16.886 -8.110 12.620 1.00 86.44 348 VAL A CA 1
ATOM 2695 C C . VAL A 1 348 ? -17.774 -9.112 13.341 1.00 86.44 348 VAL A C 1
ATOM 2697 O O . VAL A 1 348 ? -18.561 -8.776 14.231 1.00 86.44 348 VAL A O 1
ATOM 2700 N N . ARG A 1 349 ? -17.631 -10.384 12.965 1.00 84.00 349 ARG A N 1
ATOM 2701 C CA . ARG A 1 349 ? -18.407 -11.452 13.581 1.00 84.00 349 ARG A CA 1
ATOM 2702 C C . ARG A 1 349 ? -18.100 -11.551 15.076 1.00 84.00 349 ARG A C 1
ATOM 2704 O O . ARG A 1 349 ? -16.922 -11.581 15.429 1.00 84.00 349 ARG A O 1
ATOM 2711 N N . PRO A 1 350 ? -19.136 -11.689 15.924 1.00 81.19 350 PRO A N 1
ATOM 2712 C CA . PRO A 1 350 ? -18.938 -11.892 17.349 1.00 81.19 350 PRO A CA 1
ATOM 2713 C C . PRO A 1 350 ? -18.039 -13.090 17.635 1.00 81.19 350 PRO A C 1
ATOM 2715 O O . PRO A 1 350 ? -18.205 -14.162 17.037 1.00 81.19 350 PRO A O 1
ATOM 2718 N N . GLY A 1 351 ? -17.107 -12.901 18.564 1.00 75.69 351 GLY A N 1
ATOM 2719 C CA . GLY A 1 351 ? -16.295 -13.977 19.107 1.00 75.69 351 GLY A CA 1
ATOM 2720 C C . GLY A 1 351 ? -17.067 -14.811 20.138 1.00 75.69 351 GLY A C 1
ATOM 2721 O O . GLY A 1 351 ? -18.282 -14.670 20.303 1.00 75.69 351 GLY A O 1
ATOM 2722 N N . PRO A 1 352 ? -16.369 -15.692 20.877 1.00 78.81 352 PRO A N 1
ATOM 2723 C CA . PRO A 1 352 ? -16.952 -16.436 21.997 1.00 78.81 352 PRO A CA 1
ATOM 2724 C C . PRO A 1 352 ? -17.500 -15.551 23.129 1.00 78.81 352 PRO A C 1
ATOM 2726 O O . PRO A 1 352 ? -18.288 -16.029 23.942 1.00 78.81 352 PRO A O 1
ATOM 2729 N N . ASP A 1 353 ? -17.084 -14.284 23.188 1.00 82.19 353 ASP A N 1
ATOM 2730 C CA . ASP A 1 353 ? -17.588 -13.267 24.117 1.00 82.19 353 ASP A CA 1
ATOM 2731 C C . ASP A 1 353 ? -19.022 -12.809 23.792 1.00 82.19 353 ASP A C 1
ATOM 2733 O O . ASP A 1 353 ? -19.705 -12.259 24.657 1.00 82.19 353 ASP A O 1
ATOM 2737 N N . GLY A 1 354 ? -19.504 -13.068 22.571 1.00 86.81 354 GLY A N 1
ATOM 2738 C CA . GLY A 1 354 ? -20.835 -12.686 22.108 1.00 86.81 354 GLY A CA 1
ATOM 2739 C C . GLY A 1 354 ? -21.005 -11.185 21.862 1.00 86.81 354 GLY A C 1
ATOM 2740 O O . GLY A 1 354 ? -22.139 -10.742 21.668 1.00 86.81 354 GLY A O 1
ATOM 2741 N N . VAL A 1 355 ? -19.918 -10.408 21.872 1.00 88.12 355 VAL A N 1
ATOM 2742 C CA . VAL A 1 355 ? -19.953 -8.968 21.594 1.00 88.12 355 VAL A CA 1
ATOM 2743 C C . VAL A 1 355 ? -19.968 -8.767 20.084 1.00 88.12 355 VAL A C 1
ATOM 2745 O O . VAL A 1 355 ? -19.162 -9.337 19.354 1.00 88.12 355 VAL A O 1
ATOM 2748 N N . HIS A 1 356 ? -20.926 -7.988 19.590 1.00 89.50 356 HIS A N 1
ATOM 2749 C CA . HIS A 1 356 ? -20.976 -7.598 18.183 1.00 89.50 356 HIS A CA 1
ATOM 2750 C C . HIS A 1 356 ? -20.232 -6.283 17.978 1.00 89.50 356 HIS A C 1
ATOM 2752 O O . HIS A 1 356 ? -20.328 -5.387 18.817 1.00 89.50 356 HIS A O 1
ATOM 2758 N N . HIS A 1 357 ? -19.481 -6.194 16.881 1.00 88.00 357 HIS A N 1
ATOM 2759 C CA . HIS A 1 357 ? -18.573 -5.091 16.606 1.00 88.00 357 HIS A CA 1
ATOM 2760 C C . HIS A 1 357 ? -18.841 -4.523 15.217 1.00 88.00 357 HIS A C 1
ATOM 2762 O O . HIS A 1 357 ? -18.660 -5.210 14.210 1.00 88.00 357 HIS A O 1
ATOM 2768 N N . GLU A 1 358 ? -19.179 -3.246 15.169 1.00 92.12 358 GLU A N 1
ATOM 2769 C CA . GLU A 1 358 ? -19.219 -2.465 13.940 1.00 92.12 358 GLU A CA 1
ATOM 2770 C C . GLU A 1 358 ? -18.176 -1.352 14.022 1.00 92.12 358 GLU A C 1
ATOM 2772 O O . GLU A 1 358 ? -17.964 -0.782 15.088 1.00 92.12 358 GLU A O 1
ATOM 2777 N N . ILE A 1 359 ? -17.493 -1.059 12.919 1.00 88.38 359 ILE A N 1
ATOM 2778 C CA . ILE A 1 359 ? -16.420 -0.062 12.860 1.00 88.38 359 ILE A CA 1
ATOM 2779 C C . ILE A 1 359 ? -16.630 0.788 11.620 1.00 88.38 359 ILE A C 1
ATOM 2781 O O . ILE A 1 359 ? -16.742 0.253 10.516 1.00 88.38 359 ILE A O 1
ATOM 2785 N N . HIS A 1 360 ? -16.678 2.101 11.802 1.00 88.00 360 HIS A N 1
ATOM 2786 C CA . HIS A 1 360 ? -16.751 3.058 10.709 1.00 88.00 360 HIS A CA 1
ATOM 2787 C C . HIS A 1 360 ? -15.481 3.903 10.658 1.00 88.00 360 HIS A C 1
ATOM 2789 O O . HIS A 1 360 ? -15.103 4.485 11.676 1.00 88.00 360 HIS A O 1
ATOM 2795 N N . THR A 1 361 ? -14.867 3.996 9.480 1.00 79.75 361 THR A N 1
ATOM 2796 C CA . THR A 1 361 ? -13.680 4.823 9.209 1.00 79.75 361 THR A CA 1
ATOM 2797 C C . THR A 1 361 ? -14.018 5.878 8.159 1.00 79.75 361 THR A C 1
ATOM 2799 O O . THR A 1 361 ? -14.709 5.560 7.189 1.00 79.75 361 THR A O 1
ATOM 2802 N N . THR A 1 362 ? -13.538 7.109 8.330 1.00 70.94 362 THR A N 1
ATOM 2803 C CA . THR A 1 362 ? -13.816 8.245 7.422 1.00 70.94 362 THR A CA 1
ATOM 2804 C C . THR A 1 362 ? -12.649 8.593 6.493 1.00 70.94 362 THR A C 1
ATOM 2806 O O . THR A 1 362 ? -12.884 9.195 5.453 1.00 70.94 362 THR A O 1
ATOM 2809 N N . GLY A 1 363 ? -11.422 8.135 6.768 1.00 57.78 363 GLY A N 1
ATOM 2810 C CA . GLY A 1 363 ? -10.283 8.367 5.877 1.00 57.78 363 GLY A CA 1
ATOM 2811 C C . GLY A 1 363 ? -8.987 7.723 6.360 1.00 57.78 363 GLY A C 1
ATOM 2812 O O . GLY A 1 363 ? -8.642 7.826 7.531 1.00 57.78 363 GLY A O 1
ATOM 2813 N N . GLY A 1 364 ? -8.274 7.055 5.445 1.00 53.59 364 GLY A N 1
ATOM 2814 C CA . GLY A 1 364 ? -6.907 6.578 5.667 1.00 53.59 364 GLY A CA 1
ATOM 2815 C C . GLY A 1 364 ? -6.709 5.587 6.819 1.00 53.59 364 GLY A C 1
ATOM 2816 O O . GLY A 1 364 ? -7.641 5.104 7.449 1.00 53.59 364 GLY A O 1
ATOM 2817 N N . VAL A 1 365 ? -5.450 5.221 7.036 1.00 45.19 365 VAL A N 1
ATOM 2818 C CA . VAL A 1 365 ? -5.031 4.123 7.915 1.00 45.19 365 VAL A CA 1
ATOM 2819 C C . VAL A 1 365 ? -5.165 4.495 9.403 1.00 45.19 365 VAL A C 1
ATOM 2821 O O . VAL A 1 365 ? -5.261 3.577 10.218 1.00 45.19 365 VAL A O 1
ATOM 2824 N N . ASP A 1 366 ? -5.206 5.798 9.748 1.00 50.44 366 ASP A N 1
ATOM 2825 C CA . ASP A 1 366 ? -4.844 6.252 11.102 1.00 50.44 366 ASP A CA 1
ATOM 2826 C C . ASP A 1 366 ? -5.545 7.509 11.707 1.00 50.44 366 ASP A C 1
ATOM 2828 O O . ASP A 1 366 ? -5.189 7.829 12.838 1.00 50.44 366 ASP A O 1
ATOM 2832 N N . SER A 1 367 ? -6.536 8.213 11.117 1.00 54.44 367 SER A N 1
ATOM 2833 C CA . SER A 1 367 ? -6.986 9.503 11.728 1.00 54.44 367 SER A CA 1
ATOM 2834 C C . SER A 1 367 ? -8.421 9.644 12.277 1.00 54.44 367 SER A C 1
ATOM 2836 O O . SER A 1 367 ? -8.588 10.411 13.231 1.00 54.44 367 SER A O 1
ATOM 2838 N N . ASP A 1 368 ? -9.447 8.897 11.836 1.00 70.94 368 ASP A N 1
ATOM 2839 C CA . ASP A 1 368 ? -10.802 9.055 12.418 1.00 70.94 368 ASP A CA 1
ATOM 2840 C C . ASP A 1 368 ? -11.691 7.792 12.319 1.00 70.94 368 ASP A C 1
ATOM 2842 O O . ASP A 1 368 ? -12.023 7.279 11.239 1.00 70.94 368 ASP A O 1
ATOM 2846 N N . ARG A 1 369 ? -12.028 7.233 13.493 1.00 81.50 369 ARG A N 1
ATOM 2847 C CA . ARG A 1 369 ? -12.691 5.930 13.661 1.00 81.50 369 ARG A CA 1
ATOM 2848 C C . ARG A 1 369 ? -13.686 5.949 14.821 1.00 81.50 369 ARG A C 1
ATOM 2850 O O . ARG A 1 369 ? -13.365 6.347 15.943 1.00 81.50 369 ARG A O 1
ATOM 2857 N N . LEU A 1 370 ? -14.860 5.372 14.572 1.00 87.44 370 LEU A N 1
ATOM 2858 C CA . LEU A 1 370 ? -15.872 5.110 15.591 1.00 87.44 370 LEU A CA 1
ATOM 2859 C C . LEU A 1 370 ? -16.274 3.636 15.570 1.00 87.44 370 LEU A C 1
ATOM 2861 O O . LEU A 1 370 ? -16.715 3.128 14.533 1.00 87.44 370 LEU A O 1
ATOM 2865 N N . ASP A 1 371 ? -16.175 2.972 16.721 1.00 89.56 371 ASP A N 1
ATOM 2866 C CA . ASP A 1 371 ? -16.667 1.602 16.888 1.00 89.56 371 ASP A CA 1
ATOM 2867 C C . ASP A 1 371 ? -18.024 1.621 17.595 1.00 89.56 371 ASP A C 1
ATOM 2869 O O . ASP A 1 371 ? -18.245 2.420 18.504 1.00 89.56 371 ASP A O 1
ATOM 2873 N N . LEU A 1 372 ? -18.902 0.687 17.244 1.00 93.50 372 LEU A N 1
ATOM 2874 C CA . LEU A 1 372 ? -20.090 0.322 18.006 1.00 93.50 372 LEU A CA 1
ATOM 2875 C C . LEU A 1 372 ? -19.931 -1.109 18.522 1.00 93.50 372 LEU A C 1
ATOM 2877 O O . LEU A 1 372 ? -19.801 -2.060 17.751 1.00 93.50 372 LEU A O 1
ATOM 2881 N N . LEU A 1 373 ? -19.976 -1.252 19.843 1.00 92.62 373 LEU A N 1
ATOM 2882 C CA . LEU A 1 373 ? -20.002 -2.521 20.558 1.00 92.62 373 LEU A CA 1
ATOM 2883 C C . LEU A 1 373 ? -21.414 -2.781 21.070 1.00 92.62 373 LEU A C 1
ATOM 2885 O O . LEU A 1 373 ? -21.962 -1.965 21.814 1.00 92.62 373 LEU A O 1
ATOM 2889 N N . SER A 1 374 ? -21.985 -3.929 20.714 1.00 93.00 374 SER A N 1
ATOM 2890 C CA . SER A 1 374 ? -23.325 -4.322 21.156 1.00 93.00 374 SER A CA 1
ATOM 2891 C C . SER A 1 374 ? -23.298 -5.640 21.928 1.00 93.00 374 SER A C 1
ATOM 2893 O O . SER A 1 374 ? -22.828 -6.656 21.415 1.00 93.00 374 SER A O 1
ATOM 2895 N N . PHE A 1 375 ? -23.829 -5.640 23.155 1.00 93.25 375 PHE A N 1
ATOM 2896 C CA . PHE A 1 375 ? -23.914 -6.835 24.006 1.00 93.25 375 PHE A CA 1
ATOM 2897 C C . PHE A 1 375 ? -25.107 -6.766 24.970 1.00 93.25 375 PHE A C 1
ATOM 2899 O O . PHE A 1 375 ? -25.241 -5.820 25.742 1.00 93.25 375 PHE A O 1
ATOM 2906 N N . ASP A 1 376 ? -25.979 -7.780 24.940 1.00 92.38 376 ASP A N 1
ATOM 2907 C CA . ASP A 1 376 ? -27.162 -7.905 25.816 1.00 92.38 376 ASP A CA 1
ATOM 2908 C C . ASP A 1 376 ? -27.989 -6.603 25.950 1.00 92.38 376 ASP A C 1
ATOM 2910 O O . ASP A 1 376 ? -28.355 -6.167 27.047 1.00 92.38 376 ASP A O 1
ATOM 2914 N N . GLY A 1 377 ? -28.239 -5.949 24.811 1.00 90.31 377 GLY A N 1
ATOM 2915 C CA . GLY A 1 377 ? -29.009 -4.706 24.711 1.00 90.31 377 GLY A CA 1
ATOM 2916 C C . GLY A 1 377 ? -28.250 -3.421 25.058 1.00 90.31 377 GLY A C 1
ATOM 2917 O O . GLY A 1 377 ? -28.818 -2.350 24.869 1.00 90.31 377 GLY A O 1
ATOM 2918 N N . GLU A 1 378 ? -27.002 -3.496 25.530 1.00 93.75 378 GLU A N 1
ATOM 2919 C CA . GLU A 1 378 ? -26.126 -2.322 25.644 1.00 93.75 378 GLU A CA 1
ATOM 2920 C C . GLU A 1 378 ? -25.535 -1.978 24.276 1.00 93.75 378 GLU A C 1
ATOM 2922 O O . GLU A 1 378 ? -25.172 -2.879 23.513 1.00 93.75 378 GLU A O 1
ATOM 2927 N N . ARG A 1 379 ? -25.402 -0.677 24.002 1.00 95.44 379 ARG A N 1
ATOM 2928 C CA . ARG A 1 379 ? -24.670 -0.133 22.857 1.00 95.44 379 ARG A CA 1
ATOM 2929 C C . ARG A 1 379 ? -23.647 0.869 23.345 1.00 95.44 379 ARG A C 1
ATOM 2931 O O . ARG A 1 379 ? -24.015 1.911 23.887 1.00 95.44 379 ARG A O 1
ATOM 2938 N N . ILE A 1 380 ? -22.381 0.534 23.158 1.00 95.12 380 ILE A N 1
ATOM 2939 C CA . ILE A 1 380 ? -21.257 1.355 23.586 1.00 95.12 380 ILE A CA 1
ATOM 2940 C C . ILE A 1 380 ? -20.475 1.780 22.354 1.00 95.12 380 ILE A C 1
ATOM 2942 O O . ILE A 1 380 ? -19.989 0.945 21.594 1.00 95.12 380 ILE A O 1
ATOM 2946 N N . TYR A 1 381 ? -20.356 3.084 22.180 1.00 92.88 381 TYR A N 1
ATOM 2947 C CA . TYR A 1 381 ? -19.539 3.711 21.164 1.00 92.88 381 TYR A CA 1
ATOM 2948 C C . TYR A 1 381 ? -18.128 3.913 21.697 1.00 92.88 381 TYR A C 1
ATOM 2950 O O . TYR A 1 381 ? -17.941 4.374 22.825 1.00 92.88 381 TYR A O 1
ATOM 2958 N N . VAL A 1 382 ? -17.142 3.552 20.886 1.00 88.69 382 VAL A N 1
ATOM 2959 C CA . VAL A 1 382 ? -15.725 3.700 21.210 1.00 88.69 382 VAL A CA 1
ATOM 2960 C C . VAL A 1 382 ? -15.138 4.705 20.244 1.00 88.69 382 VAL A C 1
ATOM 2962 O O . VAL A 1 382 ? -14.951 4.401 19.066 1.00 88.69 382 VAL A O 1
ATOM 2965 N N . GLN A 1 383 ? -14.866 5.902 20.745 1.00 83.31 383 GLN A N 1
ATOM 2966 C CA . GLN A 1 383 ? -14.203 6.939 19.973 1.00 83.31 383 GLN A CA 1
ATOM 2967 C C . GLN A 1 383 ? -12.695 6.776 20.139 1.00 83.31 383 GLN A C 1
ATOM 2969 O O . GLN A 1 383 ? -12.186 6.707 21.265 1.00 83.31 383 GLN A O 1
ATOM 2974 N N . ARG A 1 384 ? -11.993 6.661 19.012 1.00 73.25 384 ARG A N 1
ATOM 2975 C CA . ARG A 1 384 ? -10.536 6.537 18.970 1.00 73.25 384 ARG A CA 1
ATOM 2976 C C . ARG A 1 384 ? -9.995 7.619 18.058 1.00 73.25 384 ARG A C 1
ATOM 2978 O O . ARG A 1 384 ? -10.250 7.586 16.859 1.00 73.25 384 ARG A O 1
ATOM 2985 N N . HIS A 1 385 ? -9.255 8.547 18.645 1.00 65.31 385 HIS A N 1
ATOM 2986 C CA . HIS A 1 385 ? -8.523 9.566 17.911 1.00 65.31 385 HIS A CA 1
ATOM 2987 C C . HIS A 1 385 ? -7.024 9.370 18.145 1.00 65.31 385 HIS A C 1
ATOM 2989 O O . HIS A 1 385 ? -6.633 8.873 19.201 1.00 65.31 385 HIS A O 1
ATOM 2995 N N . TYR A 1 386 ? -6.202 9.714 17.152 1.00 57.31 386 TYR A N 1
ATOM 2996 C CA . TYR A 1 386 ? -4.781 9.345 17.074 1.00 57.31 386 TYR A CA 1
ATOM 2997 C C . TYR A 1 386 ? -3.972 9.690 18.339 1.00 57.31 386 TYR A C 1
ATOM 2999 O O . TYR A 1 386 ? -3.133 8.907 18.779 1.00 57.31 386 TYR A O 1
ATOM 3007 N N . SER A 1 387 ? -4.257 10.836 18.960 1.00 54.88 387 SER A N 1
ATOM 3008 C CA . SER A 1 387 ? -3.556 11.336 20.148 1.00 54.88 387 SER A CA 1
ATOM 3009 C C . SER A 1 387 ? -4.315 11.159 21.464 1.00 54.88 387 SER A C 1
ATOM 3011 O O . SER A 1 387 ? -3.763 11.461 22.525 1.00 54.88 387 SER A O 1
ATOM 3013 N N . ASP A 1 388 ? -5.569 10.704 21.416 1.00 61.19 388 ASP A N 1
ATOM 3014 C CA . ASP A 1 388 ? -6.483 10.825 22.548 1.00 61.19 388 ASP A CA 1
ATOM 3015 C C . ASP A 1 388 ? -6.753 9.475 23.218 1.00 61.19 388 ASP A C 1
ATOM 3017 O O . ASP A 1 388 ? -6.819 8.430 22.560 1.00 61.19 388 ASP A O 1
ATOM 3021 N N . PRO A 1 389 ? -6.949 9.463 24.549 1.00 67.75 389 PRO A N 1
ATOM 3022 C CA . PRO A 1 389 ? -7.368 8.259 25.242 1.00 67.75 389 PRO A CA 1
ATOM 3023 C C . PRO A 1 389 ? -8.698 7.758 24.676 1.00 67.75 389 PRO A C 1
ATOM 3025 O O . PRO A 1 389 ? -9.601 8.532 24.370 1.00 67.75 389 PRO A O 1
ATOM 3028 N N . VAL A 1 390 ? -8.833 6.435 24.594 1.00 77.19 390 VAL A N 1
ATOM 3029 C CA . VAL A 1 390 ? -10.065 5.781 24.148 1.00 77.19 390 VAL A CA 1
ATOM 3030 C C . VAL A 1 390 ? -11.239 6.231 25.019 1.00 77.19 390 VAL A C 1
ATOM 3032 O O . VAL A 1 390 ? -11.240 5.997 26.230 1.00 77.19 390 VAL A O 1
ATOM 3035 N N . VAL A 1 391 ? -12.264 6.821 24.400 1.00 84.19 391 VAL A N 1
ATOM 3036 C CA . VAL A 1 391 ? -13.471 7.271 25.105 1.00 84.19 391 VAL A CA 1
ATOM 3037 C C . VAL A 1 391 ? -14.613 6.294 24.845 1.00 84.19 391 VAL A C 1
ATOM 3039 O O . VAL A 1 391 ? -14.959 6.011 23.698 1.00 84.19 391 VAL A O 1
ATOM 3042 N N . LEU A 1 392 ? -15.216 5.785 25.924 1.00 90.62 392 LEU A N 1
ATOM 3043 C CA . LEU A 1 392 ? -16.422 4.958 25.873 1.00 90.62 392 LEU A CA 1
ATOM 3044 C C . LEU A 1 392 ? -17.648 5.825 26.134 1.00 90.62 392 LEU A C 1
ATOM 3046 O O . LEU A 1 392 ? -17.717 6.482 27.173 1.00 90.62 392 LEU A O 1
ATOM 3050 N N . ILE A 1 393 ? -18.623 5.795 25.230 1.00 91.94 393 ILE A N 1
ATOM 3051 C CA . ILE A 1 393 ? -19.860 6.575 25.329 1.00 91.94 393 ILE A CA 1
ATOM 3052 C C . ILE A 1 393 ? -21.052 5.651 25.081 1.00 91.94 393 ILE A C 1
ATOM 3054 O O . ILE A 1 393 ? -21.058 4.902 24.110 1.00 91.94 393 ILE A O 1
ATOM 3058 N N . ASP A 1 394 ? -22.068 5.673 25.939 1.00 94.81 394 ASP A N 1
ATOM 3059 C CA . ASP A 1 394 ? -23.305 4.926 25.683 1.00 94.81 394 ASP A CA 1
ATOM 3060 C C . ASP A 1 394 ? -24.248 5.647 24.702 1.00 94.81 394 ASP A C 1
ATOM 3062 O O . ASP A 1 394 ? -24.035 6.796 24.306 1.00 94.81 394 ASP A O 1
ATOM 3066 N N . ASP A 1 395 ? -25.318 4.971 24.292 1.00 94.81 395 ASP A N 1
ATOM 3067 C CA . ASP A 1 395 ? -26.292 5.504 23.338 1.00 94.81 395 ASP A CA 1
ATOM 3068 C C . ASP A 1 395 ? -27.175 6.645 23.888 1.00 94.81 395 ASP A C 1
ATOM 3070 O O . ASP A 1 395 ? -27.870 7.320 23.122 1.00 94.81 395 ASP A O 1
ATOM 3074 N N . ASP A 1 396 ? -27.072 6.958 25.183 1.00 93.56 396 ASP A N 1
ATOM 3075 C CA . ASP A 1 396 ? -27.638 8.158 25.803 1.00 93.56 396 ASP A CA 1
ATOM 3076 C C . ASP A 1 396 ? -26.672 9.357 25.806 1.00 93.56 396 ASP A C 1
ATOM 3078 O O . ASP A 1 396 ? -27.061 10.462 26.222 1.00 93.56 396 ASP A O 1
ATOM 3082 N N . GLY A 1 397 ? -25.448 9.180 25.304 1.00 91.19 397 GLY A N 1
ATOM 3083 C CA . GLY A 1 397 ? -24.406 10.200 25.297 1.00 91.19 397 GLY A CA 1
ATOM 3084 C C . GLY A 1 397 ? -23.740 10.369 26.656 1.00 91.19 397 GLY A C 1
ATOM 3085 O O . GLY A 1 397 ? -23.424 11.500 27.047 1.00 91.19 397 GLY A O 1
ATOM 3086 N N . MET A 1 398 ? -23.596 9.276 27.403 1.00 92.38 398 MET A N 1
ATOM 3087 C CA . MET A 1 398 ? -22.914 9.264 28.686 1.00 92.38 398 MET A CA 1
ATOM 3088 C C . MET A 1 398 ? -21.539 8.609 28.554 1.00 92.38 398 MET A C 1
ATOM 3090 O O . MET A 1 398 ? -21.436 7.454 28.148 1.00 92.38 398 MET A O 1
ATOM 3094 N N . VAL A 1 399 ? -20.484 9.323 28.945 1.00 92.31 399 VAL A N 1
ATOM 3095 C CA . VAL A 1 399 ? -19.134 8.757 29.054 1.00 92.31 399 VAL A CA 1
ATOM 3096 C C . VAL A 1 399 ? -19.106 7.716 30.162 1.00 92.31 399 VAL A C 1
ATOM 3098 O O . VAL A 1 399 ? -19.741 7.897 31.207 1.00 92.31 399 VAL A O 1
ATOM 3101 N N . LEU A 1 400 ? -18.370 6.635 29.930 1.00 93.19 400 LEU A N 1
ATOM 3102 C CA . LEU A 1 400 ? -18.178 5.520 30.844 1.00 93.19 400 LEU A CA 1
ATOM 3103 C C . LEU A 1 400 ? -16.696 5.393 31.194 1.00 93.19 400 LEU A C 1
ATOM 3105 O O . LEU A 1 400 ? -15.851 5.243 30.319 1.00 93.19 400 LEU A O 1
ATOM 3109 N N . GLU A 1 401 ? -16.391 5.405 32.487 1.00 92.44 401 GLU A N 1
ATOM 3110 C CA . GLU A 1 401 ? -15.025 5.293 32.996 1.00 92.44 401 GLU A CA 1
ATOM 3111 C C . GLU A 1 401 ? -14.969 4.228 34.090 1.00 92.44 401 GLU A C 1
ATOM 3113 O O . GLU A 1 401 ? -15.833 4.184 34.974 1.00 92.44 401 GLU A O 1
ATOM 3118 N N . LYS A 1 402 ? -13.947 3.370 34.055 1.00 91.12 402 LYS A N 1
ATOM 3119 C CA . LYS A 1 402 ? -13.709 2.374 35.100 1.00 91.12 402 LYS A CA 1
ATOM 3120 C C . LYS A 1 402 ? -12.593 2.855 36.026 1.00 91.12 402 LYS A C 1
ATOM 3122 O O . LYS A 1 402 ? -11.440 2.935 35.621 1.00 91.12 402 LYS A O 1
ATOM 3127 N N . VAL A 1 403 ? -12.937 3.152 37.281 1.00 90.12 403 VAL A N 1
ATOM 3128 C CA . VAL A 1 403 ? -11.982 3.581 38.317 1.00 90.12 403 VAL A CA 1
ATOM 3129 C C . VAL A 1 403 ? -11.872 2.478 39.367 1.00 90.12 403 VAL A C 1
ATOM 3131 O O . VAL A 1 403 ? -12.794 2.268 40.164 1.00 90.12 403 VAL A O 1
ATOM 3134 N N . GLY A 1 404 ? -10.754 1.747 39.356 1.00 89.25 404 GLY A N 1
ATOM 3135 C CA . GLY A 1 404 ? -10.628 0.483 40.090 1.00 89.25 404 GLY A CA 1
ATOM 3136 C C . GLY A 1 404 ? -11.630 -0.549 39.559 1.00 89.25 404 GLY A C 1
ATOM 3137 O O . GLY A 1 404 ? -11.738 -0.741 38.353 1.00 89.25 404 GLY A O 1
ATOM 3138 N N . ASP A 1 405 ? -12.423 -1.154 40.442 1.00 89.69 405 ASP A N 1
ATOM 3139 C CA . ASP A 1 405 ? -13.487 -2.102 40.060 1.00 89.69 405 ASP A CA 1
ATOM 3140 C C . ASP A 1 405 ? -14.862 -1.442 39.868 1.00 89.69 405 ASP A C 1
ATOM 3142 O O . ASP A 1 405 ? -15.878 -2.121 39.725 1.00 89.69 405 ASP A O 1
ATOM 3146 N N . THR A 1 406 ? -14.935 -0.108 39.904 1.00 94.44 406 THR A N 1
ATOM 3147 C CA . THR A 1 406 ? -16.210 0.617 39.843 1.00 94.44 406 THR A CA 1
ATOM 3148 C C . THR A 1 406 ? -16.352 1.389 38.543 1.00 94.44 406 THR A C 1
ATOM 3150 O O . THR A 1 406 ? -15.584 2.307 38.260 1.00 94.44 406 THR A O 1
ATOM 3153 N N . TRP A 1 407 ? -17.409 1.074 37.799 1.00 96.44 407 TRP A N 1
ATOM 3154 C CA . TRP A 1 407 ? -17.843 1.861 36.651 1.00 96.44 407 TRP A CA 1
ATOM 3155 C C . TRP A 1 407 ? -18.556 3.135 37.090 1.00 96.44 407 TRP A C 1
ATOM 3157 O O . TRP A 1 407 ? -19.436 3.117 37.962 1.00 96.44 407 TRP A O 1
ATOM 3167 N N . ARG A 1 408 ? -18.196 4.245 36.453 1.00 95.69 408 ARG A N 1
ATOM 3168 C CA . ARG A 1 408 ? -18.817 5.551 36.636 1.00 95.69 408 ARG A CA 1
ATOM 3169 C C . ARG A 1 408 ? -19.247 6.134 35.302 1.00 95.69 408 ARG A C 1
ATOM 3171 O O . ARG A 1 408 ? -18.718 5.771 34.258 1.00 95.69 408 ARG A O 1
ATOM 3178 N N . THR A 1 409 ? -20.200 7.057 35.358 1.00 94.81 409 THR A N 1
ATOM 3179 C CA . THR A 1 409 ? -20.734 7.722 34.176 1.00 94.81 409 THR A CA 1
ATOM 3180 C C . THR A 1 409 ? -20.933 9.227 34.354 1.00 94.81 409 THR A C 1
ATOM 3182 O O . THR A 1 409 ? -21.153 9.708 35.476 1.00 94.81 409 THR A O 1
ATOM 3185 N N . GLY A 1 410 ? -20.819 9.970 33.251 1.00 92.12 410 GLY A N 1
ATOM 3186 C CA . GLY A 1 410 ? -20.975 11.424 33.161 1.00 92.12 410 GLY A CA 1
ATOM 3187 C C . GLY A 1 410 ? -21.581 11.836 31.816 1.00 92.12 410 GLY A C 1
ATOM 3188 O O . GLY A 1 410 ? -21.414 11.144 30.823 1.00 92.12 410 GLY A O 1
ATOM 3189 N N . SER A 1 411 ? -22.347 12.927 31.780 1.00 90.00 411 SER A N 1
ATOM 3190 C CA . SER A 1 411 ? -23.107 13.329 30.585 1.00 90.00 411 SER A CA 1
ATOM 3191 C C . SER A 1 411 ? -22.270 14.168 29.622 1.00 90.00 411 SER A C 1
ATOM 3193 O O . SER A 1 411 ? -21.719 15.186 30.037 1.00 90.00 411 SER A O 1
ATOM 3195 N N . CYS A 1 412 ? -22.289 13.830 28.330 1.00 85.94 412 CYS A N 1
ATOM 3196 C CA . CYS A 1 412 ? -21.826 14.695 27.232 1.00 85.94 412 CYS A CA 1
ATOM 3197 C C . CYS A 1 412 ? -22.921 15.606 26.673 1.00 85.94 412 CYS A C 1
ATOM 3199 O O . CYS A 1 412 ? -22.724 16.295 25.679 1.00 85.94 412 CYS A O 1
ATOM 3201 N N . SER A 1 413 ? -24.100 15.619 27.303 1.00 87.75 413 SER A N 1
ATOM 3202 C CA . SER A 1 413 ? -25.201 16.536 26.977 1.00 87.75 413 SER A CA 1
ATOM 3203 C C . SER A 1 413 ? -25.657 16.452 25.515 1.00 87.75 413 SER A C 1
ATOM 3205 O O . SER A 1 413 ? -26.097 17.442 24.930 1.00 87.75 413 SER A O 1
ATOM 3207 N N . TRP A 1 414 ? -25.587 15.251 24.928 1.00 89.19 414 TRP A N 1
ATOM 3208 C CA . TRP A 1 414 ? -25.953 15.016 23.535 1.00 89.19 414 TRP A CA 1
ATOM 3209 C C . TRP A 1 414 ? -27.375 15.514 23.214 1.00 89.19 414 TRP A C 1
ATOM 3211 O O . TRP A 1 414 ? -28.329 15.173 23.929 1.00 89.19 414 TRP A O 1
ATOM 3221 N N . PRO A 1 415 ? -27.565 16.269 22.114 1.00 89.50 415 PRO A N 1
ATOM 3222 C CA . PRO A 1 415 ? -28.890 16.682 21.665 1.00 89.50 415 PRO A CA 1
ATOM 3223 C C . PRO A 1 415 ? -29.788 15.485 21.331 1.00 89.50 415 PRO A C 1
ATOM 3225 O O . PRO A 1 415 ? -29.316 14.432 20.901 1.00 89.50 415 PRO A O 1
ATOM 3228 N N . LYS A 1 416 ? -31.113 15.673 21.414 1.00 90.31 416 LYS A N 1
ATOM 3229 C CA . LYS A 1 416 ? -32.115 14.624 21.133 1.00 90.31 416 LYS A CA 1
ATOM 3230 C C . LYS A 1 416 ? -31.907 13.922 19.784 1.00 90.31 416 LYS A C 1
ATOM 3232 O O . LYS A 1 416 ? -32.102 12.716 19.696 1.00 90.31 416 LYS A O 1
ATOM 3237 N N . LYS A 1 417 ? -31.508 14.667 18.745 1.00 89.44 417 LYS A N 1
ATOM 3238 C CA . LYS A 1 417 ? -31.222 14.110 17.412 1.00 89.44 417 LYS A CA 1
ATOM 3239 C C . LYS A 1 417 ? -30.060 13.110 17.456 1.00 89.44 417 LYS A C 1
ATOM 3241 O O . LYS A 1 417 ? -30.195 12.027 16.906 1.00 89.44 417 LYS A O 1
ATOM 3246 N N . ARG A 1 418 ? -28.962 13.454 18.141 1.00 90.12 418 ARG A N 1
ATOM 3247 C CA . ARG A 1 418 ? -27.771 12.600 18.278 1.00 90.12 418 ARG A CA 1
ATOM 3248 C C . ARG A 1 418 ? -28.103 11.325 19.061 1.00 90.12 418 ARG A C 1
ATOM 3250 O O . ARG A 1 418 ? -27.813 10.240 18.578 1.00 90.12 418 ARG A O 1
ATOM 3257 N N . LYS A 1 419 ? -28.827 11.448 20.183 1.00 92.94 419 LYS A N 1
ATOM 3258 C CA . LYS A 1 419 ? -29.304 10.286 20.960 1.00 92.94 419 LYS A CA 1
ATOM 3259 C C . LYS A 1 419 ? -30.196 9.356 20.140 1.00 92.94 419 LYS A C 1
ATOM 3261 O O . LYS A 1 419 ? -29.997 8.157 20.156 1.00 92.94 419 LYS A O 1
ATOM 3266 N N . ALA A 1 420 ? -31.138 9.899 19.365 1.00 94.50 420 ALA A N 1
ATOM 3267 C CA . ALA A 1 420 ? -32.023 9.074 18.538 1.00 94.50 420 ALA A CA 1
ATOM 3268 C C . ALA A 1 420 ? -31.260 8.245 17.486 1.00 94.50 420 ALA A C 1
ATOM 3270 O O . ALA A 1 420 ? -31.629 7.103 17.227 1.00 94.50 420 ALA A O 1
ATOM 3271 N N . ILE A 1 421 ? -30.199 8.810 16.903 1.00 93.81 421 ILE A N 1
ATOM 3272 C CA . ILE A 1 421 ? -29.314 8.117 15.953 1.00 93.81 421 ILE A CA 1
ATOM 3273 C C . ILE A 1 421 ? -28.502 7.039 16.685 1.00 93.81 421 ILE A C 1
ATOM 3275 O O . ILE A 1 421 ? -28.450 5.896 16.234 1.00 93.81 421 ILE A O 1
ATOM 3279 N N . ALA A 1 422 ? -27.961 7.364 17.862 1.00 94.56 422 ALA A N 1
ATOM 3280 C CA . ALA A 1 422 ? -27.229 6.418 18.697 1.00 94.56 422 ALA A CA 1
ATOM 3281 C C . ALA A 1 422 ? -28.109 5.248 19.197 1.00 94.56 422 ALA A C 1
ATOM 3283 O O . ALA A 1 422 ? -27.701 4.090 19.125 1.00 94.56 422 ALA A O 1
ATOM 3284 N N . HIS A 1 423 ? -29.354 5.508 19.609 1.00 95.69 423 HIS A N 1
ATOM 3285 C CA . HIS A 1 423 ? -30.342 4.481 19.980 1.00 95.69 423 HIS A CA 1
ATOM 3286 C C . HIS A 1 423 ? -30.751 3.595 18.799 1.00 95.69 423 HIS A C 1
ATOM 3288 O O . HIS A 1 423 ? -31.200 2.463 19.002 1.00 95.69 423 HIS A O 1
ATOM 3294 N N . ALA A 1 424 ? -30.633 4.097 17.568 1.00 95.25 424 ALA A N 1
ATOM 3295 C CA . ALA A 1 424 ? -30.885 3.318 16.362 1.00 95.25 424 ALA A CA 1
ATOM 3296 C C . ALA A 1 424 ? -29.694 2.424 15.973 1.00 95.25 424 ALA A C 1
ATOM 3298 O O . ALA A 1 424 ? -29.888 1.488 15.201 1.00 95.25 424 ALA A O 1
ATOM 3299 N N . GLY A 1 425 ? -28.497 2.677 16.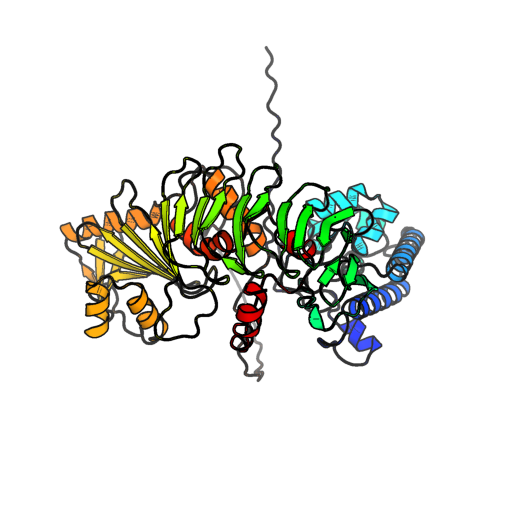517 1.00 93.56 425 GLY A N 1
ATOM 3300 C CA . GLY A 1 425 ? -27.265 2.009 16.090 1.00 93.56 425 GLY A CA 1
ATOM 3301 C C . GLY A 1 425 ? -26.767 2.483 14.722 1.00 93.56 425 GLY A C 1
ATOM 3302 O O . GLY A 1 425 ? -26.035 1.760 14.057 1.00 93.56 425 GLY A O 1
ATOM 3303 N N . ASP A 1 426 ? -27.183 3.667 14.262 1.00 93.56 426 ASP A N 1
ATOM 3304 C CA . ASP A 1 426 ? -26.740 4.211 12.974 1.00 93.56 426 ASP A CA 1
ATOM 3305 C C . ASP A 1 426 ? -25.340 4.827 13.113 1.00 93.56 426 ASP A C 1
ATOM 3307 O O . ASP A 1 426 ? -25.169 6.038 13.286 1.00 93.56 426 ASP A O 1
ATOM 3311 N N . LEU A 1 427 ? -24.341 3.941 13.086 1.00 92.94 427 LEU A N 1
ATOM 3312 C CA . LEU A 1 427 ? -22.939 4.256 13.338 1.00 92.94 427 LEU A CA 1
ATOM 3313 C C . LEU A 1 427 ? -22.375 5.282 12.346 1.00 92.94 427 LEU A C 1
ATOM 3315 O O . LEU A 1 427 ? -21.698 6.216 12.761 1.00 92.94 427 LEU A O 1
ATOM 3319 N N . VAL A 1 428 ? -22.679 5.137 11.054 1.00 90.06 428 VAL A N 1
ATOM 3320 C CA . VAL A 1 428 ? -22.153 6.000 9.978 1.00 90.06 428 VAL A CA 1
ATOM 3321 C C . VAL A 1 428 ? -22.627 7.440 10.167 1.00 90.06 428 VAL A C 1
ATOM 3323 O O . VAL A 1 428 ? -21.828 8.377 10.168 1.00 90.06 428 VAL A O 1
ATOM 3326 N N . THR A 1 429 ? -23.934 7.621 10.382 1.00 89.38 429 THR A N 1
ATOM 3327 C CA . THR A 1 429 ? -24.507 8.953 10.601 1.00 89.38 429 THR A CA 1
ATOM 3328 C C . THR A 1 429 ? -24.039 9.544 11.929 1.00 89.38 429 THR A C 1
ATOM 3330 O O . THR A 1 429 ? -23.788 10.749 12.004 1.00 89.38 429 THR A O 1
ATOM 3333 N N . LEU A 1 430 ? -23.917 8.728 12.985 1.00 90.12 430 LEU A N 1
ATOM 3334 C CA . LEU A 1 430 ? -23.405 9.196 14.273 1.00 90.12 430 LEU A CA 1
ATOM 3335 C C . LEU A 1 430 ? -21.955 9.672 14.155 1.00 90.12 430 LEU A C 1
ATOM 3337 O O . LEU A 1 430 ? -21.655 10.750 14.660 1.00 90.12 430 LEU A O 1
ATOM 3341 N N . HIS A 1 431 ? -21.099 8.918 13.461 1.00 87.88 431 HIS A N 1
ATOM 3342 C CA . HIS A 1 431 ? -19.692 9.256 13.258 1.00 87.88 431 HIS A CA 1
ATOM 3343 C C . HIS A 1 431 ? -19.547 10.627 12.581 1.00 87.88 431 HIS A C 1
ATOM 3345 O O . HIS A 1 431 ? -18.932 11.521 13.159 1.00 87.88 431 HIS A O 1
ATOM 3351 N N . GLY A 1 432 ? -20.241 10.864 11.460 1.00 82.88 432 GLY A N 1
ATOM 3352 C CA . GLY A 1 432 ? -20.227 12.182 10.808 1.00 82.88 432 GLY A CA 1
ATOM 3353 C C . GLY A 1 432 ? -20.732 13.325 11.708 1.00 82.88 432 GLY A C 1
ATOM 3354 O O . GLY A 1 432 ? -20.251 14.451 11.633 1.00 82.88 432 GLY A O 1
ATOM 3355 N N . LEU A 1 433 ? -21.674 13.060 12.623 1.00 82.81 433 LEU A N 1
ATOM 3356 C CA . LEU A 1 433 ? -22.141 14.062 13.595 1.00 82.81 433 LEU A CA 1
ATOM 3357 C C . LEU A 1 433 ? -21.178 14.312 14.765 1.00 82.81 433 LEU A C 1
ATOM 3359 O O . LEU A 1 433 ? -21.353 15.318 15.465 1.00 82.81 433 LEU A O 1
ATOM 3363 N N . LEU A 1 434 ? -20.261 13.389 15.049 1.00 80.56 434 LEU A N 1
ATOM 3364 C CA . LEU A 1 434 ? -19.219 13.563 16.061 1.00 80.56 434 LEU A CA 1
ATOM 3365 C C . LEU A 1 434 ? -18.029 14.325 15.465 1.00 80.56 434 LEU A C 1
ATOM 3367 O O . LEU A 1 434 ? -17.637 15.328 16.052 1.00 80.56 434 LEU A O 1
ATOM 3371 N N . ALA A 1 435 ? -17.571 13.961 14.262 1.00 71.44 435 ALA A N 1
ATOM 3372 C CA . ALA A 1 435 ? -16.447 14.614 13.580 1.00 71.44 435 ALA A CA 1
ATOM 3373 C C . ALA A 1 435 ? -16.659 16.130 13.347 1.00 71.44 435 ALA A C 1
ATOM 3375 O O . ALA A 1 435 ? -15.772 16.940 13.606 1.00 71.44 435 ALA A O 1
ATOM 3376 N N . HIS A 1 436 ? -17.863 16.557 12.938 1.00 61.38 436 HIS A N 1
ATOM 3377 C CA . HIS A 1 436 ? -18.148 17.978 12.664 1.00 61.38 436 HIS A CA 1
ATOM 3378 C C . HIS A 1 436 ? -18.457 18.839 13.898 1.00 61.38 436 HIS A C 1
ATOM 3380 O O . HIS A 1 436 ? -18.498 20.067 13.801 1.00 61.38 436 HIS A O 1
ATOM 3386 N N . ASN A 1 437 ? -18.701 18.233 15.059 1.00 55.16 437 ASN A N 1
ATOM 3387 C CA . ASN A 1 437 ? -18.965 18.963 16.295 1.00 55.16 437 ASN A CA 1
ATOM 3388 C C . ASN A 1 437 ? -17.715 18.895 17.182 1.00 55.16 437 ASN A C 1
ATOM 3390 O O . ASN A 1 437 ? -17.726 18.241 18.219 1.00 55.16 437 ASN A O 1
ATOM 3394 N N . GLN A 1 438 ? -16.672 19.658 16.830 1.00 48.25 438 GLN A N 1
ATOM 3395 C CA . GLN A 1 438 ? -15.498 19.904 17.694 1.00 48.25 438 GLN A CA 1
ATOM 3396 C C . GLN A 1 438 ? -15.855 20.555 19.055 1.00 48.25 438 GLN A C 1
ATOM 3398 O O . GLN A 1 438 ? -14.987 20.819 19.877 1.00 48.25 438 GLN A O 1
ATOM 3403 N N . THR A 1 439 ? -17.140 20.805 19.331 1.00 45.31 439 THR A N 1
ATOM 3404 C CA . THR A 1 439 ? -17.659 21.328 20.598 1.00 45.31 439 THR A CA 1
ATOM 3405 C C . THR A 1 439 ? -18.068 20.230 21.589 1.00 45.31 439 THR A C 1
ATOM 3407 O O . THR A 1 439 ? -18.980 20.455 22.385 1.00 45.31 439 THR A O 1
ATOM 3410 N N . ASP A 1 440 ? -17.414 19.064 21.610 1.00 50.69 440 ASP A N 1
ATOM 3411 C CA . ASP A 1 440 ? -17.507 18.150 22.768 1.00 50.69 440 ASP A CA 1
ATOM 3412 C C . ASP A 1 440 ? -16.797 18.740 24.026 1.00 50.69 440 ASP A C 1
ATOM 3414 O O . ASP A 1 440 ? -16.556 18.049 25.018 1.00 50.69 440 ASP A O 1
ATOM 3418 N N . GLU A 1 441 ? -16.547 20.061 24.034 1.00 47.00 441 GLU A N 1
ATOM 3419 C CA . GLU A 1 441 ? -16.403 20.940 25.201 1.00 47.00 441 GLU A CA 1
ATOM 3420 C C . GLU A 1 441 ? -17.603 20.794 26.167 1.00 47.00 441 GLU A C 1
ATOM 3422 O O . GLU A 1 441 ? -18.472 21.662 26.276 1.00 47.00 441 GLU A O 1
ATOM 3427 N N . GLY A 1 442 ? -17.716 19.672 26.879 1.00 60.81 442 GLY A N 1
ATOM 3428 C CA . GLY A 1 442 ? -18.823 19.505 27.820 1.00 60.81 442 GLY A CA 1
ATOM 3429 C C . GLY A 1 442 ? -19.083 18.121 28.388 1.00 60.81 442 GLY A C 1
ATOM 3430 O O . GLY A 1 442 ? -20.008 18.005 29.199 1.00 60.81 442 GLY A O 1
ATOM 3431 N N . CYS A 1 443 ? -18.321 17.083 28.024 1.00 74.69 443 CYS A N 1
ATOM 3432 C CA . CYS A 1 443 ? -18.425 15.811 28.736 1.00 74.69 443 CYS A CA 1
ATOM 3433 C C . CYS A 1 443 ? -18.083 16.017 30.214 1.00 74.69 443 CYS A C 1
ATOM 3435 O O . CYS A 1 443 ? -16.966 16.360 30.601 1.00 74.69 443 CYS A O 1
ATOM 3437 N N . GLN A 1 444 ? -19.093 15.851 31.063 1.00 81.38 444 GLN A N 1
ATOM 3438 C CA . GLN A 1 444 ? -18.921 15.924 32.502 1.00 81.38 444 GLN A CA 1
ATOM 3439 C C . GLN A 1 444 ? -18.107 14.719 32.968 1.00 81.38 444 GLN A C 1
ATOM 3441 O O . GLN A 1 444 ? -18.348 13.598 32.525 1.00 81.38 444 GLN A O 1
ATOM 3446 N N . ALA A 1 445 ? -17.204 14.938 33.926 1.00 81.19 445 ALA A N 1
ATOM 3447 C CA . ALA A 1 445 ? -16.447 13.853 34.541 1.00 81.19 445 ALA A CA 1
ATOM 3448 C C . ALA A 1 445 ? -17.376 12.748 35.077 1.00 81.19 445 ALA A C 1
ATOM 3450 O O . ALA A 1 445 ? -18.423 13.032 35.677 1.00 81.19 445 ALA A O 1
ATOM 3451 N N . ALA A 1 446 ? -16.963 11.494 34.899 1.00 83.94 446 ALA A N 1
ATOM 3452 C CA . ALA A 1 446 ? -17.730 10.322 35.283 1.00 83.94 446 ALA A CA 1
ATOM 3453 C C . ALA A 1 446 ? -17.809 10.182 36.814 1.00 83.94 446 ALA A C 1
ATOM 3455 O O . ALA A 1 446 ? -16.925 9.636 37.476 1.00 83.94 446 ALA A O 1
ATOM 3456 N N . LYS A 1 447 ? -18.886 10.704 37.410 1.00 88.12 447 LYS A N 1
ATOM 3457 C CA . LYS A 1 447 ? -19.073 10.758 38.875 1.00 88.12 447 LYS A CA 1
ATOM 3458 C C . LYS A 1 447 ? -20.158 9.815 39.383 1.00 88.12 447 LYS A C 1
ATOM 3460 O O . LYS A 1 447 ? -20.118 9.418 40.547 1.00 88.12 447 LYS A O 1
ATOM 3465 N N . THR A 1 448 ? -21.121 9.453 38.540 1.00 92.50 448 THR A N 1
ATOM 3466 C CA . THR A 1 448 ? -22.268 8.634 38.947 1.00 92.50 448 THR A CA 1
ATOM 3467 C C . THR A 1 448 ? -21.918 7.159 38.854 1.00 92.50 448 THR A C 1
ATOM 3469 O O . THR A 1 448 ? -21.529 6.696 37.791 1.00 92.50 448 THR A O 1
ATOM 3472 N N . VAL A 1 449 ? -22.072 6.406 39.944 1.00 95.25 449 VAL A N 1
ATOM 3473 C CA . VAL A 1 449 ? -21.779 4.964 39.961 1.00 95.25 449 VAL A CA 1
ATOM 3474 C C . VAL A 1 449 ? -22.802 4.195 39.125 1.00 95.25 449 VAL A C 1
ATOM 3476 O O . VAL A 1 449 ? -24.012 4.365 39.292 1.00 95.25 449 VAL A O 1
ATOM 3479 N N . VAL A 1 450 ? -22.313 3.316 38.252 1.00 95.56 450 VAL A N 1
ATOM 3480 C CA . VAL A 1 450 ? -23.140 2.412 37.449 1.00 95.56 450 VAL A CA 1
ATOM 3481 C C . VAL A 1 450 ? -23.568 1.213 38.301 1.00 95.56 450 VAL A C 1
ATOM 3483 O O . VAL A 1 450 ? -22.770 0.620 39.023 1.00 95.56 450 VAL A O 1
ATOM 3486 N N . GLY A 1 451 ? -24.849 0.840 38.229 1.00 95.06 451 GLY A N 1
ATOM 3487 C CA . GLY A 1 451 ? -25.389 -0.289 38.989 1.00 95.06 451 GLY A CA 1
ATOM 3488 C C . GLY A 1 451 ? -24.753 -1.631 38.604 1.00 95.06 451 GLY A C 1
ATOM 3489 O O . GLY A 1 451 ? -24.436 -1.867 37.441 1.00 95.06 451 GLY A O 1
ATOM 3490 N N . THR A 1 452 ? -24.639 -2.546 39.569 1.00 93.06 452 THR A N 1
ATOM 3491 C CA . THR A 1 452 ? -23.880 -3.810 39.449 1.00 93.06 452 THR A CA 1
ATOM 3492 C C . THR A 1 452 ? -24.258 -4.677 38.245 1.00 93.06 452 THR A C 1
ATOM 3494 O O . THR A 1 452 ? -23.383 -5.248 37.604 1.00 93.06 452 THR A O 1
ATOM 3497 N N . LYS A 1 453 ? -25.549 -4.752 37.889 1.00 94.12 453 LYS A N 1
ATOM 3498 C CA . LYS A 1 453 ? -26.007 -5.516 36.714 1.00 94.12 453 LYS A CA 1
ATOM 3499 C C . LYS A 1 453 ? -25.480 -4.947 35.396 1.00 94.12 453 LYS A C 1
ATOM 3501 O O . LYS A 1 453 ? -25.090 -5.716 34.529 1.00 94.12 453 LYS A O 1
ATOM 3506 N N . ARG A 1 454 ? -25.489 -3.618 35.247 1.00 95.06 454 ARG A N 1
ATOM 3507 C CA . ARG A 1 454 ? -24.975 -2.935 34.051 1.00 95.06 454 ARG A CA 1
ATOM 3508 C C . ARG A 1 454 ? -23.449 -2.955 34.043 1.00 95.06 454 ARG A C 1
ATOM 3510 O O . ARG A 1 454 ? -22.867 -3.261 33.015 1.00 95.06 454 ARG A O 1
ATOM 3517 N N . ALA A 1 455 ? -22.816 -2.748 35.200 1.00 95.00 455 ALA A N 1
ATOM 3518 C CA . ALA A 1 455 ? -21.367 -2.857 35.368 1.00 95.00 455 ALA A CA 1
ATOM 3519 C C . ALA A 1 455 ? -20.821 -4.212 34.877 1.00 95.00 455 ALA A C 1
ATOM 3521 O O . ALA A 1 455 ? -19.859 -4.231 34.124 1.00 95.00 455 ALA A O 1
ATOM 3522 N N . ALA A 1 456 ? -21.497 -5.325 35.191 1.00 94.44 456 ALA A N 1
ATOM 3523 C CA . ALA A 1 456 ? -21.099 -6.647 34.702 1.00 94.44 456 ALA A CA 1
ATOM 3524 C C . ALA A 1 456 ? -21.145 -6.774 33.164 1.00 94.44 456 ALA A C 1
ATOM 3526 O O . ALA A 1 456 ? -20.311 -7.461 32.584 1.00 94.44 456 ALA A O 1
ATOM 3527 N N . LYS A 1 457 ? -22.092 -6.105 32.489 1.00 94.25 457 LYS A N 1
ATOM 3528 C CA . LYS A 1 457 ? -22.132 -6.053 31.015 1.00 94.25 457 LYS A CA 1
ATOM 3529 C C . LYS A 1 457 ? -20.987 -5.212 30.460 1.00 94.25 457 LYS A C 1
ATOM 3531 O O . LYS A 1 457 ? -20.332 -5.625 29.509 1.00 94.25 457 LYS A O 1
ATOM 3536 N N . LEU A 1 458 ? -20.728 -4.058 31.078 1.00 93.69 458 LEU A N 1
ATOM 3537 C CA . LEU A 1 458 ? -19.612 -3.185 30.711 1.00 93.69 458 LEU A CA 1
ATOM 3538 C C . LEU A 1 458 ? -18.262 -3.881 30.897 1.00 93.69 458 LEU A C 1
ATOM 3540 O O . LEU A 1 458 ? -17.372 -3.677 30.084 1.00 93.69 458 LEU A O 1
ATOM 3544 N N . ASP A 1 459 ? -18.122 -4.750 31.900 1.00 92.19 459 ASP A N 1
ATOM 3545 C CA . ASP A 1 459 ? -16.923 -5.574 32.071 1.00 92.19 459 ASP A CA 1
ATOM 3546 C C . ASP A 1 459 ? -16.713 -6.549 30.906 1.00 92.19 459 ASP A C 1
ATOM 3548 O O . ASP A 1 459 ? -15.581 -6.700 30.456 1.00 92.19 459 ASP A O 1
ATOM 3552 N N . VAL A 1 460 ? -17.776 -7.166 30.372 1.00 90.25 460 VAL A N 1
ATOM 3553 C CA . VAL A 1 460 ? -17.680 -8.025 29.174 1.00 90.25 460 VAL A CA 1
ATOM 3554 C C . VAL A 1 460 ? -17.251 -7.207 27.955 1.00 90.25 460 VAL A C 1
ATOM 3556 O O . VAL A 1 460 ? -16.325 -7.596 27.247 1.00 90.25 460 VAL A O 1
ATOM 3559 N N . ILE A 1 461 ? -17.873 -6.045 27.737 1.00 88.75 461 ILE A N 1
ATOM 3560 C CA . ILE A 1 461 ? -17.549 -5.149 26.616 1.00 88.75 461 ILE A CA 1
ATOM 3561 C C . ILE A 1 461 ? -16.106 -4.629 26.725 1.00 88.75 461 ILE A C 1
ATOM 3563 O O . ILE A 1 461 ? -15.353 -4.664 25.753 1.00 88.75 461 ILE A O 1
ATOM 3567 N N . ALA A 1 462 ? -15.687 -4.190 27.912 1.00 86.25 462 ALA A N 1
ATOM 3568 C CA . ALA A 1 462 ? -14.330 -3.712 28.161 1.00 86.25 462 ALA A CA 1
ATOM 3569 C C . ALA A 1 462 ? -13.287 -4.833 28.048 1.00 86.25 462 ALA A C 1
ATOM 3571 O O . ALA A 1 462 ? -12.200 -4.608 27.524 1.00 86.25 462 ALA A O 1
ATOM 3572 N N . ALA A 1 463 ? -13.616 -6.056 28.473 1.00 84.12 463 ALA A N 1
ATOM 3573 C CA . ALA A 1 463 ? -12.754 -7.211 28.249 1.00 84.12 463 ALA A CA 1
ATOM 3574 C C . ALA A 1 463 ? -12.630 -7.534 26.752 1.00 84.12 463 ALA A C 1
ATOM 3576 O O . ALA A 1 463 ? -11.530 -7.821 26.283 1.00 84.12 463 ALA A O 1
ATOM 3577 N N . SER A 1 464 ? -13.718 -7.426 25.984 1.00 80.62 464 SER A N 1
ATOM 3578 C CA . SER A 1 464 ? -13.707 -7.591 24.524 1.00 80.62 464 SER A CA 1
ATOM 3579 C C . SER A 1 464 ? -12.821 -6.542 23.840 1.00 80.62 464 SER A C 1
ATOM 3581 O O . SER A 1 464 ? -12.050 -6.850 22.931 1.00 80.62 464 SER A O 1
ATOM 3583 N N . LEU A 1 465 ? -12.801 -5.306 24.355 1.00 74.12 465 LEU A N 1
ATOM 3584 C CA . LEU A 1 465 ? -11.850 -4.279 23.921 1.00 74.12 465 LEU A CA 1
ATOM 3585 C C . LEU A 1 465 ? -10.380 -4.673 24.093 1.00 74.12 465 LEU A C 1
ATOM 3587 O O . LEU A 1 465 ? -9.570 -4.212 23.296 1.00 74.12 465 LEU A O 1
ATOM 3591 N N . ALA A 1 466 ? -10.057 -5.546 25.044 1.00 65.00 466 ALA A N 1
ATOM 3592 C CA . ALA A 1 466 ? -8.709 -6.064 25.261 1.00 65.00 466 ALA A CA 1
ATOM 3593 C C . ALA A 1 466 ? -8.431 -7.418 24.565 1.00 65.00 466 ALA A C 1
ATOM 3595 O O . ALA A 1 466 ? -7.323 -7.939 24.696 1.00 65.00 466 ALA A O 1
ATOM 3596 N N . SER A 1 467 ? -9.412 -8.039 23.886 1.00 57.34 467 SER A N 1
ATOM 3597 C CA . SER A 1 467 ? -9.340 -9.481 23.570 1.00 57.34 467 SER A CA 1
ATOM 3598 C C . SER A 1 467 ? -9.855 -9.957 22.205 1.00 57.34 467 SER A C 1
ATOM 3600 O O . SER A 1 467 ? -9.803 -11.165 21.956 1.00 57.34 467 SER A O 1
ATOM 3602 N N . VAL A 1 468 ? -10.249 -9.083 21.268 1.00 60.44 468 VAL A N 1
ATOM 3603 C CA . VAL A 1 468 ? -10.512 -9.539 19.886 1.00 60.44 468 VAL A CA 1
ATOM 3604 C C . VAL A 1 468 ? -9.193 -9.784 19.152 1.00 60.44 468 VAL A C 1
ATOM 3606 O O . VAL A 1 468 ? -8.657 -8.918 18.469 1.00 60.44 468 VAL A O 1
ATOM 3609 N N . ARG A 1 469 ? -8.648 -10.990 19.295 1.00 56.81 469 ARG A N 1
ATOM 3610 C CA . ARG A 1 469 ? -7.365 -11.361 18.692 1.00 56.81 469 ARG A CA 1
ATOM 3611 C C . ARG A 1 469 ? -7.539 -11.925 17.291 1.00 56.81 469 ARG A C 1
ATOM 3613 O O . ARG A 1 469 ? -8.468 -12.690 17.024 1.00 56.81 469 ARG A O 1
ATOM 3620 N N . ALA A 1 470 ? -6.613 -11.588 16.401 1.00 56.41 470 ALA A N 1
ATOM 3621 C CA . ALA A 1 470 ? -6.570 -12.180 15.074 1.00 56.41 470 ALA A CA 1
ATOM 3622 C C . ALA A 1 470 ? -6.338 -13.706 15.156 1.00 56.41 470 ALA A C 1
ATOM 3624 O O . ALA A 1 470 ? -5.457 -14.168 15.878 1.00 56.41 470 ALA A O 1
ATOM 3625 N N . PRO A 1 471 ? -7.097 -14.526 14.413 1.00 50.03 471 PRO A N 1
ATOM 3626 C CA . PRO A 1 471 ? -7.151 -15.972 14.646 1.00 50.03 471 PRO A CA 1
ATOM 3627 C C . PRO A 1 471 ? -5.912 -16.749 14.172 1.00 50.03 471 PRO A C 1
ATOM 3629 O O . PRO A 1 471 ? -5.797 -17.935 14.476 1.00 50.03 471 PRO A O 1
ATOM 3632 N N . ASN A 1 472 ? -5.006 -16.144 13.389 1.00 54.06 472 ASN A N 1
ATOM 3633 C CA . ASN A 1 472 ? -3.887 -16.873 12.787 1.00 54.06 472 ASN A CA 1
ATOM 3634 C C . ASN A 1 472 ? -2.656 -15.975 12.507 1.00 54.06 472 ASN A C 1
ATOM 3636 O O . ASN A 1 472 ? -2.800 -14.980 11.795 1.00 54.06 472 ASN A O 1
ATOM 3640 N N . PRO A 1 473 ? -1.438 -16.350 12.951 1.00 50.81 473 PRO A N 1
ATOM 3641 C CA . PRO A 1 473 ? -0.193 -15.640 12.634 1.00 50.81 473 PRO A CA 1
ATOM 3642 C C . PRO A 1 473 ? 0.099 -15.490 11.136 1.00 50.81 473 PRO A C 1
ATOM 3644 O O . PRO A 1 473 ? 0.684 -14.499 10.728 1.00 50.81 473 PRO A O 1
ATOM 3647 N N . THR A 1 474 ? -0.320 -16.428 10.281 1.00 52.06 474 THR A N 1
ATOM 3648 C CA . THR A 1 474 ? -0.243 -16.301 8.814 1.00 52.06 474 THR A CA 1
ATOM 3649 C C . THR A 1 474 ? -1.234 -15.275 8.274 1.00 52.06 474 THR A C 1
ATOM 3651 O O . THR A 1 474 ? -0.906 -14.556 7.336 1.00 52.06 474 THR A O 1
ATOM 3654 N N . PHE A 1 475 ? -2.428 -15.175 8.866 1.00 53.38 475 PHE A N 1
ATOM 3655 C CA . PHE A 1 475 ? -3.383 -14.125 8.509 1.00 53.38 475 PHE A CA 1
ATOM 3656 C C . PHE A 1 475 ? -2.859 -12.752 8.898 1.00 53.38 475 PHE A C 1
ATOM 3658 O O . PHE A 1 475 ? -2.839 -11.864 8.053 1.00 53.38 475 PHE A O 1
ATOM 3665 N N . VAL A 1 476 ? -2.354 -12.625 10.124 1.00 48.09 476 VAL A N 1
ATOM 3666 C CA . VAL A 1 476 ? -1.670 -11.419 10.591 1.00 48.09 476 VAL A CA 1
ATOM 3667 C C . VAL A 1 476 ? -0.500 -11.112 9.672 1.00 48.09 476 VAL A C 1
ATOM 3669 O O . VAL A 1 476 ? -0.454 -10.031 9.125 1.00 48.09 476 VAL A O 1
ATOM 3672 N N . LYS A 1 477 ? 0.380 -12.075 9.396 1.00 50.97 477 LYS A N 1
ATOM 3673 C CA . LYS A 1 477 ? 1.548 -11.885 8.536 1.00 50.97 477 LYS A CA 1
ATOM 3674 C C . LYS A 1 477 ? 1.184 -11.493 7.105 1.00 50.97 477 LYS A C 1
ATOM 3676 O O . LYS A 1 477 ? 1.876 -10.668 6.549 1.00 50.97 477 LYS A O 1
ATOM 3681 N N . GLN A 1 478 ? 0.142 -12.032 6.477 1.00 55.22 478 GLN A N 1
ATOM 3682 C CA . GLN A 1 478 ? -0.200 -11.640 5.097 1.00 55.22 478 GLN A CA 1
ATOM 3683 C C . GLN A 1 478 ? -1.010 -10.343 5.018 1.00 55.22 478 GLN A C 1
ATOM 3685 O O . GLN A 1 478 ? -0.885 -9.612 4.039 1.00 55.22 478 GLN A O 1
ATOM 3690 N N . LEU A 1 479 ? -1.801 -10.034 6.047 1.00 53.31 479 LEU A N 1
ATOM 3691 C CA . LEU A 1 479 ? -2.494 -8.753 6.156 1.00 53.31 479 LEU A CA 1
ATOM 3692 C C . LEU A 1 479 ? -1.523 -7.627 6.558 1.00 53.31 479 LEU A C 1
ATOM 3694 O O . LEU A 1 479 ? -1.609 -6.532 6.018 1.00 53.31 479 LEU A O 1
ATOM 3698 N N . ALA A 1 480 ? -0.571 -7.927 7.445 1.00 39.81 480 ALA A N 1
ATOM 3699 C CA . ALA A 1 480 ? 0.455 -7.021 7.947 1.00 39.81 480 ALA A CA 1
ATOM 3700 C C . ALA A 1 480 ? 1.643 -6.898 6.991 1.00 39.81 480 ALA A C 1
ATOM 3702 O O . ALA A 1 480 ? 1.993 -5.781 6.698 1.00 39.81 480 ALA A O 1
ATOM 3703 N N . LEU A 1 481 ? 2.220 -7.946 6.388 1.00 38.12 481 LEU A N 1
ATOM 3704 C CA . LEU A 1 481 ? 3.319 -7.780 5.408 1.00 38.12 481 LEU A CA 1
ATOM 3705 C C . LEU A 1 481 ? 2.883 -7.068 4.121 1.00 38.12 481 LEU A C 1
ATOM 3707 O O . LEU A 1 481 ? 3.722 -6.489 3.429 1.00 38.12 481 LEU A O 1
ATOM 3711 N N . GLY A 1 482 ? 1.586 -7.113 3.798 1.00 39.38 482 GLY A N 1
ATOM 3712 C CA . GLY A 1 482 ? 1.002 -6.283 2.748 1.00 39.38 482 GLY A CA 1
ATOM 3713 C C . GLY A 1 482 ? 1.021 -4.791 3.095 1.00 39.38 482 GLY A C 1
ATOM 3714 O O . GLY A 1 482 ? 1.096 -3.977 2.183 1.00 39.38 482 GLY A O 1
ATOM 3715 N N . VAL A 1 483 ? 1.013 -4.433 4.390 1.00 34.19 483 VAL A N 1
ATOM 3716 C CA . VAL A 1 483 ? 0.885 -3.048 4.873 1.00 34.19 483 VAL A CA 1
ATOM 3717 C C . VAL A 1 483 ? 2.070 -2.532 5.699 1.00 34.19 483 VAL A C 1
ATOM 3719 O O . VAL A 1 483 ? 2.289 -1.340 5.696 1.00 34.19 483 VAL A O 1
ATOM 3722 N N . GLU A 1 484 ? 2.923 -3.342 6.318 1.00 29.22 484 GLU A N 1
ATOM 3723 C CA . GLU A 1 484 ? 4.164 -2.916 6.990 1.00 29.22 484 GLU A CA 1
ATOM 3724 C C . GLU A 1 484 ? 5.109 -2.273 5.972 1.00 29.22 484 GLU A C 1
ATOM 3726 O O . GLU A 1 484 ? 5.628 -1.192 6.217 1.00 29.22 484 GLU A O 1
ATOM 3731 N N . ARG A 1 485 ? 5.185 -2.820 4.749 1.00 32.03 485 ARG A N 1
ATOM 3732 C CA . ARG A 1 485 ? 5.872 -2.145 3.633 1.00 32.03 485 ARG A CA 1
ATOM 3733 C C . ARG A 1 485 ? 5.147 -0.894 3.117 1.00 32.03 485 ARG A C 1
ATOM 3735 O O . ARG A 1 485 ? 5.742 -0.171 2.332 1.00 32.03 485 ARG A O 1
ATOM 3742 N N . ILE A 1 486 ? 3.885 -0.666 3.506 1.00 31.98 486 ILE A N 1
ATOM 3743 C CA . ILE A 1 486 ? 3.064 0.515 3.162 1.00 31.98 486 ILE A CA 1
ATOM 3744 C C . ILE A 1 486 ? 3.015 1.550 4.327 1.00 31.98 486 ILE A C 1
ATOM 3746 O O . ILE A 1 486 ? 2.818 2.740 4.115 1.00 31.98 486 ILE A O 1
ATOM 3750 N N . ARG A 1 487 ? 3.238 1.142 5.577 1.00 29.53 487 ARG A N 1
ATOM 3751 C CA . ARG A 1 487 ? 3.330 2.023 6.754 1.00 29.53 487 ARG A CA 1
ATOM 3752 C C . ARG A 1 487 ? 4.741 2.569 6.939 1.00 29.53 487 ARG A C 1
ATOM 3754 O O . ARG A 1 487 ? 4.886 3.715 7.348 1.00 29.53 487 ARG A O 1
ATOM 3761 N N . ASP A 1 488 ? 5.760 1.818 6.521 1.00 30.67 488 ASP A N 1
ATOM 3762 C CA . ASP A 1 488 ? 7.119 2.350 6.381 1.00 30.67 488 ASP A CA 1
ATOM 3763 C C . ASP A 1 488 ? 7.182 3.488 5.342 1.00 30.67 488 ASP A C 1
ATOM 3765 O O . ASP A 1 488 ? 8.048 4.349 5.427 1.00 30.67 488 ASP A O 1
ATOM 3769 N N . VAL A 1 489 ? 6.235 3.559 4.397 1.00 31.06 489 VAL A N 1
ATOM 3770 C CA . VAL A 1 489 ? 6.144 4.575 3.327 1.00 31.06 489 VAL A CA 1
ATOM 3771 C C . VAL A 1 489 ? 5.223 5.726 3.744 1.00 31.06 489 VAL A C 1
ATOM 3773 O O . VAL A 1 489 ? 4.320 6.128 3.022 1.00 31.06 489 VAL A O 1
ATOM 3776 N N . GLY A 1 490 ? 5.474 6.233 4.949 1.00 26.50 490 GLY A N 1
ATOM 3777 C CA . GLY A 1 490 ? 4.554 7.005 5.777 1.00 26.50 490 GLY A CA 1
ATOM 3778 C C . GLY A 1 490 ? 3.713 8.103 5.114 1.00 26.50 490 GLY A C 1
ATOM 3779 O O . GLY A 1 490 ? 4.170 8.991 4.400 1.00 26.50 490 GLY A O 1
ATOM 3780 N N . TRP A 1 491 ? 2.447 8.093 5.491 1.00 24.34 491 TRP A N 1
ATOM 3781 C CA . TRP A 1 491 ? 1.582 9.257 5.470 1.00 24.34 491 TRP A CA 1
ATOM 3782 C C . TRP A 1 491 ? 1.502 9.768 6.909 1.00 24.34 491 TRP A C 1
ATOM 3784 O O . TRP A 1 491 ? 0.730 9.245 7.701 1.00 24.34 491 TRP A O 1
ATOM 3794 N N . ASN A 1 492 ? 2.336 10.747 7.265 1.00 27.55 492 ASN A N 1
ATOM 3795 C CA . ASN A 1 492 ? 2.130 11.533 8.482 1.00 27.55 492 ASN A CA 1
ATOM 3796 C C . ASN A 1 492 ? 1.457 12.847 8.073 1.00 27.55 492 ASN A C 1
ATOM 3798 O O . ASN A 1 492 ? 2.054 13.642 7.348 1.00 27.55 492 ASN A O 1
ATOM 3802 N N . GLU A 1 493 ? 0.221 13.057 8.528 1.00 26.84 493 GLU A N 1
ATOM 3803 C CA . GLU A 1 493 ? -0.625 14.220 8.205 1.00 26.84 493 GLU A CA 1
ATOM 3804 C C . GLU A 1 493 ? -0.204 15.530 8.902 1.00 26.84 493 GLU A C 1
ATOM 3806 O O . GLU A 1 493 ? -0.766 16.590 8.633 1.00 26.84 493 GLU A O 1
ATOM 3811 N N . ASP A 1 494 ? 0.839 15.529 9.726 1.00 29.95 494 ASP A N 1
ATOM 3812 C CA . ASP A 1 494 ? 1.226 16.719 10.482 1.00 29.95 494 ASP A CA 1
ATOM 3813 C C . ASP A 1 494 ? 2.319 17.527 9.781 1.00 29.95 494 ASP A C 1
ATOM 3815 O O . ASP A 1 494 ? 3.468 17.434 10.189 1.00 29.95 494 ASP A O 1
ATOM 3819 N N . GLN A 1 495 ? 1.999 18.349 8.773 1.00 30.30 495 GLN A N 1
ATOM 3820 C CA . GLN A 1 495 ? 2.757 19.582 8.458 1.00 30.30 495 GLN A CA 1
ATOM 3821 C C . GLN A 1 495 ? 1.972 20.519 7.511 1.00 30.30 495 GLN A C 1
ATOM 3823 O O . GLN A 1 495 ? 2.434 20.823 6.415 1.00 30.30 495 GLN A O 1
ATOM 3828 N N . VAL A 1 496 ? 0.825 21.073 7.926 1.00 25.41 496 VAL A N 1
ATOM 3829 C CA . VAL A 1 496 ? 0.396 22.386 7.399 1.00 25.41 496 VAL A CA 1
ATOM 3830 C C . VAL A 1 496 ? -0.326 23.194 8.478 1.00 25.41 496 VAL A C 1
ATOM 3832 O O . VAL A 1 496 ? -1.464 22.923 8.841 1.00 25.41 496 VAL A O 1
ATOM 3835 N N . SER A 1 497 ? 0.296 24.283 8.926 1.00 25.08 497 SER A N 1
ATOM 3836 C CA . SER A 1 497 ? -0.455 25.470 9.342 1.00 25.08 497 SER A CA 1
ATOM 3837 C C . SER A 1 497 ? 0.162 26.713 8.693 1.00 25.08 497 SER A C 1
ATOM 3839 O O . SER A 1 497 ? 1.353 26.976 8.879 1.00 25.08 497 SER A O 1
ATOM 3841 N N . PRO A 1 498 ? -0.609 27.481 7.898 1.00 30.22 498 PRO A N 1
ATOM 3842 C CA . PRO A 1 498 ? -0.086 28.539 7.051 1.00 30.22 498 PRO A CA 1
ATOM 3843 C C . PRO A 1 498 ? -0.199 29.899 7.740 1.00 30.22 498 PRO A C 1
ATOM 3845 O O . PRO A 1 498 ? -1.008 30.728 7.341 1.00 30.22 498 PRO A O 1
ATOM 3848 N N . THR A 1 499 ? 0.624 30.185 8.746 1.00 26.78 499 THR A N 1
ATOM 3849 C CA . THR A 1 499 ? 0.816 31.579 9.181 1.00 26.78 499 THR A CA 1
ATOM 3850 C C . THR A 1 499 ? 2.234 31.794 9.676 1.00 26.78 499 THR A C 1
ATOM 3852 O O . THR A 1 499 ? 2.572 31.501 10.820 1.00 26.78 499 THR A O 1
ATOM 3855 N N . GLY A 1 500 ? 3.075 32.341 8.802 1.00 29.64 500 GLY A N 1
ATOM 3856 C CA . GLY A 1 500 ? 4.363 32.876 9.204 1.00 29.64 500 GLY A CA 1
ATOM 3857 C C . GLY A 1 500 ? 4.185 34.120 10.068 1.00 29.64 500 GLY A C 1
ATOM 3858 O O . GLY A 1 500 ? 3.618 35.107 9.608 1.00 29.64 500 GLY A O 1
ATOM 3859 N N . GLN A 1 501 ? 4.734 34.094 11.281 1.00 25.25 501 GLN A N 1
ATOM 3860 C CA . GLN A 1 501 ? 5.562 35.182 11.803 1.00 25.25 501 GLN A CA 1
ATOM 3861 C C . GLN A 1 501 ? 6.388 34.711 13.016 1.00 25.25 501 GLN A C 1
ATOM 3863 O O . GLN A 1 501 ? 5.891 33.935 13.829 1.00 25.25 501 GLN A O 1
ATOM 3868 N N . PRO A 1 502 ? 7.651 35.161 13.148 1.00 29.61 502 PRO A N 1
ATOM 3869 C CA . PRO A 1 502 ? 8.557 34.707 14.193 1.00 29.61 502 PRO A CA 1
ATOM 3870 C C . PRO A 1 502 ? 8.443 35.593 15.436 1.00 29.61 502 PRO A C 1
ATOM 3872 O O . PRO A 1 502 ? 8.468 36.820 15.330 1.00 29.61 502 PRO A O 1
ATOM 3875 N N . THR A 1 503 ? 8.451 34.996 16.626 1.00 27.17 503 THR A N 1
ATOM 3876 C CA . THR A 1 503 ? 8.805 35.728 17.848 1.00 27.17 503 THR A CA 1
ATOM 3877 C C . THR A 1 503 ? 9.819 34.953 18.676 1.00 27.17 503 THR A C 1
ATOM 3879 O O . THR A 1 503 ? 9.528 33.908 19.247 1.00 27.17 503 THR A O 1
ATOM 3882 N N . ASN A 1 504 ? 11.022 35.526 18.717 1.00 26.61 504 ASN A N 1
ATOM 3883 C CA . ASN A 1 504 ? 12.100 35.275 19.667 1.00 26.61 504 ASN A CA 1
ATOM 3884 C C . ASN A 1 504 ? 11.603 35.233 21.121 1.00 26.61 504 ASN A C 1
ATOM 3886 O O . ASN A 1 504 ? 10.886 36.143 21.527 1.00 26.61 504 ASN A O 1
ATOM 3890 N N . GLN A 1 505 ? 12.148 34.331 21.941 1.00 25.84 505 GLN A N 1
ATOM 3891 C CA . GLN A 1 505 ? 13.129 34.695 22.976 1.00 25.84 505 GLN A CA 1
ATOM 3892 C C . GLN A 1 505 ? 13.635 33.459 23.730 1.00 25.84 505 GLN A C 1
ATOM 3894 O O . GLN A 1 505 ? 12.874 32.615 24.186 1.00 25.84 505 GLN A O 1
ATOM 3899 N N . ALA A 1 506 ? 14.957 33.402 23.863 1.00 25.52 506 ALA A N 1
ATOM 3900 C CA . ALA A 1 506 ? 15.680 32.506 24.745 1.00 25.52 506 ALA A CA 1
ATOM 3901 C C . ALA A 1 506 ? 15.586 32.970 26.207 1.00 25.52 506 ALA A C 1
ATOM 3903 O O . ALA A 1 506 ? 15.705 34.166 26.469 1.00 25.52 506 ALA A O 1
ATOM 3904 N N . SER A 1 507 ? 15.540 32.023 27.146 1.00 24.56 507 SER A N 1
ATOM 3905 C CA . SER A 1 507 ? 16.263 32.129 28.421 1.00 24.56 507 SER A CA 1
ATOM 3906 C C . SER A 1 507 ? 16.345 30.768 29.114 1.00 24.56 507 SER A C 1
ATOM 3908 O O . SER A 1 507 ? 15.331 30.126 29.367 1.00 24.56 507 SER A O 1
ATOM 3910 N N . ALA A 1 508 ? 17.578 30.365 29.404 1.00 24.38 508 ALA A N 1
ATOM 3911 C CA . ALA A 1 508 ? 1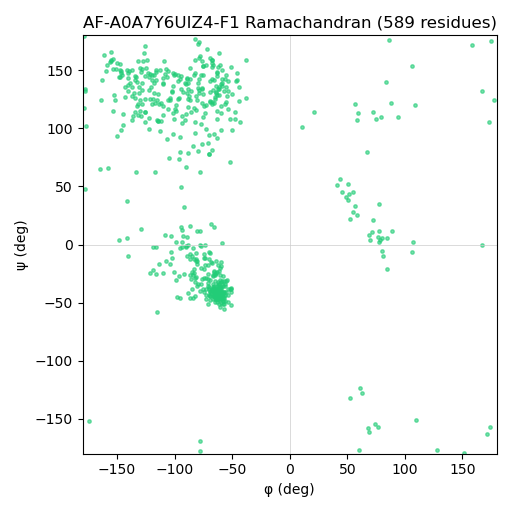7.969 29.191 30.170 1.00 24.38 508 ALA A CA 1
ATOM 3912 C C . ALA A 1 508 ? 17.695 29.342 31.678 1.00 24.38 508 ALA A C 1
ATOM 3914 O O . ALA A 1 508 ? 17.776 30.461 32.179 1.00 24.38 508 ALA A O 1
ATOM 3915 N N . SER A 1 509 ? 17.513 28.217 32.387 1.00 23.48 509 SER A N 1
ATOM 3916 C CA . SER A 1 509 ? 18.213 27.915 33.655 1.00 23.48 509 SER A CA 1
ATOM 3917 C C . SER A 1 509 ? 17.833 26.537 34.229 1.00 23.48 509 SER A C 1
ATOM 3919 O O . SER A 1 509 ? 16.682 26.314 34.589 1.00 23.48 509 SER A O 1
ATOM 3921 N N . ASP A 1 510 ? 18.850 25.679 34.321 1.00 22.66 510 ASP A N 1
ATOM 3922 C CA . ASP A 1 510 ? 19.281 24.858 35.465 1.00 22.66 510 ASP A CA 1
ATOM 3923 C C . ASP A 1 510 ? 18.374 23.838 36.198 1.00 22.66 510 ASP A C 1
ATOM 3925 O O . ASP A 1 510 ? 17.427 24.161 36.907 1.00 22.66 510 ASP A O 1
ATOM 3929 N N . SER A 1 511 ? 18.898 22.602 36.140 1.00 22.67 511 SER A N 1
ATOM 3930 C CA . SER A 1 511 ? 19.323 21.720 37.247 1.00 22.67 511 SER A CA 1
ATOM 3931 C C . SER A 1 511 ? 18.342 20.756 37.935 1.00 22.67 511 SER A C 1
ATOM 3933 O O . SER A 1 511 ? 17.417 21.151 38.634 1.00 22.67 511 SER A O 1
ATOM 3935 N N . ASP A 1 512 ? 18.763 19.488 37.852 1.00 21.42 512 ASP A N 1
ATOM 3936 C CA . ASP A 1 512 ? 18.810 18.447 38.886 1.00 21.42 512 ASP A CA 1
ATOM 3937 C C . ASP A 1 512 ? 17.558 17.644 39.296 1.00 21.42 512 ASP A C 1
ATOM 3939 O O . ASP A 1 512 ? 16.744 18.033 40.126 1.00 21.42 512 ASP A O 1
ATOM 3943 N N . SER A 1 513 ? 17.636 16.370 38.887 1.00 21.95 513 SER A N 1
ATOM 3944 C CA . SER A 1 513 ? 17.631 15.165 39.738 1.00 21.95 513 SER A CA 1
ATOM 3945 C C . SER A 1 513 ? 16.398 14.243 39.738 1.00 21.95 513 SER A C 1
ATOM 3947 O O . SER A 1 513 ? 15.308 14.587 40.169 1.00 21.95 513 SER A O 1
ATOM 3949 N N . ALA A 1 514 ? 16.710 13.000 39.347 1.00 21.91 514 ALA A N 1
ATOM 3950 C CA . ALA A 1 514 ? 16.269 11.718 39.901 1.00 21.91 514 ALA A CA 1
ATOM 3951 C C . ALA A 1 514 ? 14.834 11.193 39.645 1.00 21.91 514 ALA A C 1
ATOM 3953 O O . ALA A 1 514 ? 13.872 11.562 40.304 1.00 21.91 514 ALA A O 1
ATOM 3954 N N . THR A 1 515 ? 14.808 10.155 38.793 1.00 22.59 515 THR A N 1
ATOM 3955 C CA . THR A 1 515 ? 14.104 8.860 38.941 1.00 22.59 515 THR A CA 1
ATOM 3956 C C . THR A 1 515 ? 12.581 8.847 39.117 1.00 22.59 515 THR A C 1
ATOM 3958 O O . THR A 1 515 ? 12.074 9.133 40.197 1.00 22.59 515 THR A O 1
ATOM 3961 N N . SER A 1 516 ? 11.861 8.318 38.124 1.00 22.61 516 SER A N 1
ATOM 3962 C CA . SER A 1 516 ? 11.120 7.041 38.234 1.00 22.61 516 SER A CA 1
ATOM 3963 C C . SER A 1 516 ? 10.345 6.740 36.943 1.00 22.61 516 SER A C 1
ATOM 3965 O O . SER A 1 516 ? 9.598 7.577 36.450 1.00 22.61 516 SER A O 1
ATOM 3967 N N . ASP A 1 517 ? 10.616 5.557 36.394 1.00 23.94 517 ASP A N 1
ATOM 3968 C CA . ASP A 1 517 ? 9.727 4.624 35.692 1.00 23.94 517 ASP A CA 1
ATOM 3969 C C . ASP A 1 517 ? 8.413 5.158 35.099 1.00 23.94 517 ASP A C 1
ATOM 3971 O O . ASP A 1 517 ? 7.464 5.414 35.836 1.00 23.94 517 ASP A O 1
ATOM 3975 N N . VAL A 1 518 ? 8.314 5.137 33.763 1.00 25.91 518 VAL A N 1
ATOM 3976 C CA . VAL A 1 518 ? 7.113 4.659 33.055 1.00 25.91 518 VAL A CA 1
ATOM 3977 C C . VAL A 1 518 ? 7.565 3.947 31.776 1.00 25.91 518 VAL A C 1
ATOM 3979 O O . VAL A 1 518 ? 7.944 4.584 30.794 1.00 25.91 518 VAL A O 1
ATOM 3982 N N . ASP A 1 519 ? 7.533 2.616 31.823 1.00 24.33 519 ASP A N 1
ATOM 3983 C CA . ASP A 1 519 ? 7.447 1.747 30.652 1.00 24.33 519 ASP A CA 1
ATOM 3984 C C . ASP A 1 519 ? 6.169 2.070 29.858 1.00 24.33 519 ASP A C 1
ATOM 3986 O O . ASP A 1 519 ? 5.091 2.237 30.432 1.00 24.33 519 ASP A O 1
ATOM 3990 N N . GLY A 1 520 ? 6.291 2.140 28.533 1.00 23.75 520 GLY A N 1
ATOM 3991 C CA . GLY A 1 520 ? 5.208 2.452 27.599 1.00 23.75 520 GLY A CA 1
ATOM 3992 C C . GLY A 1 520 ? 5.541 1.927 26.207 1.00 23.75 520 GLY A C 1
ATOM 3993 O O . GLY A 1 520 ? 5.824 2.686 25.291 1.00 23.75 520 GLY A O 1
ATOM 3994 N N . ASP A 1 521 ? 5.588 0.605 26.150 1.00 23.50 521 ASP A N 1
ATOM 3995 C CA . ASP A 1 521 ? 5.816 -0.318 25.044 1.00 23.50 521 ASP A CA 1
ATOM 3996 C C . ASP A 1 521 ? 5.185 0.071 23.687 1.00 23.50 521 ASP A C 1
ATOM 3998 O O . ASP A 1 521 ? 3.974 0.249 23.566 1.00 23.50 521 ASP A O 1
ATOM 4002 N N . ALA A 1 522 ? 6.025 0.119 22.650 1.00 25.42 522 ALA A N 1
ATOM 4003 C CA . ALA A 1 522 ? 5.644 -0.082 21.253 1.00 25.42 522 ALA A CA 1
ATOM 4004 C C . ALA A 1 522 ? 6.654 -1.051 20.619 1.00 25.42 522 ALA A C 1
ATOM 4006 O O . ALA A 1 522 ? 7.424 -0.705 19.721 1.00 25.42 522 ALA A O 1
ATOM 4007 N N . SER A 1 523 ? 6.698 -2.270 21.154 1.00 24.69 523 SER A N 1
ATOM 4008 C CA . SER A 1 523 ? 7.350 -3.416 20.542 1.00 24.69 523 SER A CA 1
ATOM 4009 C C . SER A 1 523 ? 6.300 -4.306 19.871 1.00 24.69 523 SER A C 1
ATOM 4011 O O . SER A 1 523 ? 5.532 -5.020 20.499 1.00 24.69 523 SER A O 1
ATOM 4013 N N . LEU A 1 524 ? 6.288 -4.297 18.542 1.00 28.41 524 LEU A N 1
ATOM 4014 C CA . LEU A 1 524 ? 5.973 -5.500 17.775 1.00 28.41 524 LEU A CA 1
ATOM 4015 C C . LEU A 1 524 ? 7.223 -5.844 16.971 1.00 28.41 524 LEU A C 1
ATOM 4017 O O . LEU A 1 524 ? 7.266 -5.788 15.747 1.00 28.41 524 LEU A O 1
ATOM 4021 N N . ALA A 1 525 ? 8.292 -6.136 17.712 1.00 24.84 525 ALA A N 1
ATOM 4022 C CA . ALA A 1 525 ? 9.466 -6.793 17.174 1.00 24.84 525 ALA A CA 1
ATOM 4023 C C . ALA A 1 525 ? 9.169 -8.292 17.070 1.00 24.84 525 ALA A C 1
ATOM 4025 O O . ALA A 1 525 ? 8.584 -8.887 17.973 1.00 24.84 525 ALA A O 1
ATOM 4026 N N . ALA A 1 526 ? 9.600 -8.916 15.976 1.00 30.48 526 ALA A N 1
ATOM 4027 C CA . ALA A 1 526 ? 9.601 -10.361 15.844 1.00 30.48 526 ALA A CA 1
ATOM 4028 C C . ALA A 1 526 ? 10.475 -10.987 16.951 1.00 30.48 526 ALA A C 1
ATOM 4030 O O . ALA A 1 526 ? 11.700 -11.028 16.847 1.00 30.48 526 ALA A O 1
ATOM 4031 N N . GLY A 1 527 ? 9.834 -11.460 18.018 1.00 24.95 527 GLY A N 1
ATOM 4032 C CA . GLY A 1 527 ? 10.470 -12.155 19.131 1.00 24.95 527 GLY A CA 1
ATOM 4033 C C . GLY A 1 527 ? 9.477 -12.407 20.264 1.00 24.95 527 GLY A C 1
ATOM 4034 O O .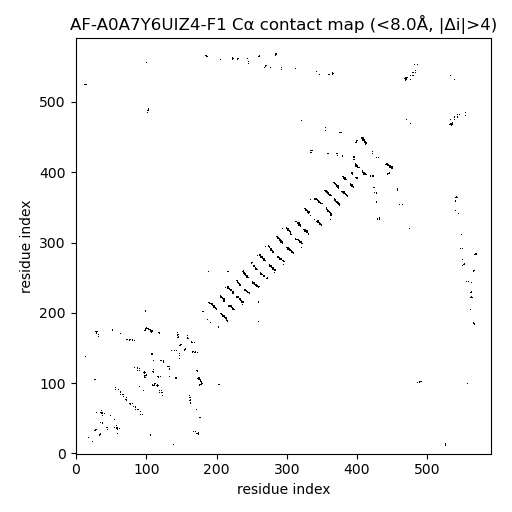 GLY A 1 527 ? 9.139 -11.481 20.982 1.00 24.95 527 GLY A O 1
ATOM 4035 N N . ASP A 1 528 ? 9.032 -13.658 20.396 1.00 27.59 528 ASP A N 1
ATOM 4036 C CA . ASP A 1 528 ? 8.376 -14.245 21.577 1.00 27.59 528 ASP A CA 1
ATOM 4037 C C . ASP A 1 528 ? 7.293 -13.414 22.293 1.00 27.59 528 ASP A C 1
ATOM 4039 O O . ASP A 1 528 ? 7.329 -13.262 23.512 1.00 27.59 528 ASP A O 1
ATOM 4043 N N . ASP A 1 529 ? 6.252 -13.001 21.565 1.00 32.44 529 ASP A N 1
ATOM 4044 C CA . ASP A 1 529 ? 4.939 -12.803 22.181 1.00 32.44 529 ASP A CA 1
ATOM 4045 C C . ASP A 1 529 ? 3.893 -13.619 21.402 1.00 32.44 529 ASP A C 1
ATOM 4047 O O . ASP A 1 529 ? 3.519 -13.301 20.274 1.00 32.44 529 ASP A O 1
ATOM 4051 N N . ASP A 1 530 ? 3.441 -14.732 21.989 1.00 40.59 530 ASP A N 1
ATOM 4052 C CA . ASP A 1 530 ? 2.475 -15.700 21.426 1.00 40.59 530 ASP A CA 1
ATOM 4053 C C . ASP A 1 530 ? 1.054 -15.107 21.220 1.00 40.59 530 ASP A C 1
ATOM 4055 O O . ASP A 1 530 ? 0.066 -15.830 21.045 1.00 40.59 530 ASP A O 1
ATOM 4059 N N . ASN A 1 531 ? 0.908 -13.779 21.252 1.00 40.75 531 ASN A N 1
ATOM 4060 C CA . ASN A 1 531 ? -0.370 -13.086 21.266 1.00 40.75 531 ASN A CA 1
ATOM 4061 C C . ASN A 1 531 ? -0.623 -12.350 19.939 1.00 40.75 531 ASN A C 1
ATOM 4063 O O . ASN A 1 531 ? 0.035 -11.355 19.650 1.00 40.75 531 ASN A O 1
ATOM 4067 N N . PRO A 1 532 ? -1.603 -12.796 19.129 1.00 48.25 532 PRO A N 1
ATOM 4068 C CA . PRO A 1 532 ? -1.942 -12.099 17.898 1.00 48.25 532 PRO A CA 1
ATOM 4069 C C . PRO A 1 532 ? -2.461 -10.674 18.172 1.00 48.25 532 PRO A C 1
ATOM 4071 O O . PRO A 1 532 ? -3.202 -10.491 19.146 1.00 48.25 532 PRO A O 1
ATOM 4074 N N . PRO A 1 533 ? -2.149 -9.696 17.295 1.00 57.19 533 PRO A N 1
ATOM 4075 C CA . PRO A 1 533 ? -2.659 -8.326 17.378 1.00 57.19 533 PRO A CA 1
ATOM 4076 C C . PRO A 1 533 ? -4.189 -8.259 17.272 1.00 57.19 533 PRO A C 1
ATOM 4078 O O . PRO A 1 533 ? -4.853 -9.216 16.846 1.00 57.19 533 PRO A O 1
ATOM 4081 N N . ASP A 1 534 ? -4.748 -7.107 17.654 1.00 66.94 534 ASP A N 1
ATOM 4082 C CA . ASP A 1 534 ? -6.185 -6.842 17.595 1.00 66.94 534 ASP A CA 1
ATOM 4083 C C . ASP A 1 534 ? -6.697 -6.957 16.151 1.00 66.94 534 ASP A C 1
ATOM 4085 O O . ASP A 1 534 ? -6.283 -6.229 15.245 1.00 66.94 534 ASP A O 1
ATOM 4089 N N . LEU A 1 535 ? -7.630 -7.885 15.931 1.00 67.88 535 LEU A N 1
ATOM 4090 C CA . LEU A 1 535 ? -8.232 -8.138 14.622 1.00 67.88 535 LEU A CA 1
ATOM 4091 C C . LEU A 1 535 ? -8.923 -6.891 14.059 1.00 67.88 535 LEU A C 1
ATOM 4093 O O . LEU A 1 535 ? -8.950 -6.693 12.845 1.00 67.88 535 LEU A O 1
ATOM 4097 N N . ARG A 1 536 ? -9.510 -6.068 14.927 1.00 71.69 536 ARG A N 1
ATOM 4098 C CA . ARG A 1 536 ? -10.289 -4.887 14.540 1.00 71.69 536 ARG A CA 1
ATOM 4099 C C . ARG A 1 536 ? -9.395 -3.810 13.967 1.00 71.69 536 ARG A C 1
ATOM 4101 O O . ARG A 1 536 ? -9.724 -3.242 12.935 1.00 71.69 536 ARG A O 1
ATOM 4108 N N . GLU A 1 537 ? -8.269 -3.567 14.624 1.00 67.75 537 GLU A N 1
ATOM 4109 C CA . GLU A 1 537 ? -7.256 -2.624 14.166 1.00 67.75 537 GLU A CA 1
ATOM 4110 C C . GLU A 1 537 ? -6.635 -3.103 12.859 1.00 67.75 537 GLU A C 1
ATOM 4112 O O . GLU A 1 537 ? -6.620 -2.371 11.875 1.00 67.75 537 GLU A O 1
ATOM 4117 N N . LEU A 1 538 ? -6.261 -4.382 12.797 1.00 65.81 538 LEU A N 1
ATOM 4118 C CA . LEU A 1 538 ? -5.755 -4.988 11.574 1.00 65.81 538 LEU A CA 1
ATOM 4119 C C . LEU A 1 538 ? -6.718 -4.854 10.391 1.00 65.81 538 LEU A C 1
ATOM 4121 O O . LEU A 1 538 ? -6.277 -4.570 9.281 1.00 65.81 538 LEU A O 1
ATOM 4125 N N . LEU A 1 539 ? -8.014 -5.083 10.592 1.00 70.25 539 LEU A N 1
ATOM 4126 C CA . LEU A 1 539 ? -8.996 -4.935 9.522 1.00 70.25 539 LEU A CA 1
ATOM 4127 C C . LEU A 1 539 ? -9.245 -3.458 9.195 1.00 70.25 539 LEU A C 1
ATOM 4129 O O . LEU A 1 539 ? -9.220 -3.101 8.025 1.00 70.25 539 LEU A O 1
ATOM 4133 N N . ALA A 1 540 ? -9.455 -2.597 10.191 1.00 66.94 540 ALA A N 1
ATOM 4134 C CA . ALA A 1 540 ? -9.766 -1.184 9.970 1.00 66.94 540 ALA A CA 1
ATOM 4135 C C . ALA A 1 540 ? -8.625 -0.441 9.259 1.00 66.94 540 ALA A C 1
ATOM 4137 O O . ALA A 1 540 ? -8.878 0.268 8.290 1.00 66.94 540 ALA A O 1
ATOM 4138 N N . SER A 1 541 ? -7.380 -0.672 9.674 1.00 60.62 541 SER A N 1
ATOM 4139 C CA . SER A 1 541 ? -6.207 -0.023 9.088 1.00 60.62 541 SER A CA 1
ATOM 4140 C C . SER A 1 541 ? -5.874 -0.561 7.693 1.00 60.62 541 SER A C 1
ATOM 4142 O O . SER A 1 541 ? -5.528 0.192 6.789 1.00 60.62 541 SER A O 1
ATOM 4144 N N . ASN A 1 542 ? -6.013 -1.868 7.457 1.00 58.09 542 ASN A N 1
ATOM 4145 C CA . ASN A 1 542 ? -5.430 -2.483 6.257 1.00 58.09 542 ASN A CA 1
ATOM 4146 C C . ASN A 1 542 ? -6.442 -2.762 5.137 1.00 58.09 542 ASN A C 1
ATOM 4148 O O . ASN A 1 542 ? -6.051 -3.096 4.018 1.00 58.09 542 ASN A O 1
ATOM 4152 N N . MET A 1 543 ? -7.746 -2.653 5.406 1.00 62.78 543 MET A N 1
ATOM 4153 C CA . MET A 1 543 ? -8.783 -3.146 4.497 1.00 62.78 543 MET A CA 1
ATOM 4154 C C . MET A 1 543 ? -8.886 -2.387 3.171 1.00 62.78 543 MET A C 1
ATOM 4156 O O . MET A 1 543 ? -9.072 -3.048 2.150 1.00 62.78 543 MET A O 1
ATOM 4160 N N . GLY A 1 544 ? -8.765 -1.054 3.155 1.00 57.97 544 GLY A N 1
ATOM 4161 C CA . GLY A 1 544 ? -8.828 -0.277 1.904 1.00 57.97 544 GLY A CA 1
ATOM 4162 C C . GLY A 1 544 ? -7.765 -0.751 0.911 1.00 57.97 544 GLY A C 1
ATOM 4163 O O . GLY A 1 544 ? -8.075 -1.282 -0.154 1.00 57.97 544 GLY A O 1
ATOM 4164 N N . TRP A 1 545 ? -6.509 -0.738 1.354 1.00 55.00 545 TRP A N 1
ATOM 4165 C CA . TRP A 1 545 ? -5.362 -1.233 0.595 1.00 55.00 545 TRP A CA 1
ATOM 4166 C C . TRP A 1 545 ? -5.489 -2.704 0.195 1.00 55.00 545 TRP A C 1
ATOM 4168 O O . TRP A 1 545 ? -5.138 -3.086 -0.921 1.00 55.00 545 TRP A O 1
ATOM 4178 N N . TYR A 1 546 ? -5.978 -3.549 1.107 1.00 56.12 546 TYR A N 1
ATOM 4179 C CA . TYR A 1 546 ? -6.124 -4.988 0.893 1.00 56.12 546 TYR A CA 1
ATOM 4180 C C . TYR A 1 546 ? -7.107 -5.341 -0.219 1.00 56.12 546 TYR A C 1
ATOM 4182 O O . TYR A 1 546 ? -6.849 -6.215 -1.049 1.00 56.12 546 TYR A O 1
ATOM 4190 N N . VAL A 1 547 ? -8.260 -4.685 -0.223 1.00 54.09 547 VAL A N 1
ATOM 4191 C CA . VAL A 1 547 ? -9.317 -4.993 -1.181 1.00 54.09 547 VAL A CA 1
ATOM 4192 C C . VAL A 1 547 ? -9.043 -4.317 -2.523 1.00 54.09 547 VAL A C 1
ATOM 4194 O O . VAL A 1 547 ? -9.415 -4.837 -3.579 1.00 54.09 547 VAL A O 1
ATOM 4197 N N . GLU A 1 548 ? -8.344 -3.190 -2.505 1.00 54.88 548 GLU A N 1
ATOM 4198 C CA . GLU A 1 548 ? -7.995 -2.469 -3.715 1.00 54.88 548 GLU A CA 1
ATOM 4199 C C . GLU A 1 548 ? -6.896 -3.144 -4.505 1.00 54.88 548 GLU A C 1
ATOM 4201 O O . GLU A 1 548 ? -6.957 -3.051 -5.722 1.00 54.88 548 GLU A O 1
ATOM 4206 N N . TRP A 1 549 ? -5.958 -3.898 -3.922 1.00 55.84 549 TRP A N 1
ATOM 4207 C CA . TRP A 1 549 ? -4.892 -4.514 -4.717 1.00 55.84 549 TRP A CA 1
ATOM 4208 C C . TRP A 1 549 ? -4.396 -5.862 -4.201 1.00 55.84 549 TRP A C 1
ATOM 4210 O O . TRP A 1 549 ? -4.307 -6.078 -2.997 1.00 55.84 549 TRP A O 1
ATOM 4220 N N . PRO A 1 550 ? -4.037 -6.794 -5.111 1.00 51.41 550 PRO A N 1
ATOM 4221 C CA . PRO A 1 550 ? -3.310 -7.979 -4.704 1.00 51.41 550 PRO A CA 1
ATOM 4222 C C . PRO A 1 550 ? -1.960 -7.534 -4.148 1.00 51.41 550 PRO A C 1
ATOM 4224 O O . PRO A 1 550 ? -1.080 -7.108 -4.896 1.00 51.41 550 PRO A O 1
ATOM 4227 N N . HIS A 1 551 ? -1.806 -7.635 -2.832 1.00 52.50 551 HIS A N 1
ATOM 4228 C CA . HIS A 1 551 ? -0.520 -7.502 -2.161 1.00 52.50 551 HIS A CA 1
ATOM 4229 C C . HIS A 1 551 ? 0.372 -8.661 -2.588 1.00 52.50 551 HIS A C 1
ATOM 4231 O O . HIS A 1 551 ? 0.279 -9.763 -2.058 1.00 52.50 551 HIS A O 1
ATOM 4237 N N . ILE A 1 552 ? 1.207 -8.423 -3.595 1.00 52.56 552 ILE A N 1
ATOM 4238 C CA . ILE A 1 552 ? 2.265 -9.346 -4.012 1.00 52.56 552 ILE A CA 1
ATOM 4239 C C . ILE A 1 552 ? 3.517 -8.971 -3.208 1.00 52.56 552 ILE A C 1
ATOM 4241 O O . ILE A 1 552 ? 4.444 -8.402 -3.769 1.00 52.56 552 ILE A O 1
ATOM 4245 N N . ASP A 1 553 ? 3.517 -9.168 -1.887 1.00 50.19 553 ASP A N 1
ATOM 4246 C CA . ASP A 1 553 ? 4.674 -8.946 -0.992 1.00 50.19 553 ASP A CA 1
ATOM 4247 C C . ASP A 1 553 ? 5.513 -7.673 -1.294 1.00 50.19 553 ASP A C 1
ATOM 4249 O O . ASP A 1 553 ? 6.733 -7.737 -1.476 1.00 50.19 553 ASP A O 1
ATOM 4253 N N . GLY A 1 554 ? 4.874 -6.501 -1.419 1.00 46.56 554 GLY A N 1
ATOM 4254 C CA . GLY A 1 554 ? 5.554 -5.226 -1.721 1.00 46.56 554 GLY A CA 1
ATOM 4255 C C . GLY A 1 554 ? 5.962 -5.003 -3.187 1.00 46.56 554 GLY A C 1
ATOM 4256 O O . GLY A 1 554 ? 6.512 -3.961 -3.523 1.00 46.56 554 GLY A O 1
ATOM 4257 N N . ARG A 1 555 ? 5.657 -5.932 -4.099 1.00 52.28 555 ARG A N 1
ATOM 4258 C CA . ARG A 1 555 ? 5.848 -5.796 -5.562 1.00 52.28 555 ARG A CA 1
ATOM 4259 C C . ARG A 1 555 ? 4.656 -5.133 -6.252 1.00 52.28 555 ARG A C 1
ATOM 4261 O O . ARG A 1 555 ? 4.518 -5.186 -7.473 1.00 52.28 555 ARG A O 1
ATOM 4268 N N . PHE A 1 556 ? 3.805 -4.493 -5.457 1.00 52.91 556 PHE A N 1
ATOM 4269 C CA . PHE A 1 556 ? 2.671 -3.705 -5.909 1.00 52.91 556 PHE A CA 1
ATOM 4270 C C . PHE A 1 556 ? 3.096 -2.695 -6.981 1.00 52.91 556 PHE A C 1
ATOM 4272 O O . PHE A 1 556 ? 2.592 -2.718 -8.101 1.00 52.91 556 PHE A O 1
ATOM 4279 N N . ILE A 1 557 ? 4.126 -1.905 -6.671 1.00 50.75 557 ILE A N 1
ATOM 4280 C CA . ILE A 1 557 ? 4.666 -0.865 -7.551 1.00 50.75 557 ILE A CA 1
ATOM 4281 C C . ILE A 1 557 ? 5.231 -1.469 -8.838 1.00 50.75 557 ILE A C 1
ATOM 4283 O O . ILE A 1 557 ? 5.051 -0.918 -9.922 1.00 50.75 557 ILE A O 1
ATOM 4287 N N . GLN A 1 558 ? 5.842 -2.651 -8.761 1.00 59.69 558 GLN A N 1
ATOM 4288 C CA . GLN A 1 558 ? 6.384 -3.323 -9.934 1.00 59.69 558 GLN A CA 1
ATOM 4289 C C . GLN A 1 558 ? 5.303 -3.687 -10.956 1.00 59.69 558 GLN A C 1
ATOM 4291 O O . GLN A 1 558 ? 5.516 -3.482 -12.150 1.00 59.69 558 GLN A O 1
ATOM 4296 N N . LEU A 1 559 ? 4.150 -4.192 -10.509 1.00 62.91 559 LEU A N 1
ATOM 4297 C CA . LEU A 1 559 ? 3.060 -4.578 -11.403 1.00 62.91 559 LEU A CA 1
ATOM 4298 C C . LEU A 1 559 ? 2.628 -3.414 -12.314 1.00 62.91 559 LEU A C 1
ATOM 4300 O O . LEU A 1 559 ? 2.450 -3.636 -13.513 1.00 62.91 559 LEU A O 1
ATOM 4304 N N . PHE A 1 560 ? 2.553 -2.179 -11.802 1.00 62.75 560 PHE A N 1
ATOM 4305 C CA . PHE A 1 560 ? 2.204 -0.996 -12.612 1.00 62.75 560 PHE A CA 1
ATOM 4306 C C . PHE A 1 560 ? 3.162 -0.754 -13.761 1.00 62.75 560 PHE A C 1
ATOM 4308 O O . PHE A 1 560 ? 2.747 -0.415 -14.864 1.00 62.75 560 PHE A O 1
ATOM 4315 N N . HIS A 1 561 ? 4.442 -0.996 -13.523 1.00 62.41 561 HIS A N 1
ATOM 4316 C CA . HIS A 1 561 ? 5.475 -0.775 -14.517 1.00 62.41 561 HIS A CA 1
ATOM 4317 C C . HIS A 1 561 ? 5.549 -1.883 -15.569 1.00 62.41 561 HIS A C 1
ATOM 4319 O O . HIS A 1 561 ? 6.404 -1.826 -16.447 1.00 62.41 561 HIS A O 1
ATOM 4325 N N . THR A 1 562 ? 4.697 -2.908 -15.483 1.00 70.31 562 THR A N 1
ATOM 4326 C CA . THR A 1 562 ? 4.745 -4.073 -16.378 1.00 70.31 562 THR A CA 1
ATOM 4327 C C . THR A 1 562 ? 3.620 -4.112 -17.404 1.00 70.31 562 THR A C 1
ATOM 4329 O O . THR A 1 562 ? 3.696 -4.915 -18.331 1.00 70.31 562 THR A O 1
ATOM 4332 N N . VAL A 1 563 ? 2.570 -3.300 -17.245 1.00 72.94 563 VAL A N 1
ATOM 4333 C CA . VAL A 1 563 ? 1.365 -3.348 -18.084 1.00 72.94 563 VAL A CA 1
ATOM 4334 C C . VAL A 1 563 ? 1.307 -2.098 -18.975 1.00 72.94 563 VAL A C 1
ATOM 4336 O O . VAL A 1 563 ? 1.267 -0.987 -18.455 1.00 72.94 563 VAL A O 1
ATOM 4339 N N . PRO A 1 564 ? 1.316 -2.234 -20.311 1.00 70.31 564 PRO A N 1
ATOM 4340 C CA . PRO A 1 564 ? 1.246 -1.104 -21.229 1.00 70.31 564 PRO A CA 1
ATOM 4341 C C . PRO A 1 564 ? -0.187 -0.570 -21.336 1.00 70.31 564 PRO A C 1
ATOM 4343 O O . PRO A 1 564 ? -1.127 -1.360 -21.374 1.00 70.31 564 PRO A O 1
ATOM 4346 N N . GLY A 1 565 ? -0.350 0.744 -21.509 1.00 57.81 565 GLY A N 1
ATOM 4347 C CA . GLY A 1 565 ? -1.619 1.327 -21.951 1.00 57.81 565 GLY A CA 1
ATOM 4348 C C . GLY A 1 565 ? -2.166 2.464 -21.093 1.00 57.81 565 GLY A C 1
ATOM 4349 O O . GLY A 1 565 ? -1.540 2.943 -20.149 1.00 57.81 565 GLY A O 1
ATOM 4350 N N . TYR A 1 566 ? -3.350 2.924 -21.498 1.00 50.47 566 TYR A N 1
ATOM 4351 C CA . TYR A 1 566 ? -4.080 4.033 -20.902 1.00 50.47 566 TYR A CA 1
ATOM 4352 C C . TYR A 1 566 ? -4.875 3.499 -19.704 1.00 50.47 566 TYR A C 1
ATOM 4354 O O . TYR A 1 566 ? -6.060 3.216 -19.809 1.00 50.47 566 TYR A O 1
ATOM 4362 N N . HIS A 1 567 ? -4.179 3.425 -18.564 1.00 52.09 567 HIS A N 1
ATOM 4363 C CA . HIS A 1 567 ? -4.703 3.289 -17.199 1.00 52.09 567 HIS A CA 1
ATOM 4364 C C . HIS A 1 567 ? -5.061 1.897 -16.651 1.00 52.09 567 HIS A C 1
ATOM 4366 O O . HIS A 1 567 ? -5.771 1.095 -17.251 1.00 52.09 567 HIS A O 1
ATOM 4372 N N . LEU A 1 568 ? -4.703 1.730 -15.377 1.00 43.09 568 LEU A N 1
ATOM 4373 C CA . LEU A 1 568 ? -5.629 1.301 -14.330 1.00 43.09 568 LEU A CA 1
ATOM 4374 C C . LEU A 1 568 ? -6.195 2.616 -13.762 1.00 43.09 568 LEU A C 1
ATOM 4376 O O . LEU A 1 568 ? -5.438 3.379 -13.182 1.00 43.09 568 LEU A O 1
ATOM 4380 N N . ARG A 1 569 ? -7.453 2.986 -14.030 1.00 43.47 569 ARG A N 1
ATOM 4381 C CA . ARG A 1 569 ? -8.000 4.326 -13.680 1.00 43.47 569 ARG A CA 1
ATOM 4382 C C . ARG A 1 569 ? -8.368 4.483 -12.196 1.00 43.47 569 ARG A C 1
ATOM 4384 O O . ARG A 1 569 ? -8.996 5.465 -11.825 1.00 43.47 569 ARG A O 1
ATOM 4391 N N . ASP A 1 570 ? -7.953 3.545 -11.354 1.00 40.06 570 ASP A N 1
ATOM 4392 C CA . ASP A 1 570 ? -8.223 3.540 -9.911 1.00 40.06 570 ASP A CA 1
ATOM 4393 C C . ASP A 1 570 ? -7.326 4.528 -9.132 1.00 40.06 570 ASP A C 1
ATOM 4395 O O . ASP A 1 570 ? -7.449 4.662 -7.920 1.00 40.06 570 ASP A O 1
ATOM 4399 N N . PHE A 1 571 ? -6.416 5.232 -9.813 1.00 41.16 571 PHE A N 1
ATOM 4400 C CA . PHE A 1 571 ? -5.424 6.096 -9.183 1.00 41.16 571 PHE A CA 1
ATOM 4401 C C . PHE A 1 571 ? -5.659 7.567 -9.504 1.00 41.16 571 PHE A C 1
ATOM 4403 O O . PHE A 1 571 ? -5.219 8.075 -10.535 1.00 41.16 571 PHE A O 1
ATOM 4410 N N . GLY A 1 572 ? -6.321 8.257 -8.581 1.00 31.38 572 GLY A N 1
ATOM 4411 C CA . GLY A 1 572 ? -6.302 9.713 -8.523 1.00 31.38 572 GLY A CA 1
ATOM 4412 C C . GLY A 1 572 ? -6.997 10.398 -9.696 1.00 31.38 572 GLY A C 1
ATOM 4413 O O . GLY A 1 572 ? -6.346 10.951 -10.579 1.00 31.38 572 GLY A O 1
ATOM 4414 N N . ASN A 1 573 ? -8.325 10.462 -9.637 1.00 30.30 573 ASN A N 1
ATOM 4415 C CA . ASN A 1 573 ? -8.990 11.701 -10.023 1.00 30.30 573 ASN A CA 1
ATOM 4416 C C . ASN A 1 573 ? -9.241 12.506 -8.740 1.00 30.30 573 ASN A C 1
ATOM 4418 O O . ASN A 1 573 ? -10.262 12.337 -8.083 1.00 30.30 573 ASN A O 1
ATOM 4422 N N . PHE A 1 574 ? -8.294 13.385 -8.410 1.00 34.91 574 PHE A N 1
ATOM 4423 C CA . PHE A 1 574 ? -8.652 14.751 -8.036 1.00 34.91 574 PHE A CA 1
ATOM 4424 C C . PHE A 1 574 ? -8.680 15.530 -9.351 1.00 34.91 574 PHE A C 1
ATOM 4426 O O . PHE A 1 574 ? -7.659 16.065 -9.765 1.00 34.91 574 PHE A O 1
ATOM 4433 N N . ASP A 1 575 ? -9.772 15.370 -10.095 1.00 30.45 575 ASP A N 1
ATOM 4434 C CA . ASP A 1 575 ? -10.383 16.383 -10.963 1.00 30.45 575 ASP A CA 1
ATOM 4435 C C . ASP A 1 575 ? -11.415 15.723 -11.888 1.00 30.45 575 ASP A C 1
ATOM 4437 O O . ASP A 1 575 ? -11.194 14.663 -12.481 1.00 30.45 575 ASP A O 1
ATOM 4441 N N . ASP A 1 576 ? -12.581 16.362 -11.931 1.00 37.38 576 ASP A N 1
ATOM 4442 C CA . ASP A 1 576 ? -13.751 16.043 -12.738 1.00 37.38 576 ASP A CA 1
ATOM 4443 C C . ASP A 1 576 ? -13.395 15.955 -14.226 1.00 37.38 576 ASP A C 1
ATOM 4445 O O . ASP A 1 576 ? -12.790 16.883 -14.737 1.00 37.38 576 ASP A O 1
ATOM 4449 N N . ASP A 1 577 ? -13.762 14.854 -14.900 1.00 33.97 577 ASP A N 1
ATOM 4450 C CA . ASP A 1 577 ? -14.027 14.781 -16.358 1.00 33.97 577 ASP A CA 1
ATOM 4451 C C . ASP A 1 577 ? -14.474 13.348 -16.756 1.00 33.97 577 ASP A C 1
ATOM 4453 O O . ASP A 1 577 ? -13.962 12.713 -17.681 1.00 33.97 577 ASP A O 1
ATOM 4457 N N . ALA A 1 578 ? -15.426 12.772 -16.010 1.00 35.12 578 ALA A N 1
ATOM 4458 C CA . ALA A 1 578 ? -15.896 11.396 -16.226 1.00 35.12 578 ALA A CA 1
ATOM 4459 C C . ALA A 1 578 ? -17.065 11.259 -17.230 1.00 35.12 578 ALA A C 1
ATOM 4461 O O . ALA A 1 578 ? -17.509 10.137 -17.480 1.00 35.12 578 ALA A O 1
ATOM 4462 N N . GLU A 1 579 ? -17.581 12.344 -17.818 1.00 31.44 579 GLU A N 1
ATOM 4463 C CA . GLU A 1 579 ? -18.833 12.275 -18.596 1.00 31.44 579 GLU A CA 1
ATOM 4464 C C . GLU A 1 579 ? -18.667 11.888 -20.082 1.00 31.44 579 GLU A C 1
ATOM 4466 O O . GLU A 1 579 ? -19.552 11.231 -20.634 1.00 31.44 579 GLU A O 1
ATOM 4471 N N . ASP A 1 580 ? -17.524 12.144 -20.726 1.00 33.03 580 ASP A N 1
ATOM 4472 C CA . ASP A 1 580 ? -17.444 12.049 -22.199 1.00 33.03 580 ASP A CA 1
ATOM 4473 C C . ASP A 1 580 ? -17.127 10.651 -22.775 1.00 33.03 580 ASP A C 1
ATOM 4475 O O . ASP A 1 580 ? -17.313 10.402 -23.967 1.00 33.03 580 ASP A O 1
ATOM 4479 N N . ALA A 1 581 ? -16.697 9.679 -21.962 1.00 34.66 581 ALA A N 1
ATOM 4480 C CA . ALA A 1 581 ? -16.257 8.373 -22.481 1.00 34.66 581 ALA A CA 1
ATOM 4481 C C . ALA A 1 581 ? -17.400 7.370 -22.762 1.00 34.66 581 ALA A C 1
ATOM 4483 O O . ALA A 1 581 ? -17.176 6.331 -23.391 1.00 34.66 581 ALA A O 1
ATOM 4484 N N . SER A 1 582 ? -18.625 7.635 -22.290 1.00 34.00 582 SER A N 1
ATOM 4485 C CA . SER A 1 582 ? -19.701 6.627 -22.289 1.00 34.00 582 SER A CA 1
ATOM 4486 C C . SER A 1 582 ? -20.469 6.496 -23.614 1.00 34.00 582 SER A C 1
ATOM 4488 O O . SER A 1 582 ? -21.060 5.440 -23.878 1.00 34.00 582 SER A O 1
ATOM 4490 N N . ASP A 1 583 ? -20.429 7.515 -24.477 1.00 29.75 583 ASP A N 1
ATOM 4491 C CA . ASP A 1 583 ? -21.235 7.550 -25.705 1.00 29.75 583 ASP A CA 1
ATOM 4492 C C . ASP A 1 583 ? -20.489 7.069 -26.961 1.00 29.75 583 ASP A C 1
ATOM 4494 O O . ASP A 1 583 ? -21.107 6.461 -27.842 1.00 29.75 583 ASP A O 1
ATOM 4498 N N . GLU A 1 584 ? -19.159 7.182 -27.025 1.00 34.72 584 GLU A N 1
ATOM 4499 C CA . GLU A 1 584 ? -18.392 6.611 -28.146 1.00 34.72 584 GLU A CA 1
ATOM 4500 C C . GLU A 1 584 ? -18.337 5.068 -28.106 1.00 34.72 584 GLU A C 1
ATOM 4502 O O . GLU A 1 584 ? -18.330 4.410 -29.153 1.00 34.72 584 GLU A O 1
ATOM 4507 N N . MET A 1 585 ? -18.390 4.451 -26.919 1.00 35.91 585 MET A N 1
ATOM 4508 C CA . MET A 1 585 ? -18.275 2.992 -26.757 1.00 35.91 585 MET A CA 1
ATOM 4509 C C . MET A 1 585 ? -19.531 2.200 -27.145 1.00 35.91 585 MET A C 1
ATOM 4511 O O . MET A 1 585 ? -19.412 1.070 -27.628 1.00 35.91 585 MET A O 1
ATOM 4515 N N . LYS A 1 586 ? -20.735 2.776 -27.010 1.00 29.44 586 LYS A N 1
ATOM 4516 C CA . LYS A 1 586 ? -21.983 2.101 -27.430 1.00 29.44 586 LYS A CA 1
ATOM 4517 C C . LYS A 1 586 ? -22.023 1.844 -28.938 1.00 29.44 586 LYS A C 1
ATOM 4519 O O . LYS A 1 586 ? -22.686 0.912 -29.386 1.00 29.44 586 LYS A O 1
ATOM 4524 N N . THR A 1 587 ? -21.272 2.622 -29.713 1.00 32.47 587 THR A N 1
ATOM 4525 C CA . THR A 1 587 ? -21.220 2.504 -31.174 1.00 32.47 587 THR A CA 1
ATOM 4526 C C . THR A 1 587 ? -20.225 1.429 -31.634 1.00 32.47 587 THR A C 1
ATOM 4528 O O . THR A 1 587 ? -20.422 0.823 -32.686 1.00 32.47 587 TH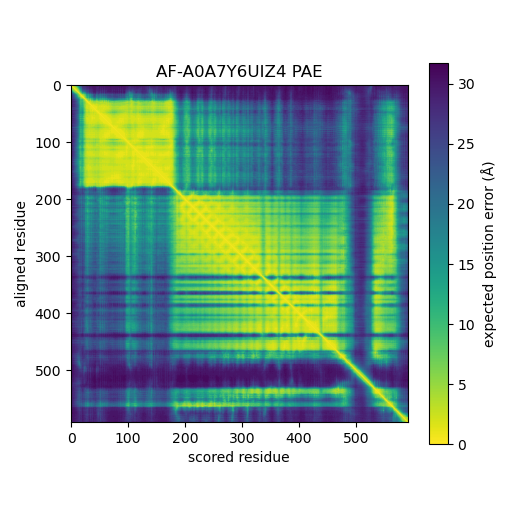R A O 1
ATOM 4531 N N . ALA A 1 588 ? -19.195 1.127 -30.833 1.00 31.98 588 ALA A N 1
ATOM 4532 C CA . ALA A 1 588 ? -18.158 0.147 -31.172 1.00 31.98 588 ALA A CA 1
ATOM 4533 C C . ALA A 1 588 ? -18.534 -1.310 -30.837 1.00 31.98 588 ALA A C 1
ATOM 4535 O O . ALA A 1 588 ? -18.001 -2.222 -31.457 1.00 31.98 588 ALA A O 1
ATOM 4536 N N . ALA A 1 589 ? -19.459 -1.546 -29.899 1.00 27.59 589 ALA A N 1
ATOM 4537 C CA . ALA A 1 589 ? -19.955 -2.892 -29.575 1.00 27.59 589 ALA A CA 1
ATOM 4538 C C . ALA A 1 589 ? -21.045 -3.405 -30.545 1.00 27.59 589 ALA A C 1
ATOM 4540 O O . ALA A 1 589 ? -21.452 -4.563 -30.461 1.00 27.59 589 ALA A O 1
ATOM 4541 N N . ALA A 1 590 ? -21.529 -2.549 -31.452 1.00 28.27 590 ALA A N 1
ATOM 4542 C CA . ALA A 1 590 ? -22.565 -2.866 -32.439 1.00 28.27 590 ALA A CA 1
ATOM 4543 C C . ALA A 1 590 ? -22.018 -3.100 -33.868 1.00 28.27 590 ALA A C 1
ATOM 4545 O O . ALA A 1 590 ? -22.809 -3.242 -34.803 1.00 28.27 590 ALA A O 1
ATOM 4546 N N . GLN A 1 591 ? -20.691 -3.147 -34.045 1.00 28.88 591 GLN A N 1
ATOM 4547 C CA . GLN A 1 591 ? -19.985 -3.450 -35.301 1.00 28.88 591 GLN A CA 1
ATOM 4548 C C . GLN A 1 591 ? -19.019 -4.613 -35.097 1.00 28.88 591 GLN A C 1
ATOM 4550 O O . GLN A 1 591 ? -18.846 -5.395 -36.062 1.00 28.88 591 GLN A O 1
#

Mean predicted aligned error: 16.29 Å

Solvent-accessible surface area (backbone atoms only — not comparable to full-atom values): 33450 Å² total; per-residue (Å²): 136,84,91,84,84,90,81,87,84,83,79,82,75,78,76,86,59,73,53,96,87,58,93,67,89,57,58,52,50,16,67,78,57,30,49,52,41,45,29,74,74,67,78,40,79,86,55,96,86,56,53,66,72,56,54,53,50,42,37,48,52,47,43,50,55,56,53,70,75,48,82,41,79,39,80,90,23,39,66,45,30,52,50,48,55,47,48,48,50,54,46,60,73,66,66,70,67,33,57,26,78,67,33,69,50,57,36,33,36,38,40,22,98,89,65,38,45,20,66,54,36,46,42,40,26,79,74,75,33,56,68,59,36,52,54,43,31,74,78,42,26,64,49,55,60,67,54,46,32,71,74,32,67,69,52,38,52,49,41,73,65,34,16,49,55,69,68,62,53,39,52,54,41,47,30,28,59,30,48,71,67,67,76,69,76,67,53,62,42,82,78,37,66,64,41,82,42,76,47,65,43,87,84,76,54,34,35,37,39,33,28,30,49,82,28,17,38,31,48,64,33,38,21,26,45,86,92,42,56,20,12,40,30,50,25,57,70,9,28,35,46,39,40,26,28,43,97,86,62,45,62,38,34,37,32,33,30,42,82,42,19,45,20,48,66,32,41,31,25,21,94,88,62,29,56,21,24,38,31,30,27,54,81,23,19,40,27,46,60,36,39,31,27,41,88,42,93,81,59,32,44,36,37,38,34,33,29,52,82,48,38,77,39,64,67,30,40,31,31,38,83,87,54,50,77,45,34,36,34,29,74,45,78,48,98,83,64,88,56,64,66,69,25,30,39,36,43,40,60,52,58,98,85,59,44,35,40,35,38,36,36,49,25,67,65,68,64,46,41,38,33,42,40,37,48,97,89,45,49,37,34,37,44,46,44,79,91,49,78,77,42,38,26,37,37,76,31,30,37,53,44,71,61,86,96,43,41,17,32,15,50,44,75,53,52,71,70,57,29,57,35,40,69,67,63,42,58,57,64,43,44,50,60,50,73,75,44,84,70,68,81,56,58,42,74,53,72,46,76,51,57,69,77,58,37,57,52,49,50,53,54,55,48,47,75,75,58,52,50,39,94,40,73,66,46,49,46,58,55,39,49,46,37,54,67,51,58,70,25,56,86,74,88,86,83,82,79,96,71,92,78,90,79,88,81,88,83,89,84,86,87,86,84,82,89,82,90,79,92,80,86,88,78,87,59,92,68,96,68,101,67,58,61,52,37,64,58,56,45,66,41,37,42,65,64,54,75,73,38,64,67,32,78,70,45,52,68,57,56,64,75,22,60,82,52,59,50,67,74,77,68,78,77,91,65,93,79,83,76,76,70,67,69,68,52,67,61,63,79,75,111

pLDDT: mean 72.62, std 23.92, range [21.42, 98.44]

Radius of gyration: 28.41 Å; Cα contacts (8 Å, |Δi|>4): 1065; chains: 1; bounding box: 81×74×78 Å

Foldseek 3Di:
DDDDDDDDDDPFDDQPDPQVPDPDDQAAFANLCRQVLVCVVPVDGDDPPDDLLNSLLSQLVSLLVVQVPDFFPDPVQRVLLVVLSVQSVVVSVVSAAEDQAFAQAFFFFQAHPLRGGASLLSSCCVPPRNVVSVVCNVPPGGHQLVSSLVVDVVSVVCCVNRSDHSSSSSSNGTGGHGPCPVPFPFPPLQPDDFFKDWDQDPRQRWIWTATHDNSATAAKIFTARVVGTQKIWHDDRFWTKMWGADRVRHTAKIAITDNVAGFQKMFGAAPVRHTQKIAGDDRLATFAKIFGAFPDPVRQTQKIAGDDRNHGADKMWGADNVNHTFKIKDFFAEPDDPQAATWMWIWGDDDPLRKTKIKIDRHAQAAWIWMWIDDPHWTWIWGDGRPDDIWIATLQQWTWDQDPLWIFIWHLPDDPVLSVCSSVVVGRHNRVVVVPCPPSVGTDPGDHTDDPVVSVRVVSRVVVVVDQFDPDPSSLCQLCLLCSSVVSNDDDPPDDDPDDDDDDDDDDDDDDDDDDDDDDDDDPIPDDDPTGDRPVSSCSNRVSVVVSDSSNSNCRSSNVSHRDHRDSPSPDPPDDDPPPPPPVVVVVVVD